Protein AF-A0A1Y2BQR0-F1 (afdb_monomer_lite)

Radius of gyration: 29.94 Å; chains: 1; bounding box: 54×57×120 Å

Secondary structure (DSSP, 8-state):
----------SSSSSS--------B-SS-EEPPTTPPEEEEEEEEEEEEES----TTEEEEEEEEEE-SS-EEEEEEEEE---TT-SS--S-SEEEEEEEEEE-TT-EEEEEEEEEETT-TT--EEBPPEEEE-EEE-TTSEEEE--EEE--EEEBTTT--EEEEEEEEEE-TTS-------GGGTTSPPPTTT-------TTS---BSSSTT---EEEEEEEEEES--TTEEEEEEEEEEE-TTS-BSSTTPPPEEE---TTSBTTS-B---EEEEEPPSSGGGS-TT-EEEEEEEEEETTT--EEEEEEEEEESEEE-GGG-TTS-----SSTT-SSEEE--EEEEEEEE---TT---SSSHHHHHHHTS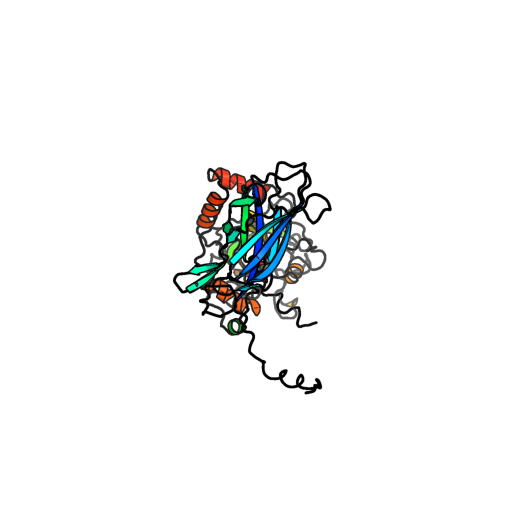PEEEEEEEEEEEESSSPPPP--GGG--SB-GGGPPPHHHHHHHHIIIIIS----BHHHHHHHHHHHHT-SSHHHHHHHHHHHHHT-SSPPPBP-THHHHTTSTTTTTS--

Foldseek 3Di:
DDDDDDDDDPDPDPPDPPDDPPADAPDPFDQDDAPDKHWFKKKKFWQDKPQDDDDPQKWKKKKKFKDAPPDGDDIDIWTFDDDPPDPDDDRTRTMDIDGRDIDGPRMWMWIWIFIDHPPDNPPTQTWDTDIDDQWDQDPVNTIDGPFDKDWDWIARPVPRGIMTIIMGMDGPPVDRPLPPLPVVLLVDFFPVLLDDAFAPDPPPDFDFQPPDQGFFKKKKDFFKKAQQDPQFQFKKKWKFKAAQQRDGLDPPDDIDIWGFDLQAFRRITGTDDMDMGGDDPDPQSQFQRIKIKIWMWGQGNPVRAIATQFIWMGRQKWAALVVDPVSDTHRDPGRRGDRITGPFFKAKTFGFFDDPPPPSHPDGPVVSRVVGHTLQSITIIMGMGGPDDDDRDDSSVSGHNCPNVPHDSSSSSVSCCSVPVVPDGGRSNVSLVVSCVVVVQPDVVSSVVVVCCNVVVPPDDGHHDDCSSPPSNPPVPPVPPD

pLDDT: mean 72.48, std 19.61, range [26.09, 97.62]

Structure (mmCIF, N/CA/C/O backbone):
data_AF-A0A1Y2BQR0-F1
#
_entry.id   AF-A0A1Y2BQR0-F1
#
loop_
_atom_site.group_PDB
_atom_site.id
_atom_site.type_symbol
_atom_site.label_atom_id
_atom_site.label_alt_id
_atom_site.label_comp_id
_atom_site.label_asym_id
_atom_site.label_entity_id
_atom_site.label_seq_id
_atom_site.pdbx_PDB_ins_code
_atom_site.Cartn_x
_atom_site.Cartn_y
_atom_site.Cartn_z
_atom_site.occupancy
_atom_site.B_iso_or_equiv
_atom_site.auth_seq_id
_atom_site.auth_comp_id
_atom_site.auth_asym_id
_atom_site.auth_atom_id
_atom_site.pdbx_PDB_model_num
ATOM 1 N N . MET A 1 1 ? 5.125 -12.643 83.916 1.00 31.97 1 MET A N 1
ATOM 2 C CA . MET A 1 1 ? 6.246 -11.717 84.171 1.00 31.97 1 MET A CA 1
ATOM 3 C C . MET A 1 1 ? 7.276 -11.921 83.069 1.00 31.97 1 MET A C 1
ATOM 5 O O . MET A 1 1 ? 7.642 -13.055 82.819 1.00 31.97 1 MET A O 1
ATOM 9 N N . GLU A 1 2 ? 7.625 -10.815 82.408 1.00 29.28 2 GLU A N 1
ATOM 10 C CA . GLU A 1 2 ? 8.858 -10.532 81.643 1.00 29.28 2 GLU A CA 1
ATOM 11 C C . GLU A 1 2 ? 9.200 -11.237 80.309 1.00 29.28 2 GLU A C 1
ATOM 13 O O . GLU A 1 2 ? 9.813 -12.293 80.238 1.00 29.28 2 GLU A O 1
ATOM 18 N N . LYS A 1 3 ? 8.844 -10.518 79.229 1.00 33.72 3 LYS A N 1
ATOM 19 C CA . LYS A 1 3 ? 9.683 -9.963 78.135 1.00 33.72 3 LYS A CA 1
ATOM 20 C C . LYS A 1 3 ? 11.114 -10.502 77.896 1.00 33.72 3 LYS A C 1
ATOM 22 O O . LYS A 1 3 ? 11.995 -10.278 78.717 1.00 33.72 3 LYS A O 1
ATOM 27 N N . ARG A 1 4 ? 11.378 -10.887 76.633 1.00 26.45 4 ARG A N 1
ATOM 28 C CA . ARG A 1 4 ? 12.369 -10.331 75.653 1.00 26.45 4 ARG A CA 1
ATOM 29 C C . ARG A 1 4 ? 12.289 -11.198 74.375 1.00 26.45 4 ARG A C 1
ATOM 31 O O . ARG A 1 4 ? 12.313 -12.410 74.491 1.00 26.45 4 ARG A O 1
ATOM 38 N N . SER A 1 5 ? 11.937 -10.700 73.187 1.00 30.33 5 SER A N 1
ATOM 39 C CA . SER A 1 5 ? 12.605 -9.765 72.252 1.00 30.33 5 SER A CA 1
ATOM 40 C C . SER A 1 5 ? 13.227 -10.500 71.050 1.00 30.33 5 SER A C 1
ATOM 42 O O . SER A 1 5 ? 14.099 -11.342 71.214 1.00 30.33 5 SER A O 1
ATOM 44 N N . MET A 1 6 ? 12.754 -10.092 69.867 1.00 34.72 6 MET A N 1
ATOM 45 C CA . MET A 1 6 ? 13.188 -10.324 68.481 1.00 34.72 6 MET A CA 1
ATOM 46 C C . MET A 1 6 ? 14.636 -10.783 68.230 1.00 34.72 6 MET A C 1
ATOM 48 O O . MET A 1 6 ? 15.581 -10.125 68.657 1.00 34.72 6 MET A O 1
ATOM 52 N N . SER A 1 7 ? 14.805 -11.784 67.358 1.00 29.89 7 SER A N 1
ATOM 53 C CA . SER A 1 7 ? 15.510 -11.658 66.061 1.00 29.89 7 SER A CA 1
ATOM 54 C C . SER A 1 7 ? 15.603 -13.021 65.349 1.00 29.89 7 SER A C 1
ATOM 56 O O . SER A 1 7 ? 15.794 -14.045 65.992 1.00 29.89 7 SER A O 1
ATOM 58 N N . SER A 1 8 ? 15.497 -13.014 64.013 1.00 31.09 8 SER A N 1
ATOM 59 C CA . SER A 1 8 ? 15.753 -14.126 63.066 1.00 31.09 8 SER A CA 1
ATOM 60 C C . SER A 1 8 ? 14.632 -15.143 62.753 1.00 31.09 8 SER A C 1
ATOM 62 O O . SER A 1 8 ? 14.766 -16.328 63.005 1.00 31.09 8 SER A O 1
ATOM 64 N N . VAL A 1 9 ? 13.565 -14.711 62.064 1.00 31.33 9 VAL A N 1
ATOM 65 C CA . VAL A 1 9 ? 12.789 -15.603 61.160 1.00 31.33 9 VAL A CA 1
ATOM 66 C C . VAL A 1 9 ? 12.338 -14.819 59.913 1.00 31.33 9 VAL A C 1
ATOM 68 O O . VAL A 1 9 ? 11.154 -14.663 59.640 1.00 31.33 9 VAL A O 1
ATOM 71 N N . LEU A 1 10 ? 13.292 -14.236 59.177 1.00 30.42 10 LEU A N 1
ATOM 72 C CA . LEU A 1 10 ? 13.037 -13.492 57.927 1.00 30.42 10 LEU A CA 1
ATOM 73 C C . LEU A 1 10 ? 14.018 -13.867 56.797 1.00 30.42 10 LEU A C 1
ATOM 75 O O . LEU A 1 10 ? 14.385 -13.019 55.988 1.00 30.42 10 LEU A O 1
ATOM 79 N N . ALA A 1 11 ? 14.445 -15.133 56.724 1.00 30.94 11 ALA A N 1
ATOM 80 C CA . ALA A 1 11 ? 15.384 -15.580 55.686 1.00 30.94 11 ALA A CA 1
ATOM 81 C C . ALA A 1 11 ? 14.858 -16.656 54.711 1.00 30.94 11 ALA A C 1
ATOM 83 O O . ALA A 1 11 ? 15.369 -16.712 53.599 1.00 30.94 11 ALA A O 1
ATOM 84 N N . ASP A 1 12 ? 13.802 -17.420 55.021 1.00 28.94 12 ASP A N 1
ATOM 85 C CA . ASP A 1 12 ? 13.546 -18.680 54.285 1.00 28.94 12 ASP A CA 1
ATOM 86 C C . ASP A 1 12 ? 12.239 -18.780 53.475 1.00 28.94 12 ASP A C 1
ATOM 88 O O . ASP A 1 12 ? 11.764 -19.876 53.197 1.00 28.94 12 ASP A O 1
ATOM 92 N N . SER A 1 13 ? 11.661 -17.671 52.995 1.00 30.58 13 SER A N 1
ATOM 93 C CA . SER A 1 13 ? 10.497 -17.732 52.077 1.00 30.58 13 SER A CA 1
ATOM 94 C C . SER A 1 13 ? 10.717 -17.135 50.682 1.00 30.58 13 SER A C 1
ATOM 96 O O . SER A 1 13 ? 9.768 -16.998 49.911 1.00 30.58 13 SER A O 1
ATOM 98 N N . ARG A 1 14 ? 11.961 -16.821 50.290 1.00 28.64 14 ARG A N 1
ATOM 99 C CA . ARG A 1 14 ? 12.254 -16.230 48.965 1.00 28.64 14 ARG A CA 1
ATOM 100 C C . ARG A 1 14 ? 12.421 -17.217 47.805 1.00 28.64 14 ARG A C 1
ATOM 102 O O . ARG A 1 14 ? 12.549 -16.762 46.675 1.00 28.64 14 ARG A O 1
ATOM 109 N N . ASN A 1 15 ? 12.333 -18.527 48.030 1.00 30.42 15 ASN A N 1
ATOM 110 C CA . ASN A 1 15 ? 12.582 -19.529 46.987 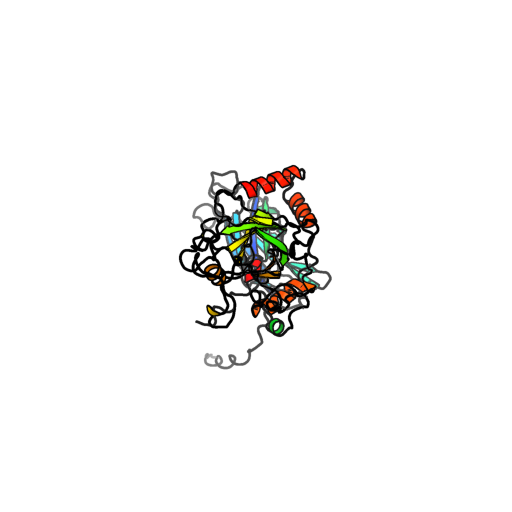1.00 30.42 15 ASN A CA 1
ATOM 111 C C . ASN A 1 15 ? 11.435 -20.546 46.824 1.00 30.42 15 ASN A C 1
ATOM 113 O O . ASN A 1 15 ? 11.675 -21.736 46.967 1.00 30.42 15 ASN A O 1
ATOM 117 N N . SER A 1 16 ? 10.201 -20.126 46.499 1.00 29.72 16 SER A N 1
ATOM 118 C CA . SER A 1 16 ? 9.241 -21.033 45.815 1.00 29.72 16 SER A CA 1
ATOM 119 C C . SER A 1 16 ? 8.024 -20.348 45.154 1.00 29.72 16 SER A C 1
ATOM 121 O O . SER A 1 16 ? 6.914 -20.874 45.191 1.00 29.72 16 SER A O 1
ATOM 123 N N . LEU A 1 17 ? 8.190 -19.190 44.512 1.00 29.98 17 LEU A N 1
ATOM 124 C CA . LEU A 1 17 ? 7.129 -18.587 43.683 1.00 29.98 17 LEU A CA 1
ATOM 125 C C . LEU A 1 17 ? 7.672 -18.193 42.304 1.00 29.98 17 LEU A C 1
ATOM 127 O O . LEU A 1 17 ? 7.555 -17.059 41.856 1.00 29.98 17 LEU A O 1
ATOM 131 N N . ALA A 1 18 ? 8.239 -19.170 41.596 1.00 26.70 18 ALA A N 1
ATOM 132 C CA . ALA A 1 18 ? 8.341 -19.131 40.138 1.00 26.70 18 ALA A CA 1
ATOM 133 C C . ALA A 1 18 ? 7.004 -19.609 39.533 1.00 26.70 18 ALA A C 1
ATOM 135 O O . ALA A 1 18 ? 6.932 -20.614 38.832 1.00 26.70 18 ALA A O 1
ATOM 136 N N . GLY A 1 19 ? 5.915 -18.920 39.886 1.00 26.09 19 GLY A N 1
ATOM 137 C CA . GLY A 1 19 ? 4.611 -19.090 39.256 1.00 26.09 19 GLY A CA 1
ATOM 138 C C . GLY A 1 19 ? 4.584 -18.281 37.967 1.00 26.09 19 GLY A C 1
ATOM 139 O O . GLY A 1 19 ? 4.834 -17.077 37.983 1.00 26.09 19 GLY A O 1
ATOM 140 N N . ALA A 1 20 ? 4.326 -18.951 36.847 1.00 26.70 20 ALA A N 1
ATOM 141 C CA . ALA A 1 20 ? 4.205 -18.345 35.532 1.00 26.70 20 ALA A CA 1
ATOM 142 C C . ALA A 1 20 ? 3.269 -17.121 35.570 1.00 26.70 20 ALA A C 1
ATOM 144 O O . ALA A 1 20 ? 2.069 -17.250 35.810 1.00 26.70 20 ALA A O 1
ATOM 145 N N . ARG A 1 21 ? 3.816 -15.927 35.312 1.00 28.20 21 ARG A N 1
ATOM 146 C CA . ARG A 1 21 ? 3.033 -14.719 35.024 1.00 28.20 21 ARG A CA 1
ATOM 147 C C . ARG A 1 21 ? 2.357 -14.898 33.664 1.00 28.20 21 ARG A C 1
ATOM 149 O O . ARG A 1 21 ? 2.906 -14.522 32.631 1.00 28.20 21 ARG A O 1
ATOM 156 N N . ALA A 1 22 ? 1.182 -15.516 33.659 1.00 27.52 22 ALA A N 1
ATOM 157 C CA . ALA A 1 22 ? 0.297 -15.535 32.505 1.00 27.52 22 ALA A CA 1
ATOM 158 C C . ALA A 1 22 ? -0.368 -14.155 32.387 1.00 27.52 22 ALA A C 1
ATOM 160 O O . ALA A 1 22 ? -1.389 -13.891 33.013 1.00 27.52 22 ALA A O 1
ATOM 161 N N . GLY A 1 23 ? 0.248 -13.250 31.622 1.00 29.80 23 GLY A N 1
ATOM 162 C CA . GLY A 1 23 ? -0.368 -11.978 31.249 1.00 29.80 23 GLY A CA 1
ATOM 163 C C . GLY A 1 23 ? -1.553 -12.239 30.322 1.00 29.80 23 GLY A C 1
ATOM 164 O O . GLY A 1 23 ? -1.368 -12.509 29.135 1.00 29.80 23 GLY A O 1
ATOM 165 N N . ALA A 1 24 ? -2.761 -12.212 30.873 1.00 31.12 24 ALA A N 1
ATOM 166 C CA . ALA A 1 24 ? -3.996 -12.336 30.117 1.00 31.12 24 ALA A CA 1
ATOM 167 C C . ALA A 1 24 ? -4.304 -11.005 29.403 1.00 31.12 24 ALA A C 1
ATOM 169 O O . ALA A 1 24 ? -4.174 -9.927 29.980 1.00 31.12 24 ALA A O 1
ATOM 170 N N . ARG A 1 25 ? -4.631 -11.092 28.110 1.00 34.66 25 ARG A N 1
ATOM 171 C CA . ARG A 1 25 ? -4.587 -9.984 27.143 1.00 34.66 25 ARG A CA 1
ATOM 172 C C . ARG A 1 25 ? -5.968 -9.629 26.635 1.00 34.66 25 ARG A C 1
ATOM 174 O O . ARG A 1 25 ? -6.586 -10.459 25.983 1.00 34.66 25 ARG A O 1
ATOM 181 N N . LEU A 1 26 ? -6.401 -8.394 26.865 1.00 32.75 26 LEU A N 1
ATOM 182 C CA . LEU A 1 26 ? -7.585 -7.817 26.230 1.00 32.75 26 LEU A CA 1
ATOM 183 C C . LEU A 1 26 ? -7.353 -7.666 24.722 1.00 32.75 26 LEU A C 1
ATOM 185 O O . LEU A 1 26 ? -6.651 -6.774 24.256 1.00 32.75 26 LEU A O 1
ATOM 189 N N . GLY A 1 27 ? -7.913 -8.608 23.978 1.00 33.97 27 GLY A N 1
ATOM 190 C CA . GLY A 1 27 ? -7.908 -8.681 22.529 1.00 33.97 27 GLY A CA 1
ATOM 191 C C . GLY A 1 27 ? -8.635 -9.965 22.163 1.00 33.97 27 GLY A C 1
ATOM 192 O O . GLY A 1 27 ? -8.077 -11.044 22.330 1.00 33.97 27 GLY A O 1
ATOM 193 N N . SER A 1 28 ? -9.885 -9.829 21.719 1.00 35.19 28 SER A N 1
ATOM 194 C CA . SER A 1 28 ? -10.932 -10.863 21.664 1.00 35.19 28 SER A CA 1
ATOM 195 C C . SER A 1 28 ? -11.492 -11.266 23.038 1.00 35.19 28 SER A C 1
ATOM 197 O O . SER A 1 28 ? -10.776 -11.328 24.032 1.00 35.19 28 SER A O 1
ATOM 199 N N . THR A 1 29 ? -12.812 -11.438 23.079 1.00 38.28 29 THR A N 1
ATOM 200 C CA . THR A 1 29 ? -13.661 -11.881 24.195 1.00 38.28 29 THR A CA 1
ATOM 201 C C . THR A 1 29 ? -12.969 -12.887 25.121 1.00 38.28 29 THR A C 1
ATOM 203 O O . THR A 1 29 ? -12.958 -14.089 24.857 1.00 38.28 29 THR A O 1
ATOM 206 N N . ASN A 1 30 ? -12.404 -12.409 26.233 1.00 41.59 30 ASN A N 1
ATOM 207 C CA . ASN A 1 30 ? -11.896 -13.286 27.283 1.00 41.59 30 ASN A CA 1
ATOM 208 C C . ASN A 1 30 ? -12.989 -13.491 28.322 1.00 41.59 30 ASN A C 1
ATOM 210 O O . ASN A 1 30 ? -13.378 -12.547 29.010 1.00 41.59 30 ASN A O 1
ATOM 214 N N . THR A 1 31 ? -13.447 -14.731 28.467 1.00 45.59 31 THR A N 1
ATOM 215 C CA . THR A 1 31 ? -14.211 -15.170 29.635 1.00 45.59 31 THR A CA 1
ATOM 216 C C . THR A 1 31 ? -13.316 -15.119 30.863 1.00 45.59 31 THR A C 1
ATOM 218 O O . THR A 1 31 ? -12.379 -15.913 30.974 1.00 45.59 31 THR A O 1
ATOM 221 N N . LEU A 1 32 ? -13.585 -14.184 31.774 1.00 50.69 32 LEU A N 1
ATOM 222 C CA . LEU A 1 32 ? -12.903 -14.138 33.061 1.00 50.69 32 LEU A CA 1
ATOM 223 C C . LEU A 1 32 ? -13.587 -15.088 34.041 1.00 50.69 32 LEU A C 1
ATOM 225 O O . LEU A 1 32 ? -14.770 -14.945 34.345 1.00 50.69 32 LEU A O 1
ATOM 229 N N . ASN A 1 33 ? -12.829 -16.039 34.579 1.00 56.75 33 ASN A N 1
ATOM 230 C CA . ASN A 1 33 ? -13.262 -16.785 35.756 1.00 56.75 33 ASN A CA 1
ATOM 231 C C . ASN A 1 33 ? -13.233 -15.864 36.987 1.00 56.75 33 ASN A C 1
ATOM 233 O O . ASN A 1 33 ? -12.388 -14.969 37.078 1.00 56.75 33 ASN A O 1
ATOM 237 N N . MET A 1 34 ? -14.121 -16.097 37.963 1.00 53.94 34 MET A N 1
ATOM 238 C CA . MET A 1 34 ? -14.081 -15.371 39.240 1.00 53.94 34 MET A CA 1
ATOM 239 C C . MET A 1 34 ? -12.674 -15.452 39.854 1.00 53.94 34 MET A C 1
ATOM 241 O O . MET A 1 34 ? -12.131 -16.542 40.023 1.00 53.94 34 MET A O 1
ATOM 245 N N . GLY A 1 35 ? -12.092 -14.295 40.178 1.00 58.03 35 GLY A N 1
ATOM 246 C CA . GLY A 1 35 ? -10.760 -14.182 40.783 1.00 58.03 35 GLY A CA 1
ATOM 247 C C . GLY A 1 35 ? -9.586 -14.067 39.802 1.00 58.03 35 GLY A C 1
ATOM 248 O O . GLY A 1 35 ? -8.455 -13.896 40.250 1.00 58.03 35 GLY A O 1
ATOM 249 N N . GLN A 1 36 ? -9.811 -14.129 38.485 1.00 66.31 36 GLN A N 1
ATOM 250 C CA . GLN A 1 36 ? -8.762 -13.815 37.509 1.00 66.31 36 GLN A CA 1
ATOM 251 C C . GLN A 1 36 ? -8.534 -12.301 37.406 1.00 66.31 36 GLN A C 1
ATOM 253 O O . GLN A 1 36 ? -9.488 -11.532 37.301 1.00 66.31 36 GLN A O 1
ATOM 258 N N . VAL A 1 37 ? -7.258 -11.900 37.399 1.00 66.75 37 VAL A N 1
ATOM 259 C CA . VAL A 1 37 ? -6.814 -10.514 37.204 1.00 66.75 37 VAL A CA 1
ATOM 260 C C . VAL A 1 37 ? -6.351 -10.342 35.755 1.00 66.75 37 VAL A C 1
ATOM 262 O O . VAL A 1 37 ? -5.431 -11.034 35.316 1.00 66.75 37 VAL A O 1
ATOM 265 N N . LEU A 1 38 ? -6.981 -9.436 35.005 1.00 68.75 38 LEU A N 1
ATOM 266 C CA . LEU A 1 38 ? -6.476 -8.955 33.712 1.00 68.75 38 LEU A CA 1
ATOM 267 C C . LEU A 1 38 ? -5.656 -7.697 33.918 1.00 68.75 38 LEU A C 1
ATOM 269 O O . LEU A 1 38 ? -5.934 -6.937 34.830 1.00 68.75 38 LEU A O 1
ATOM 273 N N . HIS A 1 39 ? -4.708 -7.432 33.029 1.00 72.19 39 HIS A N 1
ATOM 274 C CA . HIS A 1 39 ? -4.037 -6.140 32.986 1.00 72.19 39 HIS A CA 1
ATOM 275 C C . HIS A 1 39 ? -4.381 -5.422 31.681 1.00 72.19 39 HIS A C 1
ATOM 277 O O . HIS A 1 39 ? -4.357 -6.039 30.611 1.00 72.19 39 HIS A O 1
ATOM 283 N N . CYS A 1 40 ? -4.720 -4.133 31.750 1.00 70.44 40 CYS A N 1
ATOM 284 C CA . CYS A 1 40 ? -5.012 -3.330 30.562 1.00 70.44 40 CYS A CA 1
ATOM 285 C C . CYS A 1 40 ? -4.470 -1.905 30.652 1.00 70.44 40 CYS A C 1
ATOM 287 O O . CYS A 1 40 ? -4.196 -1.397 31.738 1.00 70.44 40 CYS A O 1
ATOM 289 N N . ASN A 1 41 ? -4.379 -1.252 29.494 1.00 78.62 41 ASN A N 1
ATOM 290 C CA . ASN A 1 41 ? -4.183 0.188 29.430 1.00 78.62 41 ASN A CA 1
ATOM 291 C C . ASN A 1 41 ? -5.541 0.863 29.247 1.00 78.62 41 ASN A C 1
ATOM 293 O O . ASN A 1 41 ? -6.262 0.552 28.295 1.00 78.62 41 ASN A O 1
ATOM 297 N N . LEU A 1 42 ? -5.875 1.781 30.148 1.00 80.31 42 LEU A N 1
ATOM 298 C CA . LEU A 1 42 ? -7.156 2.474 30.152 1.00 80.31 42 LEU A CA 1
ATOM 299 C C . LEU A 1 42 ? -6.931 3.980 30.110 1.00 80.31 42 LEU A C 1
ATOM 301 O O . LEU A 1 42 ? -6.250 4.544 30.968 1.00 80.31 42 LEU A O 1
ATOM 305 N N . GLY A 1 43 ? -7.509 4.617 29.103 1.00 82.56 43 GLY A N 1
ATOM 306 C CA . GLY A 1 43 ? -7.511 6.052 28.923 1.00 82.56 43 GLY A CA 1
ATOM 307 C C . GLY A 1 43 ? -8.858 6.660 29.299 1.00 82.56 43 GLY A C 1
ATOM 308 O O . GLY A 1 43 ? -9.923 6.125 28.985 1.00 82.56 43 GLY A O 1
ATOM 309 N N . PHE A 1 44 ? -8.801 7.814 29.950 1.00 83.12 44 PHE A N 1
ATOM 310 C CA . PHE A 1 44 ? -9.954 8.651 30.242 1.00 83.12 44 PHE A CA 1
ATOM 311 C C . PHE A 1 44 ? -9.698 10.034 29.677 1.00 83.12 44 PHE A C 1
ATOM 313 O O . PHE A 1 44 ? -8.703 10.674 30.017 1.00 83.12 44 PHE A O 1
ATOM 320 N N . ARG A 1 45 ? -10.604 10.504 28.827 1.00 82.56 45 ARG A N 1
ATOM 321 C CA . ARG A 1 45 ? -10.546 11.839 28.237 1.00 82.56 45 ARG A CA 1
ATOM 322 C C . ARG A 1 45 ? -11.774 12.622 28.622 1.00 82.56 45 ARG A C 1
ATOM 324 O O . ARG A 1 45 ? -12.888 12.136 28.479 1.00 82.56 45 ARG A O 1
ATOM 331 N N . ILE A 1 46 ? -11.569 13.847 29.065 1.00 82.56 46 ILE A N 1
ATOM 332 C CA . ILE A 1 46 ? -12.652 14.745 29.439 1.00 82.56 46 ILE A CA 1
ATOM 333 C C . ILE A 1 46 ? -12.933 15.631 28.237 1.00 82.56 46 ILE A C 1
ATOM 335 O O . ILE A 1 46 ? -12.067 16.390 27.809 1.00 82.56 46 ILE A O 1
A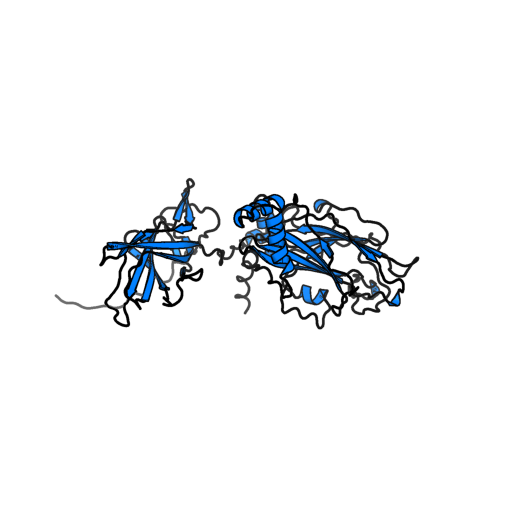TOM 339 N N . GLU A 1 47 ? -14.127 15.486 27.673 1.00 78.44 47 GLU A N 1
ATOM 340 C CA . GLU A 1 47 ? -14.526 16.186 26.447 1.00 78.44 47 GLU A CA 1
ATOM 341 C C . GLU A 1 47 ? -15.350 17.434 26.754 1.00 78.44 47 GLU A C 1
ATOM 343 O O . GLU A 1 47 ? -15.292 18.416 26.021 1.00 78.44 47 GLU A O 1
ATOM 348 N N . GLN A 1 48 ? -16.134 17.416 27.837 1.00 79.56 48 GLN A N 1
ATOM 349 C CA . GLN A 1 48 ? -17.027 18.526 28.150 1.00 79.56 48 GLN A CA 1
ATOM 350 C C . GLN A 1 48 ? -17.289 18.667 29.647 1.00 79.56 48 GLN A C 1
ATOM 352 O O . GLN A 1 48 ? -17.373 17.678 30.369 1.00 79.56 48 GLN A O 1
ATOM 357 N N . LEU A 1 49 ? -17.484 19.907 30.093 1.00 77.31 49 LEU A N 1
ATOM 358 C CA . LEU A 1 49 ? -17.923 20.268 31.437 1.00 77.31 49 LEU A CA 1
ATOM 359 C C . LEU A 1 49 ? -18.941 21.413 31.315 1.00 77.31 49 LEU A C 1
ATOM 361 O O . LEU A 1 49 ? -18.650 22.434 30.693 1.00 77.31 49 LEU A O 1
ATOM 365 N N . LYS A 1 50 ? -20.153 21.233 31.842 1.00 82.19 50 LYS A N 1
ATOM 366 C CA . LYS A 1 50 ? -21.260 22.200 31.789 1.00 82.19 50 LYS A CA 1
ATOM 367 C C . LYS A 1 50 ? -21.825 22.457 33.180 1.00 82.19 50 LYS A C 1
ATOM 369 O O . LYS A 1 50 ? -21.737 21.611 34.070 1.00 82.19 50 LYS A O 1
ATOM 374 N N . ASN A 1 51 ? -22.473 23.614 33.321 1.00 81.38 51 ASN A N 1
ATOM 375 C CA . ASN A 1 51 ? -23.197 24.028 34.530 1.00 81.38 51 ASN A CA 1
ATOM 376 C C . ASN A 1 51 ? -22.322 24.026 35.792 1.00 81.38 51 ASN A C 1
ATOM 378 O O . ASN A 1 51 ? -22.799 23.850 36.907 1.00 81.38 51 ASN A O 1
ATOM 382 N N . LEU A 1 52 ? -21.019 24.210 35.602 1.00 79.38 52 LEU A N 1
ATOM 383 C CA . LEU A 1 52 ? -20.073 24.311 36.687 1.00 79.38 52 LEU A CA 1
ATOM 384 C C . LEU A 1 52 ? -20.009 25.771 37.142 1.00 79.38 52 LEU A C 1
ATOM 386 O O . LEU A 1 52 ? -19.302 26.583 36.546 1.00 79.38 52 LEU A O 1
ATOM 390 N N . ASP A 1 53 ? -20.780 26.091 38.174 1.00 75.19 53 ASP A N 1
ATOM 391 C CA . ASP A 1 53 ? -20.775 27.411 38.799 1.00 75.19 53 ASP A CA 1
ATOM 392 C C . ASP A 1 53 ? -19.673 27.464 39.865 1.00 75.19 53 ASP A C 1
ATOM 394 O O . ASP A 1 53 ? -19.842 26.993 40.992 1.00 75.19 53 ASP A O 1
ATOM 398 N N . VAL A 1 54 ? -18.491 27.937 39.465 1.00 74.19 54 VAL A N 1
ATOM 399 C CA . VAL A 1 54 ? -17.302 28.032 40.324 1.00 74.19 54 VAL A CA 1
ATOM 400 C C . VAL A 1 54 ? -16.772 29.456 40.360 1.00 74.19 54 VAL A C 1
ATOM 402 O O . VAL A 1 54 ? -16.867 30.203 39.384 1.00 74.19 54 VAL A O 1
ATOM 405 N N . GLU A 1 55 ? -16.170 29.825 41.491 1.00 72.62 55 GLU A N 1
ATOM 406 C CA . GLU A 1 55 ? -15.544 31.134 41.649 1.00 72.62 55 GLU A CA 1
ATOM 407 C C . GLU A 1 55 ? -14.472 31.357 40.561 1.00 72.62 55 GLU A C 1
ATOM 409 O O . GLU A 1 55 ? -13.761 30.421 40.162 1.00 72.62 55 GLU A O 1
ATOM 414 N N . PRO A 1 56 ? -14.307 32.595 40.064 1.00 69.69 56 PRO A N 1
ATOM 415 C CA . PRO A 1 56 ? -13.253 32.903 39.111 1.00 69.69 56 PRO A CA 1
ATOM 416 C C . PRO A 1 56 ? -11.872 32.506 39.656 1.00 69.69 56 PRO A C 1
ATOM 418 O O . PRO A 1 56 ? -11.543 32.832 40.790 1.00 69.69 56 PRO A O 1
ATOM 421 N N . ASN A 1 57 ? -11.038 31.887 38.812 1.00 69.31 57 ASN A N 1
ATOM 422 C CA . ASN A 1 57 ? -9.694 31.382 39.149 1.00 69.31 57 ASN A CA 1
ATOM 423 C C . ASN A 1 57 ? -9.670 30.093 39.997 1.00 69.31 57 ASN A C 1
ATOM 425 O O . ASN A 1 57 ? -8.616 29.732 40.521 1.00 69.31 57 ASN A O 1
ATOM 429 N N . THR A 1 58 ? -10.791 29.376 40.101 1.00 71.06 58 THR A N 1
ATOM 430 C CA . THR A 1 58 ? -10.789 28.006 40.630 1.00 71.06 58 THR A CA 1
ATOM 431 C C . THR A 1 58 ? -10.007 27.090 39.682 1.00 71.06 58 THR A C 1
ATOM 433 O O . THR A 1 58 ? -10.361 26.965 38.509 1.00 71.06 58 THR A O 1
ATOM 436 N N . GLN A 1 59 ? -8.954 26.437 40.173 1.00 71.50 59 GLN A N 1
ATOM 437 C CA . GLN A 1 59 ? -8.313 25.328 39.467 1.00 71.50 59 GLN A CA 1
ATOM 438 C C . GLN A 1 59 ? -9.115 24.062 39.722 1.00 71.50 59 GLN A C 1
ATOM 440 O O . GLN A 1 59 ? -9.462 23.790 40.867 1.00 71.50 59 GLN A O 1
ATOM 445 N N . ILE A 1 60 ? -9.399 23.271 38.691 1.00 73.69 60 ILE A N 1
ATOM 446 C CA . ILE A 1 60 ? -10.137 22.018 38.868 1.00 73.69 60 ILE A CA 1
ATOM 447 C C . ILE A 1 60 ? -9.263 20.869 38.427 1.00 73.69 60 ILE A C 1
ATOM 449 O O . ILE A 1 60 ? -8.705 20.859 37.334 1.00 73.69 60 ILE A O 1
ATOM 453 N N . LYS A 1 61 ? -9.157 19.880 39.299 1.00 78.25 61 LYS A N 1
ATOM 454 C CA . LYS A 1 61 ? -8.476 18.624 39.040 1.00 78.25 61 LYS A CA 1
ATOM 455 C C . LYS A 1 61 ? -9.518 17.530 38.965 1.00 78.25 61 LYS A C 1
ATOM 457 O O . LYS A 1 61 ? -10.456 17.495 39.759 1.00 78.25 61 LYS A O 1
ATOM 462 N N . VAL A 1 62 ? -9.346 16.624 38.021 1.00 78.12 62 VAL A N 1
ATOM 463 C CA . VAL A 1 62 ? -10.188 15.441 37.900 1.00 78.12 62 VAL A CA 1
ATOM 464 C C . VAL A 1 62 ? -9.376 14.276 38.385 1.00 78.12 62 VAL A C 1
ATOM 466 O O . VAL A 1 62 ? -8.327 13.949 37.832 1.00 78.12 62 VAL A O 1
ATOM 469 N N . ARG A 1 63 ? -9.853 13.662 39.453 1.00 82.62 63 ARG A N 1
ATOM 470 C CA . ARG A 1 63 ? -9.277 12.461 40.015 1.00 82.62 63 ARG A CA 1
ATOM 471 C C . ARG A 1 63 ? -10.148 11.287 39.616 1.00 82.62 63 ARG A C 1
ATOM 473 O O . ARG A 1 63 ? -11.341 11.263 39.897 1.00 82.62 63 ARG A O 1
ATOM 480 N N . ILE A 1 64 ? -9.531 10.301 38.988 1.00 83.69 64 ILE A N 1
ATOM 481 C CA . ILE A 1 64 ? -10.172 9.030 38.669 1.00 83.69 64 ILE A CA 1
ATOM 482 C C . ILE A 1 64 ? -9.582 7.990 39.604 1.00 83.69 64 ILE A C 1
ATOM 484 O O . ILE A 1 64 ? -8.361 7.823 39.659 1.00 83.69 64 ILE A O 1
ATOM 488 N N . LYS A 1 65 ? -10.445 7.320 40.363 1.00 84.81 65 LYS A N 1
ATOM 489 C CA . LYS A 1 65 ? -10.074 6.191 41.215 1.00 84.81 65 LYS A CA 1
ATOM 490 C C . LYS A 1 65 ? -10.655 4.925 40.611 1.00 84.81 65 LYS A C 1
ATOM 492 O O . LYS A 1 65 ? -11.808 4.925 40.197 1.00 84.81 65 LYS A O 1
ATOM 497 N N . ILE A 1 66 ? -9.870 3.859 40.572 1.00 83.62 66 ILE A N 1
ATOM 498 C CA . ILE A 1 66 ? -10.277 2.563 40.036 1.00 83.62 66 ILE A CA 1
ATOM 499 C C . ILE A 1 66 ? -10.050 1.498 41.107 1.00 83.62 66 ILE A C 1
ATOM 501 O O . ILE A 1 66 ? -8.984 1.448 41.729 1.00 83.62 66 ILE A O 1
ATOM 505 N N . GLY A 1 67 ? -11.055 0.657 41.336 1.00 81.75 67 GLY A N 1
ATOM 506 C CA . GLY A 1 67 ? -10.975 -0.455 42.282 1.00 81.75 67 GLY A CA 1
ATOM 507 C C . GLY A 1 67 ? -12.291 -1.209 42.416 1.00 81.75 67 GLY A C 1
ATOM 508 O O . GLY A 1 67 ? -13.108 -1.203 41.494 1.00 81.75 67 GLY A O 1
ATOM 509 N N . ASP A 1 68 ? -12.467 -1.882 43.552 1.00 75.06 68 ASP A N 1
ATOM 510 C CA . ASP A 1 68 ? -13.703 -2.590 43.902 1.00 75.06 68 ASP A CA 1
ATOM 511 C C . ASP A 1 68 ? -14.624 -1.741 44.799 1.00 75.06 68 ASP A C 1
ATOM 513 O O . ASP A 1 68 ? -14.321 -0.591 45.125 1.00 75.06 68 ASP A O 1
ATOM 517 N N . GLN A 1 69 ? -15.770 -2.311 45.204 1.00 60.41 69 GLN A N 1
ATOM 518 C CA . GLN A 1 69 ? -16.819 -1.591 45.953 1.00 60.41 69 GLN A CA 1
ATOM 519 C C . GLN A 1 69 ? -16.376 -1.139 47.341 1.00 60.41 69 GLN A C 1
ATOM 521 O O . GLN A 1 69 ? -17.030 -0.293 47.946 1.00 60.41 69 GLN A O 1
ATOM 526 N N . VAL A 1 70 ? -15.277 -1.693 47.842 1.00 62.72 70 VAL A N 1
ATOM 527 C CA . VAL A 1 70 ? -14.826 -1.528 49.217 1.00 62.72 70 VAL A CA 1
ATOM 528 C C . VAL A 1 70 ? -13.523 -0.728 49.270 1.00 62.72 70 VAL A C 1
ATOM 530 O O . VAL A 1 70 ? -13.339 0.059 50.194 1.00 62.72 70 VAL A O 1
ATOM 533 N N . ASN A 1 71 ? -12.633 -0.877 48.285 1.00 64.81 71 ASN A N 1
ATOM 534 C CA . ASN A 1 71 ? -11.297 -0.296 48.267 1.00 64.81 71 ASN A CA 1
ATOM 535 C C . ASN A 1 71 ? -10.885 0.145 46.844 1.00 64.81 71 ASN A C 1
ATOM 537 O O . ASN A 1 71 ? -10.721 -0.699 45.959 1.00 64.81 71 ASN A O 1
ATOM 541 N N . PRO A 1 72 ? -10.615 1.442 46.609 1.00 66.44 72 PRO A N 1
ATOM 542 C CA . PRO A 1 72 ? -9.921 1.882 45.403 1.00 66.44 72 PRO A CA 1
ATOM 543 C C . PRO A 1 72 ? -8.444 1.467 45.472 1.00 66.44 72 PRO A C 1
ATOM 545 O O . PRO A 1 72 ? -7.789 1.681 46.492 1.00 66.44 72 PRO A O 1
ATOM 548 N N . TRP A 1 73 ? -7.896 0.898 44.397 1.00 69.94 73 TRP A N 1
ATOM 549 C CA . TRP A 1 73 ? -6.501 0.425 44.377 1.00 69.94 73 TRP A CA 1
ATOM 550 C C . TRP A 1 73 ? -5.573 1.351 43.594 1.00 69.94 73 TRP A C 1
ATOM 552 O O . TRP A 1 73 ? -4.381 1.413 43.887 1.00 69.94 73 TRP A O 1
ATOM 562 N N . VAL A 1 74 ? -6.102 2.074 42.601 1.00 64.81 74 VAL A N 1
ATOM 563 C CA . VAL A 1 74 ? -5.313 2.941 41.716 1.00 64.81 74 VAL A CA 1
ATOM 564 C C . VAL A 1 74 ? -6.003 4.293 41.567 1.00 64.81 74 VAL A C 1
ATOM 566 O O . VAL A 1 74 ? -7.217 4.361 41.392 1.00 64.81 74 VAL A O 1
ATOM 569 N N . SER A 1 75 ? -5.235 5.383 41.633 1.00 68.31 75 SER A N 1
ATOM 570 C CA . SER A 1 75 ? -5.742 6.741 41.409 1.00 68.31 75 SER A CA 1
ATOM 571 C C . SER A 1 75 ? -4.848 7.503 40.440 1.00 68.31 75 SER A C 1
ATOM 573 O O . SER A 1 75 ? -3.626 7.392 40.508 1.00 68.31 75 SER A O 1
ATOM 575 N N . GLY A 1 76 ? -5.464 8.261 39.540 1.00 71.06 76 GLY A N 1
ATOM 576 C CA . GLY A 1 76 ? -4.795 9.172 38.616 1.00 71.06 76 GLY A CA 1
ATOM 577 C C . GLY A 1 76 ? -5.463 10.536 38.686 1.00 71.06 76 GLY A C 1
ATOM 578 O O . GLY A 1 76 ? -6.655 10.633 38.985 1.00 71.06 76 GLY A O 1
ATOM 579 N N . VAL A 1 77 ? -4.689 11.592 38.458 1.00 71.75 77 VAL A N 1
ATOM 580 C CA . VAL A 1 77 ? -5.169 12.974 38.520 1.00 71.75 77 VAL A CA 1
ATOM 581 C C . VAL A 1 77 ? -4.791 13.671 37.224 1.00 71.75 77 VAL A C 1
ATOM 583 O O . VAL A 1 77 ? -3.621 13.676 36.854 1.00 71.75 77 VAL A O 1
ATOM 586 N N . ALA A 1 78 ? -5.775 14.266 36.560 1.00 67.62 78 ALA A N 1
ATOM 587 C CA . ALA A 1 78 ? -5.558 15.240 35.504 1.00 67.62 78 ALA A CA 1
ATOM 588 C C . ALA A 1 78 ? -5.894 16.634 36.020 1.00 67.62 78 ALA A C 1
ATOM 590 O O . ALA A 1 78 ? -6.902 16.832 36.699 1.00 67.62 78 ALA A O 1
ATOM 591 N N . GLU A 1 79 ? -5.069 17.609 35.668 1.00 64.06 79 GLU A N 1
ATOM 592 C CA . GLU A 1 79 ? -5.355 19.015 35.927 1.00 64.06 79 GLU A CA 1
ATOM 593 C C . GLU A 1 79 ? -6.083 19.603 34.719 1.00 64.06 79 GLU A C 1
ATOM 595 O O . GLU A 1 79 ? -5.617 19.474 33.588 1.00 64.06 79 GLU A O 1
ATOM 600 N N . ILE A 1 80 ? -7.235 20.232 34.957 1.00 65.19 80 ILE A N 1
ATOM 601 C CA . ILE A 1 80 ? -7.949 21.001 33.942 1.00 65.19 80 ILE A CA 1
ATOM 602 C C . ILE A 1 80 ? -7.555 22.466 34.117 1.00 65.19 80 ILE A C 1
ATOM 604 O O . ILE A 1 80 ? -7.917 23.115 35.102 1.00 65.19 80 ILE A O 1
ATOM 608 N N . GLY A 1 81 ? -6.813 22.997 33.147 1.00 54.56 81 GLY A N 1
ATOM 609 C CA . GLY A 1 81 ? -6.521 24.425 33.075 1.00 54.56 81 GLY A CA 1
ATOM 610 C C . GLY A 1 81 ? -7.734 25.212 32.572 1.00 54.56 81 GLY A C 1
ATOM 611 O O . GLY A 1 81 ? -8.294 24.885 31.529 1.00 54.56 81 GLY A O 1
ATOM 612 N N . PHE A 1 82 ? -8.120 26.275 33.284 1.00 54.88 82 PHE A N 1
ATOM 613 C CA . PHE A 1 82 ? -9.119 27.240 32.811 1.00 54.88 82 PHE A CA 1
ATOM 614 C C . PHE A 1 82 ? -8.427 28.500 32.288 1.00 54.88 82 PHE A C 1
ATOM 616 O O . PHE A 1 82 ? -7.931 29.310 33.072 1.00 54.88 82 PHE A O 1
ATOM 623 N N . GLU A 1 83 ? -8.450 28.724 30.973 1.00 49.84 83 GLU A N 1
ATOM 624 C CA . GLU A 1 83 ? -8.120 30.037 30.412 1.00 49.84 83 GLU A CA 1
ATOM 625 C C . GLU A 1 83 ? -9.387 30.884 30.243 1.00 49.84 83 GLU A C 1
ATOM 627 O O . GLU A 1 83 ? -10.240 30.640 29.393 1.00 49.84 83 GLU A O 1
ATOM 632 N N . LYS A 1 84 ? -9.484 31.940 31.055 1.00 40.72 84 LYS A N 1
ATOM 633 C CA . LYS A 1 84 ? -10.649 32.830 31.234 1.00 40.72 84 LYS A CA 1
ATOM 634 C C . LYS A 1 84 ? -11.109 33.599 29.976 1.00 40.72 84 LYS A C 1
ATOM 636 O O . LYS A 1 84 ? -12.008 34.428 30.085 1.00 40.72 84 LYS A O 1
ATOM 641 N N . ARG A 1 85 ? -10.480 33.417 28.807 1.00 36.62 85 ARG A N 1
ATOM 642 C CA . ARG A 1 85 ? -10.694 34.271 27.618 1.00 36.62 85 ARG A CA 1
ATOM 643 C C . ARG A 1 85 ? -11.306 33.588 26.400 1.00 36.62 85 ARG A C 1
ATOM 645 O O . ARG A 1 85 ? -11.724 34.309 25.501 1.00 36.62 85 ARG A O 1
ATOM 652 N N . ASN A 1 86 ? -11.453 32.265 26.388 1.00 36.78 86 ASN A N 1
ATOM 653 C CA . ASN A 1 86 ? -12.085 31.565 25.272 1.00 36.78 86 ASN A CA 1
ATOM 654 C C . ASN A 1 86 ? -13.364 30.865 25.739 1.00 36.78 86 ASN A C 1
ATOM 656 O O . ASN A 1 86 ? -13.341 29.733 26.211 1.00 36.78 86 ASN A O 1
ATOM 660 N N . TYR A 1 87 ? -14.508 31.532 25.567 1.00 36.94 87 TYR A N 1
ATOM 661 C CA . TYR A 1 87 ? -15.785 30.828 25.431 1.00 36.94 87 TYR A CA 1
ATOM 662 C C . TYR A 1 87 ? -15.756 30.079 24.090 1.00 36.94 87 TYR A C 1
ATOM 664 O O . TYR A 1 87 ? -16.166 30.595 23.055 1.00 36.94 87 TYR A O 1
ATOM 672 N N . GLY A 1 88 ? -15.162 28.890 24.122 1.00 37.81 88 GLY A N 1
ATOM 673 C CA . GLY A 1 88 ? -14.862 28.047 22.972 1.00 37.81 88 GLY A CA 1
ATOM 674 C C . GLY A 1 88 ? -13.773 27.064 23.378 1.00 37.81 88 GLY A C 1
ATOM 675 O O . GLY A 1 88 ? -12.592 27.390 23.321 1.00 37.81 88 GLY A O 1
ATOM 676 N N . TRP A 1 89 ? -14.187 25.904 23.883 1.00 41.69 89 TRP A N 1
ATOM 677 C CA . TRP A 1 89 ? -13.287 24.872 24.391 1.00 41.69 89 TRP A CA 1
ATOM 678 C C . TRP A 1 89 ? -12.464 24.273 23.235 1.00 41.69 89 TRP A C 1
ATOM 680 O O . TRP A 1 89 ? -13.052 23.980 22.193 1.00 41.69 89 TRP A O 1
ATOM 690 N N . PRO A 1 90 ? -11.139 24.082 23.374 1.00 41.62 90 PRO A N 1
ATOM 691 C CA . PRO A 1 90 ? -10.408 23.174 22.495 1.00 41.62 90 PRO A CA 1
ATOM 692 C C . PRO A 1 90 ? -10.925 21.739 22.700 1.00 41.62 90 PRO A C 1
ATOM 694 O O . PRO A 1 90 ? -11.351 21.391 23.798 1.00 41.62 90 PRO A O 1
ATOM 697 N N . ASP A 1 91 ? -10.891 20.919 21.646 1.00 46.94 91 ASP A N 1
ATOM 698 C CA . ASP A 1 91 ? -11.507 19.579 21.575 1.00 46.94 91 ASP A CA 1
ATOM 699 C C . ASP A 1 91 ? -10.989 18.546 22.614 1.00 46.94 91 ASP A C 1
ATOM 701 O O . ASP A 1 91 ? -11.532 17.447 22.690 1.00 46.94 91 ASP A O 1
ATOM 705 N N . ASP A 1 92 ? -9.992 18.886 23.443 1.00 51.22 92 ASP A N 1
ATOM 706 C CA . ASP A 1 92 ? -9.450 18.047 24.520 1.00 51.22 92 ASP A CA 1
ATOM 707 C C . ASP A 1 92 ? -9.220 18.884 25.801 1.00 51.22 92 ASP A C 1
ATOM 709 O O . ASP A 1 92 ? -8.365 19.773 25.821 1.00 51.22 92 ASP A O 1
ATOM 713 N N . ILE A 1 93 ? -9.965 18.602 26.883 1.00 61.34 93 ILE A N 1
ATOM 714 C CA . ILE A 1 93 ? -9.866 19.348 28.156 1.00 61.34 93 ILE A CA 1
ATOM 715 C C . ILE A 1 93 ? -8.772 18.759 29.059 1.00 61.34 93 ILE A C 1
ATOM 717 O O . ILE A 1 93 ? -7.979 19.504 29.633 1.00 61.34 93 ILE A O 1
ATOM 721 N N . ALA A 1 94 ? -8.723 17.427 29.188 1.00 70.50 94 ALA A N 1
ATOM 722 C CA . ALA A 1 94 ? -7.643 16.696 29.855 1.00 70.50 94 ALA A CA 1
ATOM 723 C C . ALA A 1 94 ? -7.686 15.184 29.547 1.00 70.50 94 ALA A C 1
ATOM 725 O O . ALA A 1 94 ? -8.752 14.637 29.250 1.00 70.50 94 ALA A O 1
ATOM 726 N N . GLU A 1 95 ? -6.542 14.498 29.665 1.00 79.38 95 GLU A N 1
ATOM 727 C CA . GLU A 1 95 ? -6.399 13.052 29.428 1.00 79.38 95 GLU A CA 1
ATOM 728 C C . GLU A 1 95 ? -5.604 12.380 30.566 1.00 79.38 95 GLU A C 1
ATOM 730 O O . GLU A 1 95 ? -4.571 12.892 30.997 1.00 79.38 95 GLU A O 1
ATOM 735 N N . ILE A 1 96 ? -6.083 11.229 31.052 1.00 81.31 96 ILE A N 1
ATOM 736 C CA . ILE A 1 96 ? -5.399 10.364 32.028 1.00 81.31 96 ILE A CA 1
ATOM 737 C C . ILE A 1 96 ? -5.226 8.986 31.399 1.00 81.31 96 ILE A C 1
ATOM 739 O O . ILE A 1 96 ? -6.201 8.406 30.925 1.00 81.31 96 ILE A O 1
ATOM 743 N N . ILE A 1 97 ? -4.011 8.439 31.448 1.00 80.31 97 ILE A N 1
ATOM 744 C CA . ILE A 1 97 ? -3.712 7.087 30.967 1.00 80.31 97 ILE A CA 1
ATOM 745 C C . ILE A 1 97 ? -3.196 6.246 32.132 1.00 80.31 97 ILE A C 1
ATOM 747 O O . ILE A 1 97 ? -2.173 6.563 32.741 1.00 80.31 97 ILE A O 1
ATOM 751 N N . PHE A 1 98 ? -3.895 5.153 32.419 1.00 78.75 98 PHE A N 1
ATOM 752 C CA . PHE A 1 98 ? -3.454 4.115 33.339 1.00 78.75 98 PHE A CA 1
ATOM 753 C C . PHE A 1 98 ? -2.819 2.987 32.540 1.00 78.75 98 PHE A C 1
ATOM 755 O O . PHE A 1 98 ? -3.469 2.402 31.678 1.00 78.75 98 PHE A O 1
ATOM 762 N N . ASN A 1 99 ? -1.561 2.676 32.840 1.00 75.44 99 ASN A N 1
ATOM 763 C CA . ASN A 1 99 ? -0.848 1.563 32.222 1.00 75.44 99 ASN A CA 1
ATOM 764 C C . ASN A 1 99 ? -0.867 0.345 33.145 1.00 75.44 99 ASN A C 1
ATOM 766 O O . ASN A 1 99 ? -0.696 0.497 34.354 1.00 75.44 99 ASN A O 1
ATOM 770 N N . ASP A 1 100 ? -1.012 -0.846 32.561 1.00 73.38 100 ASP A N 1
ATOM 771 C CA . ASP A 1 100 ? -0.930 -2.133 33.272 1.00 73.38 100 ASP A CA 1
ATOM 772 C C . ASP A 1 100 ? -1.919 -2.266 34.452 1.00 73.38 100 ASP A C 1
ATOM 774 O O . ASP A 1 100 ? -1.635 -2.888 35.478 1.00 73.38 100 ASP A O 1
ATOM 778 N N . LEU A 1 101 ? -3.101 -1.662 34.307 1.00 75.44 101 LEU A N 1
ATOM 779 C CA . LEU A 1 101 ? -4.131 -1.594 35.334 1.00 75.44 101 LEU A CA 1
ATOM 780 C C . LEU A 1 101 ? -4.717 -2.991 35.606 1.00 75.44 101 LEU A C 1
ATOM 782 O O . LEU A 1 101 ? -5.274 -3.579 34.673 1.00 75.44 101 LEU A O 1
ATOM 786 N N . PRO A 1 102 ? -4.655 -3.505 36.850 1.00 74.94 102 PRO A N 1
ATOM 787 C CA . PRO A 1 102 ? -5.272 -4.774 37.205 1.00 74.94 102 PRO A CA 1
ATOM 788 C C . PRO A 1 102 ? -6.801 -4.638 37.237 1.00 74.94 102 PRO A C 1
ATOM 790 O O . PRO A 1 102 ? -7.350 -3.764 37.906 1.00 74.94 102 PRO A O 1
ATOM 793 N N . ILE A 1 103 ? -7.489 -5.531 36.537 1.00 73.19 103 ILE A N 1
ATOM 794 C CA . ILE A 1 103 ? -8.941 -5.604 36.418 1.00 73.19 103 ILE A CA 1
ATOM 795 C C . ILE A 1 103 ? -9.399 -6.949 36.947 1.00 73.19 103 ILE A C 1
ATOM 797 O O . ILE A 1 103 ? -8.890 -7.992 36.533 1.00 73.19 103 ILE A O 1
ATOM 801 N N . ILE A 1 104 ? -10.427 -6.925 37.782 1.00 73.50 104 ILE A N 1
ATOM 802 C CA . ILE A 1 104 ? -11.197 -8.110 38.144 1.00 73.50 104 ILE A CA 1
ATOM 803 C C . ILE A 1 104 ? -12.675 -7.862 37.837 1.00 73.50 104 ILE A C 1
ATOM 805 O O . ILE A 1 104 ? -13.111 -6.731 37.622 1.00 73.50 104 ILE A O 1
ATOM 809 N N . SER A 1 105 ? -13.474 -8.927 37.802 1.00 67.94 105 SER A N 1
ATOM 810 C CA . SER A 1 105 ? -14.926 -8.779 37.678 1.00 67.94 105 SER A CA 1
ATOM 811 C C . SER A 1 105 ? -15.466 -7.905 38.821 1.00 67.94 105 SER A C 1
ATOM 813 O O . SER A 1 105 ? -15.152 -8.153 39.985 1.00 67.94 105 SER A O 1
ATOM 815 N N . GLY A 1 106 ? -16.247 -6.874 38.484 1.00 71.25 106 GLY A N 1
ATOM 816 C CA . GLY A 1 106 ? -16.783 -5.904 39.447 1.00 71.25 106 GLY A CA 1
ATOM 817 C C . GLY A 1 106 ? -15.923 -4.654 39.677 1.00 71.25 106 GLY A C 1
ATOM 818 O O . GLY A 1 106 ? -16.280 -3.838 40.524 1.00 71.25 106 GLY A O 1
ATOM 819 N N . THR A 1 107 ? -14.819 -4.472 38.942 1.00 78.12 107 THR A N 1
ATOM 820 C CA . THR A 1 107 ? -14.060 -3.212 38.956 1.00 78.12 107 THR A CA 1
ATOM 821 C C . THR A 1 107 ? -14.879 -2.063 38.353 1.00 78.12 107 THR A C 1
ATOM 823 O O . THR A 1 107 ? -15.411 -2.188 37.250 1.00 78.12 107 THR A O 1
ATOM 826 N N . PHE A 1 108 ? -14.917 -0.917 39.033 1.00 81.75 108 PHE A N 1
ATOM 827 C CA . PHE A 1 108 ? -15.507 0.331 38.530 1.00 81.75 108 PHE A CA 1
ATOM 828 C C . PHE A 1 108 ? -14.539 1.500 38.704 1.00 81.75 108 PHE A C 1
ATOM 830 O O . PHE A 1 108 ? -13.544 1.412 39.431 1.00 81.75 108 PHE A O 1
ATOM 837 N N . ALA A 1 109 ? -14.847 2.609 38.035 1.00 82.81 109 ALA A N 1
ATOM 838 C CA . ALA A 1 109 ? -14.201 3.886 38.291 1.00 82.81 109 ALA A CA 1
ATOM 839 C C . ALA A 1 109 ? -15.127 4.797 39.084 1.00 82.81 109 ALA A C 1
ATOM 841 O O . ALA A 1 109 ? -16.328 4.858 38.818 1.00 82.81 109 ALA A O 1
ATOM 842 N N . THR A 1 110 ? -14.547 5.561 40.003 1.00 83.50 110 THR A N 1
ATOM 843 C CA . THR A 1 110 ? -15.171 6.771 40.525 1.00 83.50 110 THR A CA 1
ATOM 844 C C . THR A 1 110 ? -14.451 7.990 39.994 1.00 83.50 110 THR A C 1
ATOM 846 O O . THR A 1 110 ? -13.219 8.052 39.949 1.00 83.50 110 THR A O 1
ATOM 849 N N . VAL A 1 111 ? -15.245 8.966 39.576 1.00 80.38 111 VAL A N 1
ATOM 850 C CA . VAL A 1 111 ? -14.747 10.267 39.146 1.00 80.38 111 VAL A CA 1
ATOM 851 C C . VAL A 1 111 ? -15.012 11.271 40.254 1.00 80.38 111 VAL A C 1
ATOM 853 O O . VAL A 1 111 ? -16.149 11.436 40.696 1.00 80.38 111 VAL A O 1
ATOM 856 N N . GLU A 1 112 ? -13.954 11.945 40.682 1.00 81.12 112 GLU A N 1
ATOM 857 C CA . GLU A 1 112 ? -13.982 13.045 41.634 1.00 81.12 112 GLU A CA 1
ATOM 858 C C . GLU A 1 112 ? -13.473 14.304 40.936 1.00 81.12 112 GLU A C 1
ATOM 860 O O . GLU A 1 112 ? -12.351 14.344 40.433 1.00 81.12 112 GLU A O 1
ATOM 865 N N . LEU A 1 113 ? -14.286 15.354 40.925 1.00 74.00 113 LEU A N 1
ATOM 866 C CA . LEU A 1 113 ? -13.832 16.693 40.567 1.00 74.00 113 LEU A CA 1
ATOM 867 C C . LEU A 1 113 ? -13.449 17.414 41.860 1.00 74.00 113 LEU A C 1
ATOM 869 O O . LEU A 1 113 ? -14.219 17.416 42.820 1.00 74.00 113 LEU A O 1
ATOM 873 N N . VAL A 1 114 ? -12.231 17.950 41.875 1.00 76.38 114 VAL A N 1
ATOM 874 C CA . VAL A 1 114 ? -11.555 18.564 43.019 1.00 76.38 114 VAL A CA 1
ATOM 875 C C . VAL A 1 114 ? -11.185 19.985 42.604 1.00 76.38 114 VAL A C 1
ATOM 877 O O . VAL A 1 114 ? -10.231 20.179 41.854 1.00 76.38 114 VAL A O 1
ATOM 880 N N . GLY A 1 115 ? -11.958 20.977 43.037 1.00 72.19 115 GLY A N 1
ATOM 881 C CA . GLY A 1 115 ? -11.640 22.392 42.814 1.00 72.19 115 GLY A CA 1
ATOM 882 C C . GLY A 1 115 ? -10.775 22.967 43.935 1.00 72.19 115 GLY A C 1
ATOM 883 O O . GLY A 1 115 ? -10.998 22.598 45.078 1.00 72.19 115 GLY A O 1
ATOM 884 N N . SER A 1 116 ? -9.843 23.874 43.641 1.00 72.50 116 SER A N 1
ATOM 885 C CA . SER A 1 116 ? -9.137 24.709 44.625 1.00 72.50 116 SER A CA 1
ATOM 886 C C . SER A 1 116 ? -9.173 26.178 44.199 1.00 72.50 116 SER A C 1
ATOM 888 O O . SER A 1 116 ? -8.974 26.493 43.024 1.00 72.50 116 SER A O 1
ATOM 890 N N . VAL A 1 117 ? -9.438 27.085 45.140 1.00 72.38 117 VAL A N 1
ATOM 891 C CA . VAL A 1 117 ? -9.504 28.532 44.879 1.00 72.38 117 VAL A CA 1
ATOM 892 C C . VAL A 1 117 ? -8.195 29.182 45.328 1.00 72.38 117 VAL A C 1
ATOM 894 O O . VAL A 1 117 ? -7.919 29.266 46.521 1.00 72.38 117 VAL A O 1
ATOM 897 N N . GLY A 1 118 ? -7.386 29.651 44.372 1.00 70.75 118 GLY A N 1
ATOM 898 C CA . GLY A 1 118 ? -6.062 30.216 44.661 1.00 70.75 118 GLY A CA 1
ATOM 899 C C . GLY A 1 118 ? -5.057 29.171 45.166 1.00 70.75 118 GLY A C 1
ATOM 900 O O . GLY A 1 118 ? -5.140 28.002 44.792 1.00 70.75 118 GLY A O 1
ATOM 901 N N . ASP A 1 119 ? -4.118 29.602 46.012 1.00 66.06 119 ASP A N 1
ATOM 902 C CA . ASP A 1 119 ? -3.105 28.737 46.640 1.00 66.06 119 ASP A CA 1
ATOM 903 C C . ASP A 1 119 ? -3.592 28.094 47.954 1.00 66.06 119 ASP A C 1
ATOM 905 O O . ASP A 1 119 ? -2.822 27.410 48.627 1.00 66.06 119 ASP A O 1
ATOM 909 N N . GLU A 1 120 ? -4.855 28.305 48.348 1.00 60.47 120 GLU A N 1
ATOM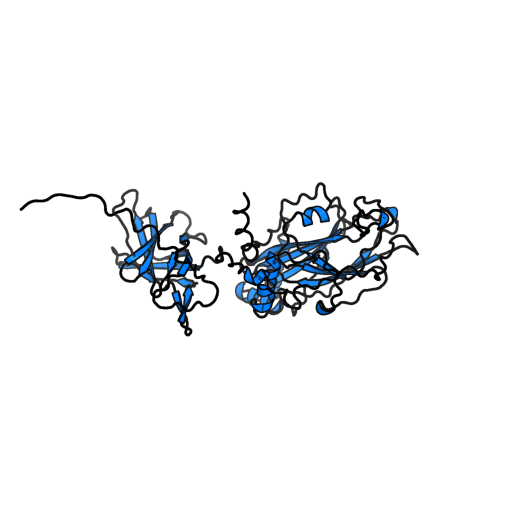 910 C CA . GLU A 1 120 ? -5.414 27.710 49.563 1.00 60.47 120 GLU A CA 1
ATOM 911 C C . GLU A 1 120 ? -5.880 26.264 49.295 1.00 60.47 120 GLU A C 1
ATOM 913 O O . GLU A 1 120 ? -6.870 26.050 48.586 1.00 60.47 120 GLU A O 1
ATOM 918 N N . PRO A 1 121 ? -5.211 25.243 49.869 1.00 56.47 121 PRO A N 1
ATOM 919 C CA . PRO A 1 121 ? -5.519 23.835 49.608 1.00 56.47 121 PRO A CA 1
ATOM 920 C C . PRO A 1 121 ? -6.847 23.366 50.228 1.00 56.47 121 PRO A C 1
ATOM 922 O O . PRO A 1 121 ? -7.338 22.297 49.869 1.00 56.47 121 PRO A O 1
ATOM 925 N N . ASP A 1 122 ? -7.438 24.151 51.135 1.00 48.03 122 ASP A N 1
ATOM 926 C CA . ASP A 1 122 ? -8.533 23.702 52.004 1.00 48.03 122 ASP A CA 1
ATOM 927 C C . ASP A 1 122 ? -9.940 23.963 51.441 1.00 48.03 122 ASP A C 1
ATOM 929 O O . ASP A 1 122 ? -10.918 23.380 51.915 1.00 48.03 122 ASP A O 1
ATOM 933 N N . ARG A 1 123 ? -10.084 24.780 50.388 1.00 59.72 123 ARG A N 1
ATOM 934 C CA . ARG A 1 123 ? -11.372 24.975 49.697 1.00 59.72 123 ARG A CA 1
ATOM 935 C C . ARG A 1 123 ? -11.550 23.961 48.577 1.00 59.72 123 ARG A C 1
ATOM 937 O O . ARG A 1 123 ? -11.584 24.313 47.401 1.00 59.72 123 ARG A O 1
ATOM 944 N N . VAL A 1 124 ? -11.674 22.692 48.965 1.00 58.31 124 VAL A N 1
ATOM 945 C CA . VAL A 1 124 ? -11.901 21.600 48.020 1.00 58.31 124 VAL A CA 1
ATOM 946 C C . VAL A 1 124 ? -13.366 21.563 47.588 1.00 58.31 124 VAL A C 1
ATOM 948 O O . VAL A 1 124 ? -14.228 21.081 48.324 1.00 58.31 124 VAL A O 1
ATOM 951 N N . ILE A 1 125 ? -13.664 22.017 46.368 1.00 64.75 125 ILE A N 1
ATOM 952 C CA . ILE A 1 125 ? -14.961 21.718 45.748 1.00 64.75 125 ILE A CA 1
ATOM 953 C C . ILE A 1 125 ? -14.932 20.240 45.387 1.00 64.75 125 ILE A C 1
ATOM 955 O O . ILE A 1 125 ? -14.297 19.860 44.409 1.00 64.75 125 ILE A O 1
ATOM 959 N N . THR A 1 126 ? -15.577 19.414 46.205 1.00 64.94 126 THR A N 1
ATOM 960 C CA . THR A 1 126 ? -15.728 17.985 45.936 1.00 64.94 126 THR A CA 1
ATOM 961 C C . THR A 1 126 ? -17.096 17.773 45.307 1.00 64.94 126 THR A C 1
ATOM 963 O O . THR A 1 126 ? -18.110 18.212 45.853 1.00 64.94 126 THR A O 1
ATOM 966 N N . LEU A 1 127 ? -17.147 17.128 44.147 1.00 67.94 127 LEU A N 1
ATOM 967 C CA . LEU A 1 127 ? -18.412 16.612 43.629 1.00 67.94 127 LEU A CA 1
ATOM 968 C C . LEU A 1 127 ? -18.719 15.248 44.246 1.00 67.94 127 LEU A C 1
ATOM 970 O O . LEU A 1 127 ? -17.797 14.490 44.557 1.00 67.94 127 LEU A O 1
ATOM 974 N N . LYS A 1 128 ? -20.007 14.907 44.383 1.00 73.44 128 LYS A N 1
ATOM 975 C CA . LYS A 1 128 ? -20.397 13.534 44.740 1.00 73.44 128 LYS A CA 1
ATOM 976 C C . LYS A 1 128 ? -19.756 12.559 43.737 1.00 73.44 128 LYS A C 1
ATOM 978 O O . LYS A 1 128 ? -19.945 12.765 42.535 1.00 73.44 128 LYS A O 1
ATOM 983 N N . PRO A 1 129 ? -19.014 11.533 44.201 1.00 75.06 129 PRO A N 1
ATOM 984 C CA . PRO A 1 129 ? -18.389 10.567 43.310 1.00 75.06 129 PRO A CA 1
ATOM 985 C C . PRO A 1 129 ? -19.430 9.932 42.393 1.00 75.06 129 PRO A C 1
ATOM 987 O O . PRO A 1 129 ? -20.468 9.461 42.860 1.00 75.06 129 PRO A O 1
ATOM 990 N N . VAL A 1 130 ? -19.144 9.916 41.095 1.00 80.50 130 VAL A N 1
ATOM 991 C CA . VAL A 1 130 ? -19.976 9.212 40.116 1.00 80.50 130 VAL A CA 1
ATOM 992 C C . VAL A 1 130 ? -19.309 7.887 39.801 1.00 80.50 130 VAL A C 1
ATOM 994 O O . VAL A 1 130 ? -18.162 7.861 39.352 1.00 80.50 130 VAL A O 1
ATOM 997 N N . THR A 1 131 ? -20.035 6.799 40.042 1.00 81.81 131 THR A N 1
ATOM 998 C CA . THR A 1 131 ? -19.616 5.449 39.670 1.00 81.81 131 THR A CA 1
ATOM 999 C C . THR A 1 131 ? -19.877 5.211 38.190 1.00 81.81 131 THR A C 1
ATOM 1001 O O . THR A 1 131 ? -20.971 5.483 37.696 1.00 81.81 131 THR A O 1
ATOM 1004 N N . MET A 1 132 ? -18.876 4.689 37.490 1.00 82.00 132 MET A N 1
ATOM 1005 C CA . MET A 1 132 ? -18.976 4.292 36.090 1.00 82.00 132 MET A CA 1
ATOM 1006 C C . MET A 1 132 ? -18.559 2.834 35.942 1.00 82.00 132 MET A C 1
ATOM 1008 O O . MET A 1 132 ? -17.473 2.442 36.388 1.00 82.00 132 MET A O 1
ATOM 1012 N N . ASP A 1 133 ? -19.396 2.056 35.261 1.00 80.00 133 ASP A N 1
ATOM 1013 C CA . ASP A 1 133 ? -19.062 0.690 34.877 1.00 80.00 133 ASP A CA 1
ATOM 1014 C C . ASP A 1 133 ? -18.032 0.727 33.748 1.00 80.00 133 ASP A C 1
ATOM 1016 O O . ASP A 1 133 ? -18.341 1.034 32.595 1.00 80.00 133 ASP A O 1
ATOM 1020 N N . LEU A 1 134 ? -16.785 0.414 34.099 1.00 76.75 134 LEU A N 1
ATOM 1021 C CA . LEU A 1 134 ? -15.665 0.369 33.155 1.00 76.75 134 LEU A CA 1
ATOM 1022 C C . LEU A 1 134 ? -15.753 -0.810 32.192 1.00 76.75 134 LEU A C 1
ATOM 1024 O O . LEU A 1 134 ? -15.089 -0.812 31.156 1.00 76.75 134 LEU A O 1
ATOM 1028 N N . PHE A 1 135 ? -16.538 -1.821 32.551 1.00 75.19 135 PHE A N 1
ATOM 1029 C CA . PHE A 1 135 ? -16.580 -3.091 31.860 1.00 75.19 135 PHE A CA 1
ATOM 1030 C C . PHE A 1 135 ? -18.011 -3.576 31.685 1.00 75.19 135 PHE A C 1
ATOM 1032 O O . PHE A 1 135 ? -18.830 -3.475 32.596 1.00 75.19 135 PHE A O 1
ATOM 1039 N N . GLN A 1 136 ? -18.286 -4.157 30.524 1.00 72.62 136 GLN A N 1
ATOM 1040 C CA . GLN A 1 136 ? -19.537 -4.837 30.231 1.00 72.62 136 GLN A CA 1
ATOM 1041 C C . GLN A 1 136 ? -19.294 -6.349 30.210 1.00 72.62 136 GLN A C 1
ATOM 1043 O O . GLN A 1 136 ? -18.380 -6.829 29.537 1.00 72.62 136 GLN A O 1
ATOM 1048 N N . ASN A 1 137 ? -20.126 -7.098 30.938 1.00 68.69 137 ASN A N 1
ATOM 1049 C CA . ASN A 1 137 ? -20.190 -8.552 30.809 1.00 68.69 137 ASN A CA 1
ATOM 1050 C C . ASN A 1 137 ? -21.063 -8.905 29.599 1.00 68.69 137 ASN A C 1
ATOM 1052 O O . ASN A 1 137 ? -22.204 -8.449 29.507 1.00 68.69 137 ASN A O 1
ATOM 1056 N N . LEU A 1 138 ? -20.539 -9.719 28.689 1.00 64.56 138 LEU A N 1
ATOM 1057 C CA . LEU A 1 138 ? -21.279 -10.269 27.557 1.00 64.56 138 LEU A CA 1
ATOM 1058 C C . LEU A 1 138 ? -21.975 -11.585 27.943 1.00 64.56 138 LEU A C 1
ATOM 1060 O O . LEU A 1 138 ? -21.675 -12.189 28.977 1.00 64.56 138 LEU A O 1
ATOM 1064 N N . GLU A 1 139 ? -22.918 -12.039 27.112 1.00 67.69 139 GLU A N 1
ATOM 1065 C CA . GLU A 1 139 ? -23.713 -13.258 27.357 1.00 67.69 139 GLU A CA 1
ATOM 1066 C C . GLU A 1 139 ? -22.848 -14.519 27.507 1.00 67.69 139 GLU A C 1
ATOM 1068 O O . GLU A 1 139 ? -23.184 -15.433 28.260 1.00 67.69 139 GLU A O 1
ATOM 1073 N N . ASP A 1 140 ? -21.694 -14.547 26.841 1.00 61.16 140 ASP A N 1
ATOM 1074 C CA . ASP A 1 140 ? -20.716 -15.630 26.916 1.00 61.16 140 ASP A CA 1
ATOM 1075 C C . ASP A 1 140 ? -19.824 -15.569 28.171 1.00 61.16 140 ASP A C 1
ATOM 1077 O O . ASP A 1 140 ? -18.950 -16.418 28.331 1.00 61.16 140 ASP A O 1
ATOM 1081 N N . LYS A 1 141 ? -20.072 -14.619 29.090 1.00 60.06 141 LYS A N 1
ATOM 1082 C CA . LYS A 1 141 ? -19.263 -14.283 30.281 1.00 60.06 141 LYS A CA 1
ATOM 1083 C C . LYS A 1 141 ? -17.918 -13.633 29.971 1.00 60.06 141 LYS A C 1
ATOM 1085 O O . LYS A 1 141 ? -17.056 -13.560 30.852 1.00 60.06 141 LYS A O 1
ATOM 1090 N N . SER A 1 142 ? -17.703 -13.179 28.740 1.00 59.06 142 SER A N 1
ATOM 1091 C CA . SER A 1 142 ? -16.540 -12.360 28.435 1.00 59.06 142 SER A CA 1
ATOM 1092 C C . SER A 1 142 ? -16.711 -10.935 28.946 1.00 59.06 142 SER A C 1
ATOM 1094 O O . SER A 1 142 ? -17.827 -10.432 29.081 1.00 59.06 142 SER A O 1
ATOM 1096 N N . ILE A 1 143 ? -15.589 -10.304 29.289 1.00 61.25 143 ILE A N 1
ATOM 1097 C CA . ILE A 1 143 ? -15.563 -8.928 29.783 1.00 61.25 143 ILE A CA 1
ATOM 1098 C C . ILE A 1 143 ? -14.921 -8.046 28.718 1.00 61.25 143 ILE A C 1
ATOM 1100 O O . ILE A 1 143 ? -13.798 -8.310 28.281 1.00 61.25 143 ILE A O 1
ATOM 1104 N N . VAL A 1 144 ? -15.622 -6.989 28.317 1.00 65.44 144 VAL A N 1
ATOM 1105 C CA . VAL A 1 144 ? -15.108 -5.961 27.403 1.00 65.44 144 VAL A CA 1
ATOM 1106 C C . VAL A 1 144 ? -15.048 -4.617 28.112 1.00 65.44 144 VAL A C 1
ATOM 1108 O O . VAL A 1 144 ? -15.878 -4.333 28.974 1.00 65.44 144 VAL A O 1
ATOM 1111 N N . VAL A 1 145 ? -14.057 -3.791 27.768 1.00 73.44 145 VAL A N 1
ATOM 1112 C CA . VAL A 1 145 ? -14.028 -2.391 28.213 1.00 73.44 145 VAL A CA 1
ATOM 1113 C C . VAL A 1 145 ? -15.260 -1.705 27.634 1.00 73.44 145 VAL A C 1
ATOM 1115 O O . VAL A 1 145 ? -15.533 -1.823 26.440 1.00 73.44 145 VAL A O 1
ATOM 1118 N N . ASN A 1 146 ? -16.001 -1.003 28.481 1.00 76.19 146 ASN A N 1
ATOM 1119 C CA . ASN A 1 146 ? -17.145 -0.204 28.078 1.00 76.19 146 ASN A CA 1
ATOM 1120 C C . ASN A 1 146 ? -16.637 1.100 27.444 1.00 76.19 146 ASN A C 1
ATOM 1122 O O . ASN A 1 146 ? -16.629 2.162 28.064 1.00 76.19 146 ASN A O 1
ATOM 1126 N N . GLU A 1 147 ? -16.091 0.986 26.233 1.00 76.25 147 GLU A N 1
ATOM 1127 C CA . GLU A 1 147 ? -15.603 2.130 25.473 1.00 76.25 147 GLU A CA 1
ATOM 1128 C C . GLU A 1 147 ? -16.771 2.992 25.010 1.00 76.25 147 GLU A C 1
ATOM 1130 O O . GLU A 1 147 ? -17.753 2.504 24.451 1.00 76.25 147 GLU A O 1
ATOM 1135 N N . GLY A 1 148 ? -16.657 4.300 25.202 1.00 73.94 148 GLY A N 1
ATOM 1136 C CA . GLY A 1 148 ? -17.753 5.191 24.869 1.00 73.94 148 GLY A CA 1
ATOM 1137 C C . GLY A 1 148 ? -17.661 6.536 25.554 1.00 73.94 148 GLY A C 1
ATOM 1138 O O . GLY A 1 148 ? -16.755 6.802 26.343 1.00 73.94 148 GLY A O 1
ATOM 1139 N N . LEU A 1 149 ? -18.611 7.398 25.206 1.00 77.25 149 LEU A N 1
ATOM 1140 C CA . LEU A 1 149 ? -18.812 8.681 25.857 1.00 77.25 149 LEU A CA 1
ATOM 1141 C C . LEU A 1 149 ? -19.814 8.506 26.999 1.00 77.25 149 LEU A C 1
ATOM 1143 O O . LEU A 1 149 ? -20.957 8.122 26.767 1.00 77.25 149 LEU A O 1
ATOM 1147 N N . PHE A 1 150 ? -19.386 8.833 28.210 1.00 80.56 150 PHE A N 1
ATOM 1148 C CA . PHE A 1 150 ? -20.206 8.852 29.410 1.00 80.56 150 PHE A CA 1
ATOM 1149 C C . PHE A 1 150 ? -20.503 10.296 29.763 1.00 80.56 150 PHE A C 1
ATOM 1151 O O . PHE A 1 150 ? -19.588 11.107 29.862 1.00 80.56 150 PHE A O 1
ATOM 1158 N N . THR A 1 151 ? -21.773 10.615 29.975 1.00 85.81 151 THR A N 1
ATOM 1159 C CA . THR A 1 151 ? -22.234 11.961 30.339 1.00 85.81 151 THR A CA 1
ATOM 1160 C C . THR A 1 151 ? -22.891 11.956 31.717 1.00 85.81 151 THR A C 1
ATOM 1162 O O . THR A 1 151 ? -24.109 12.129 31.809 1.00 85.81 151 THR A O 1
ATOM 1165 N N . PRO A 1 152 ? -22.146 11.675 32.799 1.00 80.81 152 PRO A N 1
ATOM 1166 C CA . PRO A 1 152 ? -22.709 11.717 34.137 1.00 80.81 152 PRO A CA 1
ATOM 1167 C C . PRO A 1 152 ? -23.070 13.140 34.578 1.00 80.81 152 PRO A C 1
ATOM 1169 O O . PRO A 1 152 ? -22.427 14.132 34.221 1.00 80.81 152 PRO A O 1
ATOM 1172 N N . THR A 1 153 ? -24.082 13.213 35.438 1.00 80.25 153 THR A N 1
ATOM 1173 C CA . THR A 1 153 ? -24.413 14.410 36.209 1.00 80.25 153 THR A CA 1
ATOM 1174 C C . THR A 1 153 ? -23.937 14.200 37.639 1.00 80.25 153 THR A C 1
ATOM 1176 O O . THR A 1 153 ? -24.341 13.242 38.297 1.00 80.25 153 THR A O 1
ATOM 1179 N N . ALA A 1 154 ? -23.088 15.092 38.133 1.00 80.50 154 ALA A N 1
ATOM 1180 C CA . ALA A 1 154 ? -22.665 15.119 39.525 1.00 80.50 154 ALA A CA 1
ATOM 1181 C C . ALA A 1 154 ? -23.244 16.336 40.246 1.00 80.50 154 ALA A C 1
ATOM 1183 O O . ALA A 1 154 ? -23.575 17.342 39.629 1.00 80.50 154 ALA A O 1
ATOM 1184 N N . GLN A 1 155 ? -23.356 16.250 41.569 1.00 80.69 155 GLN A N 1
ATOM 1185 C CA . GLN A 1 155 ? -23.748 17.382 42.407 1.00 80.69 155 GLN A CA 1
ATOM 1186 C C . GLN A 1 155 ? -22.521 17.970 43.089 1.00 80.69 155 GLN A C 1
ATOM 1188 O O . GLN A 1 155 ? -21.697 17.228 43.633 1.00 80.69 155 GLN A O 1
ATOM 1193 N N . ILE A 1 156 ? -22.433 19.297 43.101 1.00 77.88 156 ILE A N 1
ATOM 1194 C CA . ILE A 1 156 ? -21.461 20.025 43.917 1.00 77.88 156 ILE A CA 1
ATOM 1195 C C . ILE A 1 156 ? -21.851 19.854 45.384 1.00 77.88 156 ILE A C 1
ATOM 1197 O O . ILE A 1 156 ? -22.946 20.248 45.765 1.00 77.88 156 ILE A O 1
ATOM 1201 N N . ILE A 1 157 ? -20.982 19.269 46.220 1.00 76.81 157 ILE A N 1
ATOM 1202 C CA . ILE A 1 157 ? -21.343 18.932 47.613 1.00 76.81 157 ILE A CA 1
ATOM 1203 C C . ILE A 1 157 ? -21.799 20.164 48.406 1.00 76.81 157 ILE A C 1
ATOM 1205 O O . ILE A 1 157 ? -22.730 20.063 49.196 1.00 76.81 157 ILE A O 1
ATOM 1209 N N . ASN A 1 158 ? -21.190 21.327 48.165 1.00 74.19 158 ASN A N 1
ATOM 1210 C CA . ASN A 1 158 ? -21.483 22.538 48.936 1.00 74.19 158 ASN A CA 1
ATOM 1211 C C . ASN A 1 158 ? -22.738 23.291 48.468 1.00 74.19 158 ASN A C 1
ATOM 1213 O O . ASN A 1 158 ? -23.349 23.987 49.272 1.00 74.19 158 ASN A O 1
ATOM 1217 N N . THR A 1 159 ? -23.105 23.200 47.186 1.00 76.75 159 THR A N 1
ATOM 1218 C CA . THR A 1 159 ? -24.210 23.989 46.603 1.00 76.75 159 THR A CA 1
ATOM 1219 C C . THR A 1 159 ? -25.386 23.135 46.143 1.00 76.75 159 THR A C 1
ATOM 1221 O O . THR A 1 159 ? -26.420 23.677 45.771 1.00 76.75 159 THR A O 1
ATOM 1224 N N . GLU A 1 160 ? -25.214 21.812 46.106 1.00 77.88 160 GLU A N 1
ATOM 1225 C CA . GLU A 1 160 ? -26.101 20.829 45.471 1.00 77.88 160 GLU A CA 1
ATOM 1226 C C . GLU A 1 160 ? -26.414 21.103 43.990 1.00 77.88 160 GLU A C 1
ATOM 1228 O O . GLU A 1 160 ? -27.205 20.383 43.376 1.00 77.88 160 GLU A O 1
ATOM 1233 N N . ALA A 1 161 ? -25.760 22.096 43.380 1.00 80.06 161 ALA A N 1
ATOM 1234 C CA . ALA A 1 161 ? -25.981 22.442 41.990 1.00 80.06 161 ALA A CA 1
ATOM 1235 C C . ALA A 1 161 ? -25.489 21.304 41.074 1.00 80.06 161 ALA A C 1
ATOM 1237 O O . ALA A 1 161 ? -24.421 20.721 41.322 1.00 80.06 161 ALA A O 1
ATOM 1238 N N . PRO A 1 162 ? -26.260 20.960 40.026 1.00 81.69 162 PRO A N 1
ATOM 1239 C CA . PRO A 1 162 ? -25.889 19.912 39.093 1.00 81.69 162 PRO A CA 1
ATOM 1240 C C . PRO A 1 162 ? -24.781 20.398 38.156 1.00 81.69 162 PRO A C 1
ATOM 1242 O O . PRO A 1 162 ? -24.889 21.448 37.530 1.00 81.69 162 PRO A O 1
ATOM 1245 N N . CYS A 1 163 ? -23.749 19.582 38.007 1.00 81.56 163 CYS A N 1
ATOM 1246 C CA . CYS A 1 163 ? -22.687 19.740 37.033 1.00 81.56 163 CYS A CA 1
ATOM 1247 C C . CYS A 1 163 ? -22.713 18.537 36.089 1.00 81.56 163 CYS A C 1
ATOM 1249 O O . CYS A 1 163 ? -22.672 17.386 36.526 1.00 81.56 163 CYS A O 1
ATOM 1251 N N . GLU A 1 164 ? -22.797 18.799 34.790 1.00 82.88 164 GLU A N 1
ATOM 1252 C CA . GLU A 1 164 ? -22.710 17.755 33.772 1.00 82.88 164 GLU A CA 1
ATOM 1253 C C . GLU A 1 164 ? -21.290 17.712 33.235 1.00 82.88 164 GLU A C 1
ATOM 1255 O O . GLU A 1 164 ? -20.721 18.745 32.881 1.00 82.88 164 GLU A O 1
ATOM 1260 N N . PHE A 1 165 ? -20.725 16.521 33.113 1.00 82.44 165 PHE A N 1
ATOM 1261 C CA . PHE A 1 165 ? -19.435 16.356 32.464 1.00 82.44 165 PHE A CA 1
ATOM 1262 C C . PHE A 1 165 ? -19.463 15.158 31.532 1.00 82.44 165 PHE A C 1
ATOM 1264 O O . PHE A 1 165 ? -20.238 14.228 31.719 1.00 82.44 165 PHE A O 1
ATOM 1271 N N . SER A 1 166 ? -18.662 15.219 30.474 1.00 81.44 166 SER A N 1
ATOM 1272 C CA . SER A 1 166 ? -18.546 14.169 29.469 1.00 81.44 166 SER A CA 1
ATOM 1273 C C . SER A 1 166 ? -17.148 13.575 29.531 1.00 81.44 166 SER A C 1
ATOM 1275 O O . SER A 1 166 ? -16.168 14.290 29.318 1.00 81.44 166 SER A O 1
ATOM 1277 N N . ILE A 1 167 ? -17.058 12.280 29.822 1.00 83.31 167 ILE A N 1
ATOM 1278 C CA . ILE A 1 167 ? -15.809 11.519 29.837 1.00 83.31 167 ILE A CA 1
ATOM 1279 C C . ILE A 1 167 ? -15.891 10.423 28.795 1.00 83.31 167 ILE A C 1
ATOM 1281 O O . ILE A 1 167 ? -16.778 9.576 28.837 1.00 83.31 167 ILE A O 1
ATOM 1285 N N . ARG A 1 168 ? -14.933 10.409 27.878 1.00 82.44 168 ARG A N 1
ATOM 1286 C CA . ARG A 1 168 ? -14.698 9.274 27.005 1.00 82.44 168 ARG A CA 1
ATOM 1287 C C . ARG A 1 168 ? -13.779 8.282 27.698 1.00 82.44 168 ARG A C 1
ATOM 1289 O O . ARG A 1 168 ? -12.653 8.625 28.060 1.00 82.44 168 ARG A O 1
ATOM 1296 N N . ILE A 1 169 ? -14.255 7.052 27.828 1.00 80.50 169 ILE A N 1
ATOM 1297 C CA . ILE A 1 169 ? -13.425 5.906 28.182 1.00 80.50 169 ILE A CA 1
ATOM 1298 C C . ILE A 1 169 ? -12.969 5.275 26.880 1.00 80.50 169 ILE A C 1
ATOM 1300 O O . ILE A 1 169 ? -13.771 5.019 25.978 1.00 80.50 169 ILE A O 1
ATOM 1304 N N . PHE A 1 170 ? -11.676 5.035 26.784 1.00 73.38 170 PHE A N 1
ATOM 1305 C CA . PHE A 1 170 ? -11.093 4.278 25.697 1.00 73.38 170 PHE A CA 1
ATOM 1306 C C . PHE A 1 170 ? -10.092 3.317 26.316 1.00 73.38 170 PHE A C 1
ATOM 1308 O O . PHE A 1 170 ? -9.281 3.710 27.154 1.00 73.38 170 PHE A O 1
ATOM 1315 N N . SER A 1 171 ? -10.124 2.047 25.922 1.00 71.00 171 SER A N 1
ATOM 1316 C CA . SER A 1 171 ? -8.887 1.287 26.026 1.00 71.00 171 SER A CA 1
ATOM 1317 C C . SER A 1 171 ? -7.898 1.990 25.107 1.00 71.00 171 SER A C 1
ATOM 1319 O O . SER A 1 171 ? -8.299 2.581 24.099 1.00 71.00 171 SER A O 1
ATOM 1321 N N . ASP A 1 172 ? -6.628 2.056 25.483 1.00 52.97 172 ASP A N 1
ATOM 1322 C CA . ASP A 1 172 ? -5.656 2.720 24.629 1.00 52.97 172 ASP A CA 1
ATOM 1323 C C . ASP A 1 172 ? -5.502 1.935 23.312 1.00 52.97 172 ASP A C 1
ATOM 1325 O O . ASP A 1 172 ? -4.596 1.137 23.145 1.00 52.97 172 ASP A O 1
ATOM 1329 N N . ALA A 1 173 ? -6.382 2.159 22.338 1.00 42.12 173 ALA A N 1
ATOM 1330 C CA . ALA A 1 173 ? -6.239 1.673 20.976 1.00 42.12 173 ALA A CA 1
ATOM 1331 C C . ALA A 1 173 ? -5.107 2.420 20.243 1.00 42.12 173 ALA A C 1
ATOM 1333 O O . ALA A 1 173 ? -4.686 1.991 19.170 1.00 42.12 173 ALA A O 1
ATOM 1334 N N . ARG A 1 174 ? -4.560 3.503 20.833 1.00 39.28 174 ARG A N 1
ATOM 1335 C CA . ARG A 1 174 ? -3.284 4.114 20.431 1.00 39.28 174 ARG A CA 1
ATOM 1336 C C . ARG A 1 174 ? -2.086 3.383 21.034 1.00 39.28 174 ARG A C 1
ATOM 1338 O O . ARG A 1 174 ? -0.974 3.692 20.621 1.00 39.28 174 ARG A O 1
ATOM 1345 N N . VAL A 1 175 ? -2.284 2.344 21.853 1.00 36.91 175 VAL A N 1
ATOM 1346 C CA . VAL A 1 175 ? -1.363 1.250 22.208 1.00 36.91 175 VAL A CA 1
ATOM 1347 C C . VAL A 1 175 ? -2.148 -0.060 22.253 1.00 36.91 175 VAL A C 1
ATOM 1349 O O . VAL A 1 175 ? -2.421 -0.557 23.345 1.00 36.91 175 VAL A O 1
ATOM 1352 N N . PRO A 1 176 ? -2.461 -0.682 21.086 1.00 34.44 176 PRO A N 1
ATOM 1353 C CA . PRO A 1 176 ? -2.802 -2.092 21.084 1.00 34.44 176 PRO A CA 1
ATOM 1354 C C . PRO A 1 176 ? -1.756 -2.773 21.949 1.00 34.44 176 PRO A C 1
ATOM 1356 O O . PRO A 1 176 ? -0.556 -2.601 21.688 1.00 34.44 176 PRO A O 1
ATOM 1359 N N . ALA A 1 177 ? -2.202 -3.468 23.003 1.00 33.94 177 ALA A N 1
ATOM 1360 C CA . ALA A 1 177 ? -1.337 -4.344 23.776 1.00 33.94 177 ALA A CA 1
ATOM 1361 C C . ALA A 1 177 ? -0.488 -5.075 22.738 1.00 33.94 177 ALA A C 1
ATOM 1363 O O . ALA A 1 177 ? -1.103 -5.655 21.836 1.00 33.94 177 ALA A O 1
ATOM 1364 N N . PRO A 1 178 ? 0.859 -4.955 22.764 1.00 34.88 178 PRO A N 1
ATOM 1365 C CA . PRO A 1 178 ? 1.707 -5.356 21.647 1.00 34.88 178 PRO A CA 1
ATOM 1366 C C . PRO A 1 178 ? 1.223 -6.723 21.240 1.00 34.88 178 PRO A C 1
ATOM 1368 O O . PRO A 1 178 ? 1.241 -7.601 22.109 1.00 34.88 178 PRO A O 1
ATOM 1371 N N . PHE A 1 179 ? 0.638 -6.855 20.039 1.00 39.91 179 PHE A N 1
ATOM 1372 C CA . PHE A 1 179 ? 0.053 -8.106 19.560 1.00 39.91 179 PHE A CA 1
ATOM 1373 C C . PHE A 1 179 ? 1.034 -9.180 20.010 1.00 39.91 179 PHE A C 1
ATOM 1375 O O . PHE A 1 179 ? 2.215 -9.064 19.669 1.00 39.91 179 PHE A O 1
ATOM 1382 N N . LEU A 1 180 ? 0.640 -10.103 20.908 1.00 39.12 180 LEU A N 1
ATOM 1383 C CA . LEU A 1 180 ? 1.584 -11.130 21.352 1.00 39.12 180 LEU A CA 1
ATOM 1384 C C . LEU A 1 180 ? 1.709 -11.883 20.066 1.00 39.12 180 LEU A C 1
ATOM 1386 O O . LEU A 1 180 ? 0.775 -12.555 19.622 1.00 39.12 180 LEU A O 1
ATOM 1390 N N . PHE A 1 181 ? 2.823 -11.637 19.412 1.00 45.34 181 PHE A N 1
ATOM 1391 C CA . PHE A 1 181 ? 3.277 -12.456 18.353 1.00 45.34 181 PHE A CA 1
ATOM 1392 C C . PHE A 1 181 ? 3.483 -13.794 19.023 1.00 45.34 181 PHE A C 1
ATOM 1394 O O . PHE A 1 181 ? 4.501 -14.041 19.665 1.00 45.34 181 PHE A O 1
ATOM 1401 N N . ASP A 1 182 ? 2.422 -14.590 19.006 1.00 53.06 182 ASP A N 1
ATOM 1402 C CA . ASP A 1 182 ? 2.487 -15.969 19.392 1.00 53.06 182 ASP A CA 1
ATOM 1403 C C . ASP A 1 182 ? 3.527 -16.540 18.447 1.00 53.06 182 ASP A C 1
ATOM 1405 O O . ASP A 1 182 ? 3.295 -16.625 17.242 1.00 53.06 182 ASP A O 1
ATOM 1409 N N . SER A 1 183 ? 4.718 -16.815 18.971 1.00 54.47 183 SER A N 1
ATOM 1410 C CA . SER A 1 183 ? 5.822 -17.341 18.180 1.00 54.47 183 SER A CA 1
ATOM 1411 C C . SER A 1 183 ? 5.401 -18.629 17.480 1.00 54.47 183 SER A C 1
ATOM 1413 O O . SER A 1 183 ? 5.883 -18.897 16.390 1.00 54.47 183 SER A O 1
ATOM 1415 N N . LYS A 1 184 ? 4.390 -19.343 17.994 1.00 57.47 184 LYS A N 1
ATOM 1416 C CA . LYS A 1 184 ? 3.773 -20.494 17.322 1.00 57.47 184 LYS A CA 1
ATOM 1417 C C . LYS A 1 184 ? 3.074 -20.138 16.003 1.00 57.47 184 LYS A C 1
ATOM 1419 O O . LYS A 1 184 ? 2.729 -21.033 15.239 1.00 57.47 184 LYS A O 1
ATOM 1424 N N . ARG A 1 185 ? 2.813 -18.855 15.717 1.00 58.44 185 ARG A N 1
ATOM 1425 C CA . ARG A 1 185 ? 2.322 -18.363 14.416 1.00 58.44 185 ARG A CA 1
ATOM 1426 C C . ARG A 1 185 ? 3.445 -18.231 13.384 1.00 58.44 185 ARG A C 1
ATOM 1428 O O . ARG A 1 185 ? 3.127 -18.312 12.204 1.00 58.44 185 ARG A O 1
ATOM 1435 N N . LEU A 1 186 ? 4.712 -18.068 13.793 1.00 58.84 186 LEU A N 1
ATOM 1436 C CA . LEU A 1 186 ? 5.859 -18.138 12.869 1.00 58.84 186 LEU A CA 1
ATOM 1437 C C . LEU A 1 186 ? 5.991 -19.514 12.234 1.00 58.84 186 LEU A C 1
ATOM 1439 O O . LEU A 1 186 ? 6.359 -19.621 11.071 1.00 58.84 186 LEU A O 1
ATOM 1443 N N . ASP A 1 187 ? 5.672 -20.546 13.011 1.00 65.31 187 ASP A N 1
ATOM 1444 C CA . ASP A 1 187 ? 5.817 -21.938 12.595 1.00 65.31 187 ASP A CA 1
ATOM 1445 C C . ASP A 1 187 ? 4.647 -22.407 11.714 1.00 65.31 187 ASP A C 1
ATOM 1447 O O . ASP A 1 187 ? 4.653 -23.527 11.201 1.00 65.31 187 ASP A O 1
ATOM 1451 N N . LYS A 1 188 ? 3.616 -21.567 11.524 1.00 70.62 188 LYS A N 1
ATOM 1452 C CA . LYS A 1 188 ? 2.490 -21.894 10.647 1.00 70.62 188 LYS A CA 1
ATOM 1453 C C . LYS A 1 188 ? 2.881 -21.671 9.185 1.00 70.62 188 LYS A C 1
ATOM 1455 O O . LYS A 1 188 ? 3.499 -20.656 8.862 1.00 70.62 188 LYS A O 1
ATOM 1460 N N . PRO A 1 189 ? 2.468 -22.567 8.271 1.00 82.56 189 PRO A N 1
ATOM 1461 C CA . PRO A 1 189 ? 2.652 -22.327 6.849 1.00 82.56 189 PRO A CA 1
ATOM 1462 C C . PRO A 1 189 ? 1.900 -21.058 6.429 1.00 82.56 189 PRO A C 1
ATOM 1464 O O . PRO A 1 189 ? 0.831 -20.748 6.968 1.00 82.56 189 PRO A O 1
ATOM 1467 N N . LEU A 1 190 ? 2.449 -20.343 5.443 1.00 86.12 190 LEU A N 1
ATOM 1468 C CA . LEU A 1 190 ? 1.788 -19.184 4.844 1.00 86.12 190 LEU A CA 1
ATOM 1469 C C . LEU A 1 190 ? 0.372 -19.573 4.384 1.00 86.12 190 LEU A C 1
ATOM 1471 O O . LEU A 1 190 ? 0.217 -20.596 3.708 1.00 86.12 190 LEU A O 1
ATOM 1475 N N . PRO A 1 191 ? -0.663 -18.782 4.722 1.00 88.44 191 PRO A N 1
ATOM 1476 C CA . PRO A 1 191 ? -2.012 -19.041 4.241 1.00 88.44 191 PRO A CA 1
ATOM 1477 C C . PRO A 1 191 ? -2.055 -19.103 2.712 1.00 88.44 191 PRO A C 1
ATOM 1479 O O . PRO A 1 191 ? -1.361 -18.352 2.021 1.00 88.44 191 PRO A O 1
ATOM 1482 N N . ALA A 1 192 ? -2.899 -19.981 2.170 1.00 89.38 192 ALA A N 1
ATOM 1483 C CA . ALA A 1 192 ? -3.097 -20.063 0.730 1.00 89.38 192 ALA A CA 1
ATOM 1484 C C . ALA A 1 192 ? -3.563 -18.706 0.181 1.00 89.38 192 ALA A C 1
ATOM 1486 O O . ALA A 1 192 ? -4.468 -18.078 0.727 1.00 89.38 192 ALA A O 1
ATOM 1487 N N . GLY A 1 193 ? -2.922 -18.252 -0.895 1.00 90.19 193 GLY A N 1
ATOM 1488 C CA . GLY A 1 193 ? -3.206 -16.947 -1.478 1.00 90.19 193 GLY A CA 1
ATOM 1489 C C . GLY A 1 193 ? -2.548 -15.778 -0.753 1.00 90.19 193 GLY A C 1
ATOM 1490 O O . GLY A 1 193 ? -2.647 -14.674 -1.266 1.00 90.19 193 GLY A O 1
ATOM 1491 N N . ALA A 1 194 ? -1.835 -15.966 0.363 1.00 92.00 194 ALA A N 1
ATOM 1492 C CA . ALA A 1 194 ? -1.107 -14.874 1.013 1.00 92.00 194 ALA A CA 1
ATOM 1493 C C . ALA A 1 194 ? 0.041 -14.374 0.131 1.00 92.00 194 ALA A C 1
ATOM 1495 O O . ALA A 1 194 ? 0.084 -13.209 -0.265 1.00 92.00 194 ALA A O 1
ATOM 1496 N N . TRP A 1 195 ? 0.920 -15.292 -0.254 1.00 95.44 195 TRP A N 1
ATOM 1497 C CA . TRP A 1 195 ? 2.031 -15.037 -1.154 1.00 95.44 195 TRP A CA 1
ATOM 1498 C C . TRP A 1 195 ? 2.379 -16.319 -1.907 1.00 95.44 195 TRP A C 1
ATOM 1500 O O . TRP A 1 195 ? 2.361 -17.406 -1.328 1.00 95.44 195 TRP A O 1
ATOM 1510 N N . TYR A 1 196 ? 2.697 -16.195 -3.192 1.00 95.12 196 TYR A N 1
ATOM 1511 C CA . TYR A 1 196 ? 3.224 -17.290 -4.000 1.00 95.12 196 TYR A CA 1
ATOM 1512 C C . TYR A 1 196 ? 4.662 -16.977 -4.371 1.00 95.12 196 TYR A C 1
ATOM 1514 O O . TYR A 1 196 ? 4.915 -15.883 -4.864 1.00 95.12 196 TYR A O 1
ATOM 1522 N N . LYS A 1 197 ? 5.585 -17.925 -4.182 1.00 95.00 197 LYS A N 1
ATOM 1523 C CA . LYS A 1 197 ? 6.946 -17.802 -4.712 1.00 95.00 197 LYS A CA 1
ATOM 1524 C C . LYS A 1 197 ? 6.892 -17.973 -6.226 1.00 95.00 197 LYS A C 1
ATOM 1526 O O . LYS A 1 197 ? 6.634 -19.077 -6.701 1.00 95.00 197 LYS A O 1
ATOM 1531 N N . VAL A 1 198 ? 7.123 -16.889 -6.952 1.00 93.69 198 VAL A N 1
ATOM 1532 C CA . VAL A 1 198 ? 7.139 -16.860 -8.413 1.00 93.69 198 VAL A CA 1
ATOM 1533 C C . VAL A 1 198 ? 8.395 -16.108 -8.804 1.00 93.69 198 VAL A C 1
ATOM 1535 O O . VAL A 1 198 ? 8.540 -14.933 -8.465 1.00 93.69 198 VAL A O 1
ATOM 1538 N N . ASP A 1 199 ? 9.316 -16.815 -9.446 1.00 90.06 199 ASP A N 1
ATOM 1539 C CA . ASP A 1 199 ? 10.501 -16.197 -10.025 1.00 90.06 199 ASP A CA 1
ATOM 1540 C C . ASP A 1 199 ? 10.154 -15.581 -11.381 1.00 90.06 199 ASP A C 1
ATOM 1542 O O . ASP A 1 199 ? 9.090 -15.848 -11.949 1.00 90.06 199 ASP A O 1
ATOM 1546 N N . ARG A 1 200 ? 11.054 -14.759 -11.912 1.00 81.62 200 ARG A N 1
ATOM 1547 C CA . ARG A 1 200 ? 10.933 -14.283 -13.282 1.00 81.62 200 ARG A CA 1
ATOM 1548 C C . ARG A 1 200 ? 10.876 -15.483 -14.220 1.00 81.62 200 ARG A C 1
ATOM 1550 O O . ARG A 1 200 ? 11.737 -16.356 -14.163 1.00 81.62 200 ARG A O 1
ATOM 1557 N N . ASP A 1 201 ? 9.891 -15.486 -15.110 1.00 76.06 201 ASP A N 1
ATOM 1558 C CA . ASP A 1 201 ? 9.819 -16.474 -16.175 1.00 76.06 201 ASP A CA 1
ATOM 1559 C C . ASP A 1 201 ? 11.006 -16.269 -17.138 1.00 76.06 201 ASP A C 1
ATOM 1561 O O . ASP A 1 201 ? 11.067 -15.232 -17.806 1.00 76.06 201 ASP A O 1
ATOM 1565 N N . PRO A 1 202 ? 11.961 -17.213 -17.230 1.00 68.62 202 PRO A N 1
ATOM 1566 C CA . PRO A 1 202 ? 13.087 -17.088 -18.149 1.00 68.62 202 PRO A CA 1
ATOM 1567 C C . PRO A 1 202 ? 12.651 -17.184 -19.618 1.00 68.62 202 PRO A C 1
ATOM 1569 O O . PRO A 1 202 ? 13.410 -16.794 -20.501 1.00 68.62 202 PRO A O 1
ATOM 1572 N N . SER A 1 203 ? 11.441 -17.690 -19.892 1.00 62.81 203 SER A N 1
ATOM 1573 C CA . SER A 1 203 ? 10.864 -17.743 -21.237 1.00 62.81 203 SER A CA 1
ATOM 1574 C C . SER A 1 203 ? 10.228 -16.421 -21.679 1.00 62.81 203 SER A C 1
ATOM 1576 O O . SER A 1 203 ? 10.010 -16.230 -22.878 1.00 62.81 203 SER A O 1
ATOM 1578 N N . MET A 1 204 ? 9.986 -15.477 -20.755 1.00 67.50 204 MET A N 1
ATOM 1579 C CA . MET A 1 204 ? 9.592 -14.118 -21.123 1.00 67.50 204 MET A CA 1
ATOM 1580 C C . MET A 1 204 ? 10.765 -13.421 -21.809 1.00 67.50 204 MET A C 1
ATOM 1582 O O . MET A 1 204 ? 11.727 -12.980 -21.173 1.00 67.50 204 MET A O 1
ATOM 1586 N N . GLN A 1 205 ? 10.664 -13.317 -23.134 1.00 63.47 205 GLN A N 1
ATOM 1587 C CA . GLN A 1 205 ? 11.585 -12.531 -23.938 1.00 63.47 205 GLN A CA 1
ATOM 1588 C C . GLN A 1 205 ? 11.576 -11.098 -23.415 1.00 63.47 205 GLN A C 1
ATOM 1590 O O . GLN A 1 205 ? 10.533 -10.462 -23.335 1.00 63.47 205 GLN A O 1
ATOM 1595 N N . CYS A 1 206 ? 12.743 -10.603 -23.026 1.00 73.56 206 CYS A N 1
ATOM 1596 C CA . CYS A 1 206 ? 12.896 -9.196 -22.713 1.00 73.56 206 CYS A CA 1
ATOM 1597 C C . CYS A 1 206 ? 13.218 -8.474 -24.019 1.00 73.56 206 CYS A C 1
ATOM 1599 O O . CYS A 1 206 ? 14.269 -8.721 -24.616 1.00 73.56 206 CYS A O 1
ATOM 1601 N N . THR A 1 207 ? 12.334 -7.587 -24.460 1.00 82.75 207 THR A N 1
ATOM 1602 C CA . THR A 1 207 ? 12.539 -6.820 -25.689 1.00 82.75 207 THR A CA 1
ATOM 1603 C C . THR A 1 207 ? 13.760 -5.909 -25.551 1.00 82.75 207 THR A C 1
ATOM 1605 O O . THR A 1 207 ? 13.790 -5.026 -24.687 1.00 82.75 207 THR A O 1
ATOM 1608 N N . ASN A 1 208 ? 14.768 -6.098 -26.409 1.00 86.12 208 ASN A N 1
ATOM 1609 C CA . ASN A 1 208 ? 15.855 -5.132 -26.556 1.00 86.12 208 ASN A CA 1
ATOM 1610 C C . ASN A 1 208 ? 15.275 -3.841 -27.142 1.00 86.12 208 ASN A C 1
ATOM 1612 O O . ASN A 1 208 ? 14.667 -3.845 -28.213 1.00 86.12 208 ASN A O 1
ATOM 1616 N N . VAL A 1 209 ? 15.446 -2.732 -26.426 1.00 85.25 209 VAL A N 1
ATOM 1617 C CA . VAL A 1 209 ? 14.810 -1.450 -26.759 1.00 85.25 209 VAL A CA 1
ATOM 1618 C C . VAL A 1 209 ? 15.329 -0.889 -28.087 1.00 85.25 209 VAL A C 1
ATOM 1620 O O . VAL A 1 209 ? 14.622 -0.118 -28.733 1.00 85.25 209 VAL A O 1
ATOM 1623 N N . LEU A 1 210 ? 16.543 -1.264 -28.507 1.00 81.38 210 LEU A N 1
ATOM 1624 C CA . LEU A 1 210 ? 17.228 -0.676 -29.663 1.00 81.38 210 LEU A CA 1
ATOM 1625 C C . LEU A 1 210 ? 17.277 -1.573 -30.907 1.00 81.38 210 LEU A C 1
ATOM 1627 O O . LEU A 1 210 ? 17.572 -1.080 -31.995 1.00 81.38 210 LEU A O 1
ATOM 1631 N N . GLU A 1 211 ? 16.990 -2.867 -30.782 1.00 78.06 211 GLU A N 1
ATOM 1632 C CA . GLU A 1 211 ? 17.069 -3.812 -31.901 1.00 78.06 211 GLU A CA 1
ATOM 1633 C C . GLU A 1 211 ? 15.742 -3.935 -32.670 1.00 78.06 211 GLU A C 1
ATOM 1635 O O . GLU A 1 211 ? 14.658 -3.631 -32.167 1.00 78.06 211 GLU A O 1
ATOM 1640 N N . GLY A 1 212 ? 15.817 -4.376 -33.933 1.00 61.78 212 GLY A N 1
ATOM 1641 C CA . GLY A 1 212 ? 14.643 -4.763 -34.726 1.00 61.78 212 GLY A CA 1
ATOM 1642 C C . GLY A 1 212 ? 13.601 -3.655 -34.935 1.00 61.78 212 GLY A C 1
ATOM 1643 O O . GLY A 1 212 ? 12.407 -3.922 -34.799 1.00 61.78 212 GLY A O 1
ATOM 1644 N N . GLY A 1 213 ? 14.041 -2.424 -35.221 1.00 68.81 213 GLY A N 1
ATOM 1645 C CA . GLY A 1 213 ? 13.175 -1.252 -35.434 1.00 68.81 213 GLY A CA 1
ATOM 1646 C C . GLY A 1 213 ? 12.938 -0.387 -34.191 1.00 68.81 213 GLY A C 1
ATOM 1647 O O . GLY A 1 213 ? 12.314 0.665 -34.306 1.00 68.81 213 GLY A O 1
ATOM 1648 N N . GLY A 1 214 ? 13.473 -0.794 -33.035 1.00 74.00 214 GLY A N 1
ATOM 1649 C CA . GLY A 1 214 ? 13.369 -0.064 -31.776 1.00 74.00 214 GLY A CA 1
ATOM 1650 C C . GLY A 1 214 ? 11.985 -0.157 -31.126 1.00 74.00 214 GLY A C 1
ATOM 1651 O O . GLY A 1 214 ? 10.964 -0.379 -31.779 1.00 74.00 214 GLY A O 1
ATOM 1652 N N . LEU A 1 215 ? 11.940 -0.013 -29.804 1.00 87.00 215 LEU A N 1
ATOM 1653 C CA . LEU A 1 215 ? 10.694 0.112 -29.057 1.00 87.00 215 LEU A CA 1
ATOM 1654 C C . LEU A 1 215 ? 10.259 1.587 -29.053 1.00 87.00 215 LEU A C 1
ATOM 1656 O O . LEU A 1 215 ? 10.916 2.428 -28.448 1.00 87.00 215 LEU A O 1
ATOM 1660 N N . SER A 1 216 ? 9.148 1.910 -29.716 1.00 89.81 216 SER A N 1
ATOM 1661 C CA . SER A 1 216 ? 8.629 3.288 -29.797 1.00 89.81 216 SER A CA 1
ATOM 1662 C C . SER A 1 216 ? 7.746 3.685 -28.611 1.00 89.81 216 SER A C 1
ATOM 1664 O O . SER A 1 216 ? 7.551 4.868 -28.332 1.00 89.81 216 SER A O 1
ATOM 1666 N N . SER A 1 217 ? 7.183 2.705 -27.909 1.00 93.25 217 SER A N 1
ATOM 1667 C CA . SER A 1 217 ? 6.351 2.909 -26.726 1.00 93.25 217 SER A CA 1
ATOM 1668 C C . SER A 1 217 ? 6.286 1.636 -25.896 1.00 93.25 217 SER A C 1
ATOM 1670 O O . SER A 1 217 ? 6.520 0.548 -26.416 1.00 93.25 217 SER A O 1
ATOM 1672 N N . PHE A 1 218 ? 5.938 1.770 -24.624 1.00 94.50 218 PHE A N 1
ATOM 1673 C CA . PHE A 1 218 ? 5.574 0.648 -23.767 1.00 94.50 218 PHE A CA 1
ATOM 1674 C C . PHE A 1 218 ? 4.248 0.941 -23.075 1.00 94.50 218 PHE A C 1
ATOM 1676 O O . PHE A 1 218 ? 3.825 2.091 -22.953 1.00 94.50 218 PHE A O 1
ATOM 1683 N N . LYS A 1 219 ? 3.588 -0.106 -22.601 1.00 95.44 219 LYS A N 1
ATOM 1684 C CA . LYS A 1 219 ? 2.345 -0.028 -21.847 1.00 95.44 219 LYS A CA 1
ATOM 1685 C C . LYS A 1 219 ? 2.566 -0.614 -20.464 1.00 95.44 219 LYS A C 1
ATOM 1687 O O . LYS A 1 219 ? 3.190 -1.662 -20.321 1.00 95.44 219 LYS A O 1
ATOM 1692 N N . PHE A 1 220 ? 2.039 0.051 -19.445 1.00 96.06 220 PHE A N 1
ATOM 1693 C CA . PHE A 1 220 ? 1.939 -0.535 -18.118 1.00 96.06 220 PHE A CA 1
ATOM 1694 C C . PHE A 1 220 ? 0.514 -0.461 -17.591 1.00 96.06 220 PHE A C 1
ATOM 1696 O O . PHE A 1 220 ? -0.303 0.353 -18.027 1.00 96.06 220 PHE A O 1
ATOM 1703 N N . SER A 1 221 ? 0.175 -1.362 -16.681 1.00 96.12 221 SER A N 1
ATOM 1704 C CA . SER A 1 221 ? -1.113 -1.370 -15.988 1.00 96.12 221 SER A CA 1
ATOM 1705 C C . SER A 1 221 ? -0.903 -1.831 -14.560 1.00 96.12 221 SER A C 1
ATOM 1707 O O . SER A 1 221 ? -0.007 -2.632 -14.286 1.00 96.12 221 SER A O 1
ATOM 1709 N N . ILE A 1 222 ? -1.722 -1.307 -13.660 1.00 96.62 222 ILE A N 1
ATOM 1710 C CA . ILE A 1 222 ? -1.833 -1.823 -12.303 1.00 96.62 222 ILE A CA 1
ATOM 1711 C C . ILE A 1 222 ? -3.054 -2.728 -12.306 1.00 96.62 222 ILE A C 1
ATOM 1713 O O . ILE A 1 222 ? -4.114 -2.297 -12.739 1.00 96.62 222 ILE A O 1
ATOM 1717 N N . ASP A 1 223 ? -2.893 -3.970 -11.868 1.00 96.81 223 ASP A N 1
ATOM 1718 C CA . ASP A 1 223 ? -3.995 -4.934 -11.790 1.00 96.81 223 ASP A CA 1
ATOM 1719 C C . ASP A 1 223 ? -4.653 -4.889 -10.402 1.00 96.81 223 ASP A C 1
ATOM 1721 O O . ASP A 1 223 ? -5.860 -5.087 -10.252 1.00 96.81 223 ASP A O 1
ATOM 1725 N N . GLY A 1 224 ? -3.873 -4.577 -9.363 1.00 96.62 224 GLY A N 1
ATOM 1726 C CA . GLY A 1 224 ? -4.373 -4.509 -7.995 1.00 96.62 224 GLY A CA 1
ATOM 1727 C C . GLY A 1 224 ? -3.346 -4.035 -6.975 1.00 96.62 224 GLY A C 1
ATOM 1728 O O . GLY A 1 224 ? -2.148 -4.002 -7.245 1.00 96.62 224 GLY A O 1
ATOM 1729 N N . ALA A 1 225 ? -3.806 -3.723 -5.769 1.00 96.50 225 ALA A N 1
ATOM 1730 C CA . ALA A 1 225 ? -2.963 -3.693 -4.577 1.00 96.50 225 ALA A CA 1
ATOM 1731 C C . ALA A 1 225 ? -3.374 -4.829 -3.638 1.00 96.50 225 ALA A C 1
ATOM 1733 O O . ALA A 1 225 ? -4.472 -5.372 -3.739 1.00 96.50 225 ALA A O 1
ATOM 1734 N N . ARG A 1 226 ? -2.484 -5.231 -2.735 1.00 95.38 226 ARG A N 1
ATOM 1735 C CA . ARG A 1 226 ? -2.723 -6.345 -1.814 1.00 95.38 226 ARG A CA 1
ATOM 1736 C C . ARG A 1 226 ? -2.337 -5.958 -0.407 1.00 95.38 226 ARG A C 1
ATOM 1738 O O . ARG A 1 226 ? -1.312 -5.308 -0.220 1.00 95.38 226 ARG A O 1
ATOM 1745 N N . PHE A 1 227 ? -3.127 -6.434 0.554 1.00 93.81 227 PHE A N 1
ATOM 1746 C CA . PHE A 1 227 ? -2.897 -6.238 1.984 1.00 93.81 227 PHE A CA 1
ATOM 1747 C C . PHE A 1 227 ? -2.689 -4.770 2.359 1.00 93.81 227 PHE A C 1
ATOM 1749 O O . PHE A 1 227 ? -1.816 -4.448 3.166 1.00 93.81 227 PHE A O 1
ATOM 1756 N N . LEU A 1 228 ? -3.511 -3.874 1.800 1.00 92.62 228 LEU A N 1
ATOM 1757 C CA . LEU A 1 228 ? -3.494 -2.490 2.253 1.00 92.62 228 LEU A CA 1
ATOM 1758 C C . LEU A 1 228 ? -3.840 -2.420 3.754 1.00 92.62 228 LEU A C 1
ATOM 1760 O O . LEU A 1 228 ? -4.590 -3.268 4.261 1.00 92.62 228 LEU A O 1
ATOM 1764 N N . PRO A 1 229 ? -3.317 -1.424 4.477 1.00 89.56 229 PRO A N 1
ATOM 1765 C CA . PRO A 1 229 ? -3.587 -1.221 5.903 1.00 89.56 229 PRO A CA 1
ATOM 1766 C C . PRO A 1 229 ? -5.069 -1.091 6.290 1.00 89.56 229 PRO A C 1
ATOM 1768 O O . PRO A 1 229 ? -5.913 -0.768 5.460 1.00 89.56 229 PRO A O 1
ATOM 1771 N N . GLU A 1 230 ? -5.406 -1.370 7.554 1.00 83.88 230 GLU A N 1
ATOM 1772 C CA . GLU A 1 230 ? -6.802 -1.446 8.046 1.00 83.88 230 GLU A CA 1
ATOM 1773 C C . GLU A 1 230 ? -7.563 -0.133 8.003 1.00 83.88 230 GLU A C 1
ATOM 1775 O O . GLU A 1 230 ? -8.758 -0.093 7.708 1.00 83.88 230 GLU A O 1
ATOM 1780 N N . ASN A 1 231 ? -6.834 0.940 8.220 1.00 81.12 231 ASN A N 1
ATOM 1781 C CA . ASN A 1 231 ? -7.326 2.294 8.158 1.00 81.12 231 ASN A CA 1
ATOM 1782 C C . ASN A 1 231 ? -7.491 2.820 6.721 1.00 81.12 231 ASN A C 1
ATOM 1784 O O . ASN A 1 231 ? -8.007 3.923 6.551 1.00 81.12 231 ASN A O 1
ATOM 1788 N N . CYS A 1 232 ? -7.114 2.056 5.687 1.00 86.94 232 CYS A N 1
ATOM 1789 C CA . CYS A 1 232 ? -7.415 2.429 4.305 1.00 86.94 232 CYS A CA 1
ATOM 1790 C C . CYS A 1 232 ? -8.922 2.344 4.028 1.00 86.94 232 CYS A C 1
ATOM 1792 O O . CYS A 1 232 ? -9.582 1.408 4.474 1.00 86.94 232 CYS A O 1
ATOM 1794 N N . THR A 1 233 ? -9.459 3.298 3.262 1.00 85.38 233 THR A N 1
ATOM 1795 C CA . THR A 1 233 ? -10.875 3.302 2.837 1.00 85.38 233 THR A CA 1
ATOM 1796 C C . THR A 1 233 ? -11.014 3.359 1.320 1.00 85.38 233 THR A C 1
ATOM 1798 O O . THR A 1 233 ? -11.632 2.494 0.713 1.00 85.38 233 THR A O 1
ATOM 1801 N N . ILE A 1 234 ? -10.402 4.356 0.686 1.00 84.44 234 ILE A N 1
ATOM 1802 C CA . ILE A 1 234 ? -10.358 4.515 -0.769 1.00 84.44 234 ILE A CA 1
ATOM 1803 C C . ILE A 1 234 ? -8.903 4.682 -1.137 1.00 84.44 234 ILE A C 1
ATOM 1805 O O . ILE A 1 234 ? -8.269 5.604 -0.634 1.00 84.44 234 ILE A O 1
ATOM 1809 N N . CYS A 1 235 ? -8.390 3.825 -2.013 1.00 89.12 235 CYS A N 1
ATOM 1810 C CA . CYS A 1 235 ? -6.982 3.819 -2.377 1.00 89.12 235 CYS A CA 1
ATOM 1811 C C . CYS A 1 235 ? -6.767 4.309 -3.811 1.00 89.12 235 CYS A C 1
ATOM 1813 O O . CYS A 1 235 ? -7.103 3.610 -4.762 1.00 89.12 235 CYS A O 1
ATOM 1815 N N . ARG A 1 236 ? -6.150 5.476 -3.978 1.00 91.19 236 ARG A N 1
ATOM 1816 C CA . ARG A 1 236 ? -5.717 6.018 -5.275 1.00 91.19 236 ARG A CA 1
ATOM 1817 C C . ARG A 1 236 ? -4.230 5.751 -5.458 1.00 91.19 236 ARG A C 1
ATOM 1819 O O . ARG A 1 236 ? -3.455 5.965 -4.529 1.00 91.19 236 ARG A O 1
ATOM 1826 N N . ILE A 1 237 ? -3.823 5.363 -6.663 1.00 93.50 237 ILE A N 1
ATOM 1827 C CA . ILE A 1 237 ? -2.404 5.242 -7.010 1.00 93.50 237 ILE A CA 1
ATOM 1828 C C . ILE A 1 237 ? -2.066 6.338 -8.008 1.00 93.50 237 ILE A C 1
ATOM 1830 O O . ILE A 1 237 ? -2.716 6.461 -9.037 1.00 93.50 237 ILE A O 1
ATOM 1834 N N . GLN A 1 238 ? -1.051 7.134 -7.700 1.00 92.19 238 GLN A N 1
ATOM 1835 C CA . GLN A 1 238 ? -0.504 8.122 -8.618 1.00 92.19 238 GLN A CA 1
ATOM 1836 C C . GLN A 1 238 ? 0.849 7.643 -9.127 1.00 92.19 238 GLN A C 1
ATOM 1838 O O . GLN A 1 238 ? 1.744 7.352 -8.332 1.00 92.19 238 GLN A O 1
ATOM 1843 N N . CYS A 1 239 ? 1.012 7.592 -10.443 1.00 93.06 239 CYS A N 1
ATOM 1844 C CA . CYS A 1 239 ? 2.245 7.187 -11.096 1.00 93.06 239 CYS A CA 1
ATOM 1845 C C . CYS A 1 239 ? 2.972 8.396 -11.693 1.00 93.06 239 CYS A C 1
ATOM 1847 O O . CYS A 1 239 ? 2.369 9.242 -12.353 1.00 93.06 239 CYS A O 1
ATOM 1849 N N . GLN A 1 240 ? 4.285 8.448 -11.496 1.00 91.50 240 GLN A N 1
ATOM 1850 C CA . GLN A 1 240 ? 5.185 9.403 -12.137 1.00 91.50 240 GLN A CA 1
ATOM 1851 C C . GLN A 1 240 ? 6.386 8.659 -12.711 1.00 91.50 240 GLN A C 1
ATOM 1853 O O . GLN A 1 240 ? 6.900 7.731 -12.088 1.00 91.50 240 GLN A O 1
ATOM 1858 N N . LEU A 1 241 ? 6.831 9.064 -13.896 1.00 92.50 241 LEU A N 1
ATOM 1859 C CA . LEU A 1 241 ? 8.026 8.521 -14.524 1.00 92.50 241 LEU A CA 1
ATOM 1860 C C . LEU A 1 241 ? 9.203 9.437 -14.212 1.00 92.50 241 LEU A C 1
ATOM 1862 O O . LEU A 1 241 ? 9.153 10.635 -14.491 1.00 92.50 241 LEU A O 1
ATOM 1866 N N . MET A 1 242 ? 10.242 8.871 -13.607 1.00 89.88 242 MET A N 1
ATOM 1867 C CA . MET A 1 242 ? 11.389 9.622 -13.109 1.00 89.88 242 MET A CA 1
ATOM 1868 C C . MET A 1 242 ? 12.695 8.954 -13.521 1.00 89.88 242 MET A C 1
ATOM 1870 O O . MET A 1 242 ? 12.802 7.726 -13.566 1.00 89.88 242 MET A O 1
ATOM 1874 N N . HIS A 1 243 ? 13.699 9.775 -13.780 1.00 88.19 243 HIS A N 1
ATOM 1875 C CA . HIS A 1 243 ? 15.080 9.346 -13.943 1.00 88.19 243 HIS A CA 1
ATOM 1876 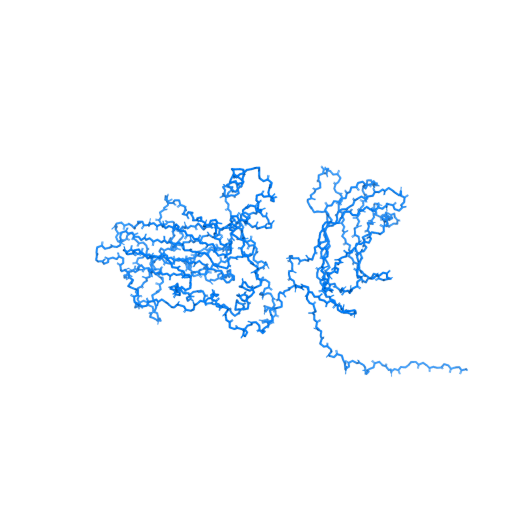C C . HIS A 1 243 ? 15.749 9.135 -12.581 1.00 88.19 243 HIS A C 1
ATOM 1878 O O . HIS A 1 243 ? 15.212 9.504 -11.529 1.00 88.19 243 HIS A O 1
ATOM 1884 N N . ARG A 1 244 ? 16.948 8.538 -12.576 1.00 82.94 244 ARG A N 1
ATOM 1885 C CA . ARG A 1 244 ? 17.716 8.301 -11.341 1.00 82.94 244 ARG A CA 1
ATOM 1886 C C . ARG A 1 244 ? 17.957 9.579 -10.534 1.00 82.94 244 ARG A C 1
ATOM 1888 O O . ARG A 1 244 ? 17.959 9.524 -9.305 1.00 82.94 244 ARG A O 1
ATOM 1895 N N . ASP A 1 245 ? 18.170 10.697 -11.221 1.00 80.19 245 ASP A N 1
ATOM 1896 C CA . ASP A 1 245 ? 18.419 12.021 -10.642 1.00 80.19 245 ASP A CA 1
ATOM 1897 C C . ASP A 1 245 ? 17.145 12.727 -10.137 1.00 80.19 245 ASP A C 1
ATOM 1899 O O . ASP A 1 245 ? 17.221 13.849 -9.644 1.00 80.19 245 ASP A O 1
ATOM 1903 N N . GLN A 1 246 ? 15.995 12.044 -10.201 1.00 77.50 246 GLN A N 1
ATOM 1904 C CA . GLN A 1 246 ? 14.662 12.528 -9.839 1.00 77.50 246 GLN A CA 1
ATOM 1905 C C . GLN A 1 246 ? 14.059 13.550 -10.809 1.00 77.50 246 GLN A C 1
ATOM 1907 O O . GLN A 1 246 ? 12.983 14.086 -10.526 1.00 77.50 246 GLN A O 1
ATOM 1912 N N . SER A 1 247 ? 14.699 13.822 -11.945 1.00 85.38 247 SER A N 1
ATOM 1913 C CA . SER A 1 247 ? 14.050 14.590 -13.001 1.00 85.38 247 SER A CA 1
ATOM 1914 C C . SER A 1 247 ? 12.889 13.785 -13.595 1.00 85.38 247 SER A C 1
ATOM 1916 O O . SER A 1 247 ? 12.908 12.550 -13.640 1.00 85.38 247 SER A O 1
ATOM 1918 N N . LEU A 1 248 ? 11.824 14.488 -13.981 1.00 87.31 248 LEU A N 1
ATOM 1919 C CA . LEU A 1 248 ? 10.677 13.871 -14.640 1.00 87.31 248 LEU A CA 1
ATOM 1920 C C . LEU A 1 248 ? 11.073 13.460 -16.058 1.00 87.31 248 LEU A C 1
ATOM 1922 O O . LEU A 1 248 ? 11.739 14.227 -16.750 1.00 87.31 248 LEU A O 1
ATOM 1926 N N . PHE A 1 249 ? 10.612 12.285 -16.488 1.00 87.38 249 PHE A N 1
ATOM 1927 C CA . PHE A 1 249 ? 10.818 11.790 -17.853 1.00 87.38 249 PHE A CA 1
ATOM 1928 C C . PHE A 1 249 ? 10.292 12.757 -18.917 1.00 87.38 249 PHE A C 1
ATOM 1930 O O . PHE A 1 249 ? 10.942 13.009 -19.927 1.00 87.38 249 PHE A O 1
ATOM 1937 N N . ASP A 1 250 ? 9.122 13.329 -18.653 1.00 84.94 250 ASP A N 1
ATOM 1938 C CA . ASP A 1 250 ? 8.553 14.423 -19.419 1.00 84.94 250 ASP A CA 1
ATOM 1939 C C . ASP A 1 250 ? 8.051 15.469 -18.421 1.00 84.94 250 ASP A C 1
ATOM 1941 O O . ASP A 1 250 ? 7.115 15.228 -17.658 1.00 84.94 250 ASP A O 1
ATOM 1945 N N . ALA A 1 251 ? 8.702 16.634 -18.401 1.00 74.81 251 ALA A N 1
ATOM 1946 C CA . ALA A 1 251 ? 8.365 17.724 -17.486 1.00 74.81 251 ALA A CA 1
ATOM 1947 C C . ALA A 1 251 ? 6.954 18.294 -17.718 1.00 74.81 251 ALA A C 1
ATOM 1949 O O . ALA A 1 251 ? 6.425 18.979 -16.843 1.00 74.81 251 ALA A O 1
ATOM 1950 N N . THR A 1 252 ? 6.356 18.031 -18.883 1.00 67.56 252 THR A N 1
ATOM 1951 C CA . THR A 1 252 ? 4.989 18.447 -19.220 1.00 67.56 252 THR A CA 1
ATOM 1952 C C . THR A 1 252 ? 3.943 17.394 -18.869 1.00 67.56 252 THR A C 1
ATOM 1954 O O . THR A 1 252 ? 2.751 17.698 -18.859 1.00 67.56 252 THR A O 1
ATOM 1957 N N . GLN A 1 253 ? 4.369 16.168 -18.556 1.00 77.88 253 GLN A N 1
ATOM 1958 C CA . GLN A 1 253 ? 3.461 15.081 -18.242 1.00 77.88 253 GLN A CA 1
ATOM 1959 C C . GLN A 1 253 ? 2.890 15.251 -16.833 1.00 77.88 253 GLN A C 1
ATOM 1961 O O . GLN A 1 253 ? 3.603 15.202 -15.827 1.00 77.88 253 GLN A O 1
ATOM 1966 N N . GLU A 1 254 ? 1.571 15.410 -16.760 1.00 83.00 254 GLU A N 1
ATOM 1967 C CA . GLU A 1 254 ? 0.857 15.358 -15.490 1.00 83.00 254 GLU A CA 1
ATOM 1968 C C . GLU A 1 254 ? 0.977 13.963 -14.851 1.00 83.00 254 GLU A C 1
ATOM 1970 O O . GLU A 1 254 ? 1.082 12.953 -15.558 1.00 83.00 254 GLU A O 1
ATOM 1975 N N . PRO A 1 255 ? 0.956 13.872 -13.509 1.00 85.50 255 PRO A N 1
ATOM 1976 C CA . PRO A 1 255 ? 0.946 12.587 -12.830 1.00 85.50 255 PRO A CA 1
ATOM 1977 C C . PRO A 1 255 ? -0.236 11.735 -13.295 1.00 85.50 255 PRO A C 1
ATOM 1979 O O . PRO A 1 255 ? -1.359 12.219 -13.423 1.00 85.50 255 PRO A O 1
ATOM 1982 N N . ILE A 1 256 ? 0.007 10.447 -13.508 1.00 90.69 256 ILE A N 1
ATOM 1983 C CA . ILE A 1 256 ? -1.029 9.532 -13.970 1.00 90.69 256 ILE A CA 1
ATOM 1984 C C . ILE A 1 256 ? -1.795 9.018 -12.757 1.00 90.69 256 ILE A C 1
ATOM 1986 O O . ILE A 1 256 ? -1.241 8.291 -11.933 1.00 90.69 256 ILE A O 1
ATOM 1990 N N . ASP A 1 257 ? -3.069 9.373 -12.658 1.00 89.44 257 ASP A N 1
ATOM 1991 C CA . ASP A 1 257 ? -3.927 8.944 -11.561 1.00 89.44 257 ASP A CA 1
ATOM 1992 C C . ASP A 1 257 ? -4.716 7.681 -11.930 1.00 89.44 257 ASP A C 1
ATOM 1994 O O . ASP A 1 257 ? -5.426 7.628 -12.934 1.00 89.44 257 ASP A O 1
ATOM 1998 N N . LEU A 1 258 ? -4.602 6.660 -11.084 1.00 90.00 258 LEU A N 1
ATOM 1999 C CA . LEU A 1 258 ? -5.280 5.377 -11.208 1.00 90.00 258 LEU A CA 1
ATOM 2000 C C . LEU A 1 258 ? -6.288 5.232 -10.067 1.00 90.00 258 LEU A C 1
ATOM 2002 O O . LEU A 1 258 ? -5.950 5.353 -8.881 1.00 90.00 258 LEU A O 1
ATOM 2006 N N . ILE A 1 259 ? -7.539 4.975 -10.443 1.00 89.38 259 ILE A N 1
ATOM 2007 C CA . ILE A 1 259 ? -8.683 4.893 -9.535 1.00 89.38 259 ILE A CA 1
ATOM 2008 C C . ILE A 1 259 ? -9.111 3.424 -9.446 1.00 89.38 259 ILE A C 1
ATOM 2010 O O . ILE A 1 259 ? -9.194 2.762 -10.481 1.00 89.38 259 ILE A O 1
ATOM 2014 N N . PRO A 1 260 ? -9.345 2.889 -8.237 1.00 92.00 260 PRO A N 1
ATOM 2015 C CA . PRO A 1 260 ? -9.712 1.493 -8.071 1.00 92.00 260 PRO A CA 1
ATOM 2016 C C . PRO A 1 260 ? -11.159 1.263 -8.506 1.00 92.00 260 PRO A C 1
ATOM 2018 O O . PRO A 1 260 ? -11.992 2.171 -8.455 1.00 92.00 260 PRO A O 1
ATOM 2021 N N . ASP A 1 261 ? -11.474 0.021 -8.858 1.00 90.19 261 ASP A N 1
ATOM 2022 C CA . ASP A 1 261 ? -12.854 -0.421 -9.007 1.00 90.19 261 ASP A CA 1
ATOM 2023 C C . ASP A 1 261 ? -13.580 -0.287 -7.659 1.00 90.19 261 ASP A C 1
ATOM 2025 O O . ASP A 1 261 ? -13.135 -0.815 -6.638 1.00 90.19 261 ASP A O 1
ATOM 2029 N N . LEU A 1 262 ? -14.704 0.428 -7.641 1.00 87.69 262 LEU A N 1
ATOM 2030 C CA . LEU A 1 262 ? -15.467 0.686 -6.421 1.00 87.69 262 LEU A CA 1
ATOM 2031 C C . LEU A 1 262 ? -16.082 -0.584 -5.830 1.00 87.69 262 LEU A C 1
ATOM 2033 O O . LEU A 1 262 ? -16.340 -0.631 -4.626 1.00 87.69 262 LEU A O 1
ATOM 2037 N N . ASP A 1 263 ? -16.308 -1.604 -6.652 1.00 90.44 263 ASP A N 1
ATOM 2038 C CA . ASP A 1 263 ? -16.856 -2.881 -6.203 1.00 90.44 263 ASP A CA 1
ATOM 2039 C C . ASP A 1 263 ? -15.756 -3.848 -5.734 1.00 90.44 263 ASP A C 1
ATOM 2041 O O . ASP A 1 263 ? -16.045 -4.908 -5.175 1.00 90.44 263 ASP A O 1
ATOM 2045 N N . SER A 1 264 ? -14.485 -3.451 -5.871 1.00 92.00 264 SER A N 1
ATOM 2046 C CA . SER A 1 264 ? -13.356 -4.210 -5.344 1.00 92.00 264 SER A CA 1
ATOM 2047 C C . SER A 1 264 ? -13.191 -4.049 -3.824 1.00 92.00 264 SER A C 1
ATOM 2049 O O . SER A 1 264 ? -13.631 -3.049 -3.239 1.00 92.00 264 SER A O 1
ATOM 2051 N N . PRO A 1 265 ? -12.562 -5.025 -3.144 1.00 91.81 265 PRO A N 1
ATOM 2052 C CA . PRO A 1 265 ? -12.340 -4.957 -1.705 1.00 91.81 265 PRO A CA 1
ATOM 2053 C C . PRO A 1 265 ? -11.394 -3.820 -1.311 1.00 91.81 265 PRO A C 1
ATOM 2055 O O . PRO A 1 265 ? -10.317 -3.668 -1.883 1.00 91.81 265 PRO A O 1
ATOM 2058 N N . THR A 1 266 ? -11.727 -3.091 -0.244 1.00 89.44 266 THR A N 1
ATOM 2059 C CA . THR A 1 266 ? -10.931 -1.950 0.256 1.00 89.44 266 THR A CA 1
ATOM 2060 C C . THR A 1 266 ? -9.447 -2.268 0.489 1.00 89.44 266 THR A C 1
ATOM 2062 O O . THR A 1 266 ? -8.581 -1.412 0.308 1.00 89.44 266 THR A O 1
ATOM 2065 N N . TYR A 1 267 ? -9.126 -3.501 0.888 1.00 91.31 267 TYR A N 1
ATOM 2066 C CA . TYR A 1 267 ? -7.758 -3.896 1.236 1.00 91.31 267 TYR A CA 1
ATOM 2067 C C . TYR A 1 267 ? -7.015 -4.623 0.114 1.00 91.31 267 TYR A C 1
ATOM 2069 O O . TYR A 1 267 ? -5.807 -4.856 0.220 1.00 91.31 267 TYR A O 1
ATOM 2077 N N . PHE A 1 268 ? -7.744 -4.987 -0.940 1.00 93.69 268 PHE A N 1
ATOM 2078 C CA . PHE A 1 268 ? -7.242 -5.649 -2.138 1.00 93.69 268 PHE A CA 1
ATOM 2079 C C . PHE A 1 268 ? -7.873 -4.993 -3.372 1.00 93.69 268 PHE A C 1
ATOM 2081 O O . PHE A 1 268 ? -8.561 -5.675 -4.136 1.00 93.69 268 PHE A O 1
ATOM 2088 N N . PRO A 1 269 ? -7.717 -3.665 -3.535 1.00 94.75 269 PRO A N 1
ATOM 2089 C CA . PRO A 1 269 ? -8.364 -2.956 -4.623 1.00 94.75 269 PRO A CA 1
ATOM 2090 C C . PRO A 1 269 ? -7.860 -3.485 -5.960 1.00 94.75 269 PRO A C 1
ATOM 2092 O O . PRO A 1 269 ? -6.665 -3.752 -6.107 1.00 94.75 269 PRO A O 1
ATOM 2095 N N . THR A 1 270 ? -8.755 -3.590 -6.934 1.00 95.50 270 THR A N 1
ATOM 2096 C CA . THR A 1 270 ? -8.411 -3.929 -8.319 1.00 95.50 270 THR A CA 1
ATOM 2097 C C . THR A 1 270 ? -8.484 -2.691 -9.196 1.00 95.50 270 THR A C 1
ATOM 2099 O O . THR A 1 270 ? -9.283 -1.789 -8.946 1.00 95.50 270 THR A O 1
ATOM 2102 N N . TYR A 1 271 ? -7.656 -2.646 -10.235 1.00 94.69 271 TYR A N 1
ATOM 2103 C CA . TYR A 1 271 ? -7.589 -1.531 -11.177 1.00 94.69 271 TYR A CA 1
ATOM 2104 C C . TYR A 1 271 ? -7.702 -2.075 -12.604 1.00 94.69 271 TYR A C 1
ATOM 2106 O O . TYR A 1 271 ? -7.270 -3.187 -12.895 1.00 94.69 271 TYR A O 1
ATOM 2114 N N . THR A 1 272 ? -8.316 -1.300 -13.496 1.00 89.88 272 THR A N 1
ATOM 2115 C CA . THR A 1 272 ? -8.522 -1.684 -14.907 1.00 89.88 272 THR A CA 1
ATOM 2116 C C . THR A 1 272 ? -7.818 -0.743 -15.882 1.00 89.88 272 THR A C 1
ATOM 2118 O O . THR A 1 272 ? -7.793 -0.989 -17.088 1.00 89.88 272 THR A O 1
ATOM 2121 N N . ASN A 1 273 ? -7.231 0.344 -15.376 1.00 85.62 273 ASN A N 1
ATOM 2122 C CA . ASN A 1 273 ? -6.582 1.360 -16.187 1.00 85.62 273 ASN A CA 1
ATOM 2123 C C . ASN A 1 273 ? -5.218 0.884 -16.704 1.00 85.62 273 ASN A C 1
ATOM 2125 O O . ASN A 1 273 ? -4.398 0.329 -15.972 1.00 85.62 273 ASN A O 1
ATOM 2129 N N . SER A 1 274 ? -4.952 1.202 -17.968 1.00 90.44 274 SER A N 1
ATOM 2130 C CA . SER A 1 274 ? -3.668 0.970 -18.617 1.00 90.44 274 SER A CA 1
ATOM 2131 C C . SER A 1 274 ? -3.146 2.247 -19.249 1.00 90.44 274 SER A C 1
ATOM 2133 O O . SER A 1 274 ? -3.930 3.007 -19.818 1.00 90.44 274 SER A O 1
ATOM 2135 N N . VAL A 1 275 ? -1.834 2.449 -19.210 1.00 93.25 275 VAL A N 1
ATOM 2136 C CA . VAL A 1 275 ? -1.190 3.661 -19.711 1.00 93.25 275 VAL A CA 1
ATOM 2137 C C . VAL A 1 275 ? -0.128 3.291 -20.728 1.00 93.25 275 VAL A C 1
ATOM 2139 O O . VAL A 1 275 ? 0.730 2.454 -20.452 1.00 93.25 275 VAL A O 1
ATOM 2142 N N . THR A 1 276 ? -0.168 3.940 -21.888 1.00 94.50 276 THR A N 1
ATOM 2143 C CA . THR A 1 276 ? 0.864 3.824 -22.920 1.00 94.50 276 THR A CA 1
ATOM 2144 C C . THR A 1 276 ? 1.793 5.027 -22.852 1.00 94.50 276 THR A C 1
ATOM 2146 O O . THR A 1 276 ? 1.353 6.169 -22.960 1.00 94.50 276 THR A O 1
ATOM 2149 N N . ILE A 1 277 ? 3.085 4.759 -22.705 1.00 94.44 277 ILE A N 1
ATOM 2150 C CA . ILE A 1 277 ? 4.154 5.748 -22.640 1.00 94.44 277 ILE A CA 1
ATOM 2151 C C . ILE A 1 277 ? 4.933 5.697 -23.944 1.00 94.44 277 ILE A C 1
ATOM 2153 O O . ILE A 1 277 ? 5.462 4.652 -24.324 1.00 94.44 277 ILE A O 1
ATOM 2157 N N . LYS A 1 278 ? 5.008 6.835 -24.633 1.00 93.00 278 LYS A N 1
ATOM 2158 C CA . LYS A 1 278 ? 5.824 6.984 -25.840 1.00 93.00 278 LYS A CA 1
ATOM 2159 C C . LYS A 1 278 ? 7.268 7.259 -25.444 1.00 93.00 278 LYS A C 1
ATOM 2161 O O . LYS A 1 278 ? 7.525 8.098 -24.586 1.00 93.00 278 LYS A O 1
ATOM 2166 N N . LEU A 1 279 ? 8.195 6.554 -26.078 1.00 91.75 279 LEU A N 1
ATOM 2167 C CA . LEU A 1 279 ? 9.623 6.775 -25.903 1.00 91.75 279 LEU A CA 1
ATOM 2168 C C . LEU A 1 279 ? 10.129 7.815 -26.917 1.00 91.75 279 LEU A C 1
ATOM 2170 O O . LEU A 1 279 ? 9.538 7.960 -27.993 1.00 91.75 279 LEU A O 1
ATOM 2174 N N . PRO A 1 280 ? 11.222 8.536 -26.605 1.00 89.69 280 PRO A N 1
ATOM 2175 C CA . PRO A 1 280 ? 11.913 9.370 -27.577 1.00 89.69 280 PRO A CA 1
ATOM 2176 C C . PRO A 1 280 ? 12.264 8.579 -28.840 1.00 89.69 280 PRO A C 1
ATOM 2178 O O . PRO A 1 280 ? 12.737 7.447 -28.763 1.00 89.69 280 PRO A O 1
ATOM 2181 N N . SER A 1 281 ? 12.081 9.194 -30.010 1.00 85.38 281 SER A N 1
ATOM 2182 C CA . SER A 1 281 ? 12.418 8.573 -31.299 1.00 85.38 281 SER A CA 1
ATOM 2183 C C . SER A 1 281 ? 13.919 8.331 -31.468 1.00 85.38 281 SER A C 1
ATOM 2185 O O . SER A 1 281 ? 14.324 7.420 -32.188 1.00 85.38 281 SER A O 1
ATOM 2187 N N . LEU A 1 282 ? 14.751 9.140 -30.807 1.00 84.50 282 LEU A N 1
ATOM 2188 C CA . LEU A 1 282 ? 16.198 8.993 -30.825 1.00 84.50 282 LEU A CA 1
ATOM 2189 C C . LEU A 1 282 ? 16.658 8.075 -29.685 1.00 84.50 282 LEU A C 1
ATOM 2191 O O . LEU A 1 282 ? 16.555 8.424 -28.512 1.00 84.50 282 LEU A O 1
ATOM 2195 N N . ALA A 1 283 ? 17.255 6.936 -30.037 1.00 81.12 283 ALA A N 1
ATOM 2196 C CA . ALA A 1 283 ? 17.771 5.929 -29.104 1.00 81.12 283 ALA A CA 1
ATOM 2197 C C . ALA A 1 283 ? 18.720 6.477 -28.017 1.00 81.12 283 ALA A C 1
ATOM 2199 O O . ALA A 1 283 ? 18.737 5.983 -26.886 1.00 81.12 283 ALA A O 1
ATOM 2200 N N . SER A 1 284 ? 19.523 7.493 -28.347 1.00 82.88 284 SER A N 1
ATOM 2201 C CA . SER A 1 284 ? 20.456 8.127 -27.407 1.00 82.88 284 SER A CA 1
ATOM 2202 C C . SER A 1 284 ? 19.769 9.037 -26.386 1.00 82.88 284 SER A C 1
ATOM 2204 O O . SER A 1 284 ? 20.384 9.367 -25.381 1.00 82.88 284 SER A O 1
ATOM 2206 N N . ALA A 1 285 ? 18.516 9.435 -26.628 1.00 87.31 285 ALA A N 1
ATOM 2207 C CA . ALA A 1 285 ? 17.722 10.249 -25.709 1.00 87.31 285 ALA A CA 1
ATOM 2208 C C . ALA A 1 285 ? 16.936 9.408 -24.686 1.00 87.31 285 ALA A C 1
ATOM 2210 O O . ALA A 1 285 ? 16.349 9.960 -23.761 1.00 87.31 285 ALA A O 1
ATOM 2211 N N . ILE A 1 286 ? 16.907 8.079 -24.837 1.00 90.56 286 ILE A N 1
ATOM 2212 C CA . ILE A 1 286 ? 16.272 7.180 -23.867 1.00 90.56 286 ILE A CA 1
ATOM 2213 C C . ILE A 1 286 ? 17.198 7.030 -22.658 1.00 90.56 286 ILE A C 1
ATOM 2215 O O . ILE A 1 286 ? 18.304 6.509 -22.776 1.00 90.56 286 ILE A O 1
ATOM 2219 N N . ASP A 1 287 ? 16.753 7.439 -21.479 1.00 91.75 287 ASP A N 1
ATOM 2220 C CA . ASP A 1 287 ? 17.507 7.209 -20.248 1.00 91.75 287 ASP A CA 1
ATOM 2221 C C . ASP A 1 287 ? 17.280 5.776 -19.735 1.00 91.75 287 ASP A C 1
ATOM 2223 O O . ASP A 1 287 ? 16.152 5.368 -19.442 1.00 91.75 287 ASP A O 1
ATOM 2227 N N . ALA A 1 288 ? 18.366 5.014 -19.600 1.00 91.56 288 ALA A N 1
ATOM 2228 C CA . ALA A 1 288 ? 18.355 3.630 -19.128 1.00 91.56 288 ALA A CA 1
ATOM 2229 C C . ALA A 1 288 ? 17.894 3.465 -17.666 1.00 91.56 288 ALA A C 1
ATOM 2231 O O . ALA A 1 288 ? 17.538 2.367 -17.248 1.00 91.56 288 ALA A O 1
ATOM 2232 N N . THR A 1 289 ? 17.900 4.537 -16.876 1.00 90.94 289 THR A N 1
ATOM 2233 C CA . THR A 1 289 ? 17.569 4.524 -15.444 1.00 90.94 289 THR A CA 1
ATOM 2234 C C . THR A 1 289 ? 16.094 4.801 -15.144 1.00 90.94 289 THR A C 1
ATOM 2236 O O . THR A 1 289 ? 15.706 4.887 -13.974 1.00 90.94 289 THR A O 1
ATOM 2239 N N . LEU A 1 290 ? 15.261 4.928 -16.182 1.00 92.69 290 LEU A N 1
ATOM 2240 C CA . LEU A 1 290 ? 13.841 5.247 -16.068 1.00 92.69 290 LEU A CA 1
ATOM 2241 C C . LEU A 1 290 ? 13.114 4.336 -15.063 1.00 92.69 290 LEU A C 1
ATOM 2243 O O . LEU A 1 290 ? 13.135 3.105 -15.158 1.00 92.69 290 LEU A O 1
ATOM 2247 N N . THR A 1 291 ? 12.449 4.968 -14.100 1.00 91.94 291 THR A N 1
ATOM 2248 C CA . THR A 1 291 ? 11.741 4.324 -12.993 1.00 91.94 291 THR A CA 1
ATOM 2249 C C . THR A 1 291 ? 10.309 4.850 -12.921 1.00 91.94 291 THR A C 1
ATOM 2251 O O . THR A 1 291 ? 10.074 6.056 -12.990 1.00 91.94 291 THR A O 1
ATOM 2254 N N . ILE A 1 292 ? 9.339 3.955 -12.746 1.00 94.06 292 ILE A N 1
ATOM 2255 C CA . ILE A 1 292 ? 7.958 4.308 -12.415 1.00 94.06 292 ILE A CA 1
ATOM 2256 C C . ILE A 1 292 ? 7.849 4.394 -10.892 1.00 94.06 292 ILE A C 1
ATOM 2258 O O . ILE A 1 292 ? 8.086 3.419 -10.176 1.00 94.06 292 ILE A O 1
ATOM 2262 N N . VAL A 1 293 ? 7.485 5.573 -10.400 1.00 91.81 293 VAL A N 1
ATOM 2263 C CA . VAL A 1 293 ? 7.218 5.852 -8.989 1.00 91.81 293 VAL A CA 1
ATOM 2264 C C . VAL A 1 293 ? 5.715 5.840 -8.774 1.00 91.81 293 VAL A C 1
ATOM 2266 O O . VAL A 1 293 ? 4.998 6.652 -9.351 1.00 91.81 293 VAL A O 1
ATOM 2269 N N . MET A 1 294 ? 5.237 4.932 -7.932 1.00 93.88 294 MET A N 1
ATOM 2270 C CA . MET A 1 294 ? 3.822 4.771 -7.607 1.00 93.88 294 MET A CA 1
ATOM 2271 C C . MET A 1 294 ? 3.588 5.214 -6.169 1.00 93.88 294 MET A C 1
ATOM 2273 O O . MET A 1 294 ? 4.016 4.543 -5.231 1.00 93.88 294 MET A O 1
ATOM 2277 N N . LYS A 1 295 ? 2.912 6.345 -5.980 1.00 92.00 295 LYS A N 1
ATOM 2278 C CA . LYS A 1 295 ? 2.489 6.826 -4.662 1.00 92.00 295 LYS A CA 1
ATOM 2279 C C . LYS A 1 295 ? 1.078 6.347 -4.380 1.00 92.00 295 LYS A C 1
ATOM 2281 O O . LYS A 1 295 ? 0.182 6.538 -5.198 1.00 92.00 295 LYS A O 1
ATOM 2286 N N . ILE A 1 296 ? 0.894 5.730 -3.222 1.00 93.50 296 ILE A N 1
ATOM 2287 C CA . ILE A 1 296 ? -0.382 5.160 -2.809 1.00 93.50 296 ILE A CA 1
ATOM 2288 C C . ILE A 1 296 ? -1.004 6.091 -1.781 1.00 93.50 296 ILE A C 1
ATOM 2290 O O . ILE A 1 296 ? -0.448 6.294 -0.700 1.00 93.50 296 ILE A O 1
ATOM 2294 N N . PHE A 1 297 ? -2.164 6.636 -2.111 1.00 90.88 297 PHE A N 1
ATOM 2295 C CA . PHE A 1 297 ? -2.923 7.530 -1.254 1.00 90.88 297 PHE A CA 1
ATOM 2296 C C . PHE A 1 297 ? -4.166 6.838 -0.735 1.00 90.88 297 PHE A C 1
ATOM 2298 O O . PHE A 1 297 ? -4.831 6.122 -1.480 1.00 90.88 297 PHE A O 1
ATOM 2305 N N . THR A 1 298 ? -4.515 7.107 0.518 1.00 90.56 298 THR A N 1
ATOM 2306 C CA . THR A 1 298 ? -5.803 6.712 1.076 1.00 90.56 298 THR A CA 1
ATOM 2307 C C . THR A 1 298 ? -6.461 7.853 1.817 1.00 90.56 298 THR A C 1
ATOM 2309 O O . THR A 1 298 ? -5.784 8.697 2.396 1.00 90.56 298 THR A O 1
ATOM 2312 N N . ILE A 1 299 ? -7.788 7.839 1.875 1.00 84.69 299 ILE A N 1
ATOM 2313 C CA . ILE A 1 299 ? -8.485 8.523 2.961 1.00 84.69 299 ILE A CA 1
ATOM 2314 C C . ILE A 1 299 ? -8.441 7.600 4.175 1.00 84.69 299 ILE A C 1
ATOM 2316 O O . ILE A 1 299 ? -8.833 6.434 4.097 1.00 84.69 299 ILE A O 1
ATOM 2320 N N . ASP A 1 300 ? -7.901 8.090 5.275 1.00 82.88 300 ASP A N 1
ATOM 2321 C CA . ASP A 1 300 ? -7.796 7.328 6.510 1.00 82.88 300 ASP A CA 1
ATOM 2322 C C . ASP A 1 300 ? -9.152 7.258 7.223 1.00 82.88 300 ASP A C 1
ATOM 2324 O O . ASP A 1 300 ? -9.829 8.273 7.402 1.00 82.88 300 ASP A O 1
ATOM 2328 N N . ARG A 1 301 ? -9.557 6.051 7.630 1.00 78.06 301 ARG A N 1
ATOM 2329 C CA . ARG A 1 301 ? -10.865 5.782 8.247 1.00 78.06 301 ARG A CA 1
ATOM 2330 C C . ARG A 1 301 ? -11.101 6.590 9.525 1.00 78.06 301 ARG A C 1
ATOM 2332 O O . ARG A 1 301 ? -12.238 6.964 9.801 1.00 78.06 301 ARG A O 1
ATOM 2339 N N . HIS A 1 302 ? -10.056 6.837 10.312 1.00 77.81 302 HIS A N 1
ATOM 2340 C CA . HIS A 1 302 ? -10.183 7.411 11.653 1.00 77.81 302 HIS A CA 1
ATOM 2341 C C . HIS A 1 302 ? -10.027 8.933 11.632 1.00 77.81 302 HIS A C 1
ATOM 2343 O O . HIS A 1 302 ? -10.902 9.665 12.089 1.00 77.81 302 HIS A O 1
ATOM 2349 N N . THR A 1 303 ? -8.934 9.413 11.046 1.00 75.69 303 THR A N 1
ATOM 2350 C CA . THR A 1 303 ? -8.572 10.832 10.941 1.00 75.69 303 THR A CA 1
ATOM 2351 C C . THR A 1 303 ? -9.331 11.549 9.829 1.00 75.69 303 THR A C 1
ATOM 2353 O O . THR A 1 303 ? -9.478 12.773 9.870 1.00 75.69 303 THR A O 1
ATOM 2356 N N . ARG A 1 304 ? -9.841 10.808 8.832 1.00 76.25 304 ARG A N 1
ATOM 2357 C CA . ARG A 1 304 ? -10.556 11.339 7.656 1.00 76.25 304 ARG A CA 1
ATOM 2358 C C . ARG A 1 304 ? -9.677 12.243 6.790 1.00 76.25 304 ARG A C 1
ATOM 2360 O O . ARG A 1 304 ? -10.190 13.080 6.038 1.00 76.25 304 ARG A O 1
ATOM 2367 N N . GLN A 1 305 ? -8.363 12.112 6.926 1.00 78.69 305 GLN A N 1
ATOM 2368 C CA . GLN A 1 305 ? -7.372 12.861 6.168 1.00 78.69 305 GLN A CA 1
ATOM 2369 C C . GLN A 1 305 ? -6.880 12.036 4.982 1.00 78.69 305 GLN A C 1
ATOM 2371 O O . GLN A 1 305 ? -6.926 10.806 5.006 1.00 78.69 305 GLN A O 1
ATOM 2376 N N . LEU A 1 306 ? -6.427 12.729 3.940 1.00 80.19 306 LEU A N 1
ATOM 2377 C CA . LEU A 1 306 ? -5.681 12.102 2.860 1.00 80.19 306 LEU A CA 1
ATOM 2378 C C . LEU A 1 306 ? -4.274 11.804 3.381 1.00 80.19 306 LEU A C 1
ATOM 2380 O O . LEU A 1 306 ? -3.565 12.721 3.788 1.00 80.19 306 LEU A O 1
ATOM 2384 N N . LEU A 1 307 ? -3.899 10.530 3.405 1.00 83.25 307 LEU A N 1
ATOM 2385 C CA . LEU A 1 307 ? -2.600 10.057 3.869 1.00 83.25 307 LEU A CA 1
ATOM 2386 C C . LEU A 1 307 ? -1.895 9.283 2.758 1.00 83.25 307 LEU A C 1
ATOM 2388 O O . LEU A 1 307 ? -2.526 8.627 1.926 1.00 83.25 307 LEU A O 1
ATOM 2392 N N . THR A 1 308 ? -0.565 9.309 2.781 1.00 87.00 308 THR A N 1
ATOM 2393 C CA . THR A 1 308 ? 0.247 8.438 1.923 1.00 87.00 308 THR A CA 1
ATOM 2394 C C . THR A 1 308 ? 0.439 7.092 2.613 1.00 87.00 308 THR A C 1
ATOM 2396 O O . THR A 1 308 ? 1.130 7.015 3.627 1.00 87.00 308 THR A O 1
ATOM 2399 N N . VAL A 1 309 ? -0.131 6.021 2.056 1.00 89.81 309 VAL A N 1
ATOM 2400 C CA . VAL A 1 309 ? 0.098 4.644 2.529 1.00 89.81 309 VAL A CA 1
ATOM 2401 C C . VAL A 1 309 ? 1.571 4.277 2.372 1.00 89.81 309 VAL A C 1
ATOM 2403 O O . VAL A 1 309 ? 2.183 3.716 3.277 1.00 89.81 309 VAL A O 1
ATOM 2406 N N . GLY A 1 310 ? 2.144 4.616 1.220 1.00 90.38 310 GLY A N 1
ATOM 2407 C CA . GLY A 1 310 ? 3.537 4.355 0.906 1.00 90.38 310 GLY A CA 1
ATOM 2408 C C . GLY A 1 310 ? 3.852 4.598 -0.562 1.00 90.38 310 GLY A C 1
ATOM 2409 O O . GLY A 1 310 ? 3.043 5.156 -1.309 1.00 90.38 310 GLY A O 1
ATOM 2410 N N . ILE A 1 311 ? 5.044 4.171 -0.962 1.00 90.88 311 ILE A N 1
ATOM 2411 C CA . ILE A 1 311 ? 5.529 4.238 -2.335 1.00 90.88 311 ILE A CA 1
ATOM 2412 C C . ILE A 1 311 ? 5.976 2.869 -2.828 1.00 90.88 311 ILE A C 1
ATOM 2414 O O . ILE A 1 311 ? 6.584 2.104 -2.088 1.00 90.88 311 ILE A O 1
ATOM 2418 N N . ALA A 1 312 ? 5.722 2.574 -4.091 1.00 92.94 312 ALA A N 1
ATOM 2419 C CA . ALA A 1 312 ? 6.318 1.449 -4.790 1.00 92.94 312 ALA A CA 1
ATOM 2420 C C . ALA A 1 312 ? 7.137 1.981 -5.964 1.00 92.94 312 ALA A C 1
ATOM 2422 O O . ALA A 1 312 ? 6.788 2.995 -6.571 1.00 92.94 312 ALA A O 1
ATOM 2423 N N . LEU A 1 313 ? 8.236 1.305 -6.268 1.00 91.25 313 LEU A N 1
ATOM 2424 C CA . LEU A 1 313 ? 9.156 1.701 -7.323 1.00 91.25 313 LEU A CA 1
ATOM 2425 C C . LEU A 1 313 ? 9.347 0.552 -8.285 1.00 91.25 313 LEU A C 1
ATOM 2427 O O . LEU A 1 313 ? 9.458 -0.595 -7.861 1.00 91.25 313 LEU A O 1
ATOM 2431 N N . PHE A 1 314 ? 9.414 0.876 -9.567 1.00 92.81 314 PHE A N 1
ATOM 2432 C CA . PHE A 1 314 ? 9.566 -0.129 -10.595 1.00 92.81 314 PHE A CA 1
ATOM 2433 C C . PHE A 1 314 ? 10.505 0.331 -11.698 1.00 92.81 314 PHE A C 1
ATOM 2435 O O . PHE A 1 314 ? 10.304 1.378 -12.309 1.00 92.81 314 PHE A O 1
ATOM 2442 N N . ASN A 1 315 ? 11.518 -0.480 -11.973 1.00 91.75 315 ASN A N 1
ATOM 2443 C CA . ASN A 1 315 ? 12.512 -0.179 -12.992 1.00 91.75 315 ASN A CA 1
ATOM 2444 C C . ASN A 1 315 ? 11.974 -0.594 -14.356 1.00 91.75 315 ASN A C 1
ATOM 2446 O O . ASN A 1 315 ? 11.650 -1.767 -14.559 1.00 91.75 315 ASN A O 1
ATOM 2450 N N . VAL A 1 316 ? 11.887 0.368 -15.276 1.00 94.12 316 VAL A N 1
ATOM 2451 C CA . VAL A 1 316 ? 11.357 0.128 -16.624 1.00 94.12 316 VAL A CA 1
ATOM 2452 C C . VAL A 1 316 ? 12.350 -0.677 -17.448 1.00 94.12 316 VAL A C 1
ATOM 2454 O O . VAL A 1 316 ? 11.947 -1.585 -18.171 1.00 94.12 316 VAL A O 1
ATOM 2457 N N . PHE A 1 317 ? 13.642 -0.381 -17.308 1.00 92.81 317 PHE A N 1
ATOM 2458 C CA . PHE A 1 317 ? 14.700 -1.031 -18.068 1.00 92.81 317 PHE A CA 1
ATOM 2459 C C . PHE A 1 317 ? 15.659 -1.816 -17.181 1.00 92.81 317 PHE A C 1
ATOM 2461 O O . PHE A 1 317 ? 15.854 -1.506 -16.002 1.00 92.81 317 PHE A O 1
ATOM 2468 N N . LEU A 1 318 ? 16.277 -2.823 -17.789 1.00 90.00 318 LEU A N 1
ATOM 2469 C CA . LEU A 1 318 ? 17.319 -3.650 -17.203 1.00 90.00 318 LEU A CA 1
ATOM 2470 C C . LEU A 1 318 ? 18.549 -3.681 -18.111 1.00 90.00 318 LEU A C 1
ATOM 2472 O O . LEU A 1 318 ? 18.417 -3.634 -19.337 1.00 90.00 318 LEU A O 1
ATOM 2476 N N . ALA A 1 319 ? 19.725 -3.764 -17.495 1.00 86.31 319 ALA A N 1
ATOM 2477 C CA . ALA A 1 319 ? 20.989 -4.016 -18.173 1.00 86.31 319 ALA A CA 1
ATOM 2478 C C . ALA A 1 319 ? 21.094 -5.487 -18.606 1.00 86.31 319 ALA A C 1
ATOM 2480 O O . ALA A 1 319 ? 20.275 -6.330 -18.212 1.00 86.31 319 ALA A O 1
ATOM 2481 N N . ASP A 1 320 ? 22.095 -5.784 -19.431 1.00 81.38 320 ASP A N 1
ATOM 2482 C CA . ASP A 1 320 ? 22.390 -7.159 -19.810 1.00 81.38 320 ASP A CA 1
ATOM 2483 C C . ASP A 1 320 ? 22.929 -7.972 -18.623 1.00 81.38 320 ASP A C 1
ATOM 2485 O O . ASP A 1 320 ? 23.389 -7.437 -17.615 1.00 81.38 320 ASP A O 1
ATOM 2489 N N . VAL A 1 321 ? 22.849 -9.293 -18.747 1.00 73.94 321 VAL A N 1
ATOM 2490 C CA . VAL A 1 321 ? 23.266 -10.254 -17.724 1.00 73.94 321 VAL A CA 1
ATOM 2491 C C . VAL A 1 321 ? 24.777 -10.205 -17.482 1.00 73.94 321 VAL A C 1
ATOM 2493 O O . VAL A 1 321 ? 25.212 -10.413 -16.350 1.00 73.94 321 VAL A O 1
ATOM 2496 N N . GLU A 1 322 ? 25.568 -9.894 -18.512 1.00 66.94 322 GLU A N 1
ATOM 2497 C CA . GLU A 1 322 ? 27.035 -9.819 -18.424 1.00 66.94 322 GLU A CA 1
ATOM 2498 C C . GLU A 1 322 ? 27.525 -8.750 -17.434 1.00 66.94 322 GLU A C 1
ATOM 2500 O O . GLU A 1 322 ? 28.585 -8.909 -16.832 1.00 66.94 322 GLU A O 1
ATOM 2505 N N . ASP A 1 323 ? 26.722 -7.710 -17.192 1.00 61.59 323 ASP A N 1
ATOM 2506 C CA . ASP A 1 323 ? 27.040 -6.636 -16.245 1.00 61.59 323 ASP A CA 1
ATOM 2507 C C . ASP A 1 323 ? 26.734 -7.011 -14.778 1.00 61.59 323 ASP A C 1
ATOM 2509 O O . ASP A 1 323 ? 26.963 -6.211 -13.863 1.00 61.59 323 ASP A O 1
ATOM 2513 N N . SER A 1 324 ? 26.205 -8.213 -14.521 1.00 62.56 324 SER A N 1
ATOM 2514 C CA . SER A 1 324 ? 25.785 -8.667 -13.191 1.00 62.56 324 SER A CA 1
ATOM 2515 C C . SER A 1 324 ? 26.694 -9.751 -12.613 1.00 62.56 324 SER A C 1
ATOM 2517 O O . SER A 1 324 ? 27.121 -10.679 -13.295 1.00 62.56 324 SER A O 1
ATOM 2519 N N . ILE A 1 325 ? 26.960 -9.661 -11.309 1.00 58.84 325 ILE A N 1
ATOM 2520 C CA . ILE A 1 325 ? 27.826 -10.614 -10.594 1.00 58.84 325 ILE A CA 1
ATOM 2521 C C . ILE A 1 325 ? 27.134 -11.978 -10.410 1.00 58.84 325 ILE A C 1
ATOM 2523 O O . ILE A 1 325 ? 27.801 -13.002 -10.294 1.00 58.84 325 ILE A O 1
ATOM 2527 N N . ASP A 1 326 ? 25.803 -12.004 -10.378 1.00 58.12 326 ASP A N 1
ATOM 2528 C CA . ASP A 1 326 ? 24.983 -13.187 -10.097 1.00 58.12 326 ASP A CA 1
ATOM 2529 C C . ASP A 1 326 ? 24.256 -13.744 -11.332 1.00 58.12 326 ASP A C 1
ATOM 2531 O O . ASP A 1 326 ? 23.461 -14.677 -11.212 1.00 58.12 326 ASP A O 1
ATOM 2535 N N . GLY A 1 327 ? 24.523 -13.193 -12.520 1.00 61.66 327 GLY A N 1
ATOM 2536 C CA . GLY A 1 327 ? 23.820 -13.563 -13.744 1.00 61.66 327 GLY A CA 1
ATOM 2537 C C . GLY A 1 327 ? 22.369 -13.059 -13.797 1.00 61.66 327 GLY A C 1
ATOM 2538 O O . GLY A 1 327 ? 21.583 -13.546 -14.614 1.00 61.66 327 GLY A O 1
ATOM 2539 N N . SER A 1 328 ? 21.984 -12.103 -12.943 1.00 66.38 328 SER A N 1
ATOM 2540 C CA . SER A 1 328 ? 20.657 -11.489 -12.944 1.00 66.38 328 SER A CA 1
ATOM 2541 C C . SER A 1 328 ? 20.639 -10.136 -13.660 1.00 66.38 328 SER A C 1
ATOM 2543 O O . SER A 1 328 ? 21.504 -9.284 -13.495 1.00 66.38 328 SER A O 1
ATOM 2545 N N . ARG A 1 329 ? 19.598 -9.874 -14.454 1.00 74.12 329 ARG A N 1
ATOM 2546 C CA . ARG A 1 329 ? 19.429 -8.550 -15.069 1.00 74.12 329 ARG A CA 1
ATOM 2547 C C . ARG A 1 329 ? 19.071 -7.518 -14.001 1.00 74.12 329 ARG A C 1
ATOM 2549 O O . ARG A 1 329 ? 18.001 -7.600 -13.396 1.00 74.12 329 ARG A O 1
ATOM 2556 N N . VAL A 1 330 ? 19.939 -6.529 -13.809 1.00 80.69 330 VAL A N 1
ATOM 2557 C CA . VAL A 1 330 ? 19.780 -5.461 -12.810 1.00 80.69 330 VAL A CA 1
ATOM 2558 C C . VAL A 1 330 ? 19.397 -4.131 -13.453 1.00 80.69 330 VAL A C 1
ATOM 2560 O O . VAL A 1 330 ? 19.549 -3.930 -14.657 1.00 80.69 330 VAL A O 1
ATOM 2563 N N . GLN A 1 331 ? 18.886 -3.197 -12.649 1.00 83.81 331 GLN A N 1
ATOM 2564 C CA . GLN A 1 331 ? 18.652 -1.833 -13.117 1.00 83.81 331 GLN A CA 1
ATOM 2565 C C . GLN A 1 331 ? 19.980 -1.177 -13.533 1.00 83.81 331 GLN A C 1
ATOM 2567 O O . GLN A 1 331 ? 20.939 -1.227 -12.759 1.00 83.81 331 GLN A O 1
ATOM 2572 N N . PRO A 1 332 ? 20.035 -0.504 -14.695 1.00 87.25 332 PRO A N 1
ATOM 2573 C CA . PRO A 1 332 ? 21.194 0.280 -15.088 1.00 87.25 332 PRO A CA 1
ATOM 2574 C C . PRO A 1 332 ? 21.517 1.379 -14.074 1.00 87.25 332 PRO A C 1
ATOM 2576 O O . PRO A 1 332 ? 20.630 2.079 -13.585 1.00 87.25 332 PRO A O 1
ATOM 2579 N N . SER A 1 333 ? 22.801 1.564 -13.771 1.00 82.75 333 SER A N 1
ATOM 2580 C CA . SER A 1 333 ? 23.265 2.642 -12.891 1.00 82.75 333 SER A CA 1
ATOM 2581 C C . SER A 1 333 ? 23.578 3.933 -13.658 1.00 82.75 333 SER A C 1
ATOM 2583 O O . SER A 1 333 ? 23.478 5.018 -13.081 1.00 82.75 333 SER A O 1
ATOM 2585 N N . SER A 1 334 ? 23.915 3.840 -14.948 1.00 87.25 334 SER A N 1
ATOM 2586 C CA . SER A 1 334 ? 24.190 4.981 -15.824 1.00 87.25 334 SER A CA 1
ATOM 2587 C C . SER A 1 334 ? 23.031 5.216 -16.803 1.00 87.25 334 SER A C 1
ATOM 2589 O O . SER A 1 334 ? 22.529 4.248 -17.377 1.00 87.25 334 SER A O 1
ATOM 2591 N N . PRO A 1 335 ? 22.628 6.475 -17.073 1.00 88.81 335 PRO A N 1
ATOM 2592 C CA . PRO A 1 335 ? 21.583 6.794 -18.058 1.00 88.81 335 PRO A CA 1
ATOM 2593 C C . PRO A 1 335 ? 21.938 6.349 -19.484 1.00 88.81 335 PRO A C 1
ATOM 2595 O O . PRO A 1 335 ? 21.060 6.060 -20.304 1.00 88.81 335 PRO A O 1
ATOM 2598 N N . THR A 1 336 ? 23.233 6.234 -19.775 1.00 90.69 336 THR A N 1
ATOM 2599 C CA . THR A 1 336 ? 23.769 5.862 -21.087 1.00 90.69 336 THR A CA 1
ATOM 2600 C C . THR A 1 336 ? 24.103 4.377 -21.222 1.00 90.69 336 THR A C 1
ATOM 2602 O O . THR A 1 336 ? 24.584 3.982 -22.281 1.00 90.69 336 THR A O 1
ATOM 2605 N N . THR A 1 337 ? 23.858 3.543 -20.199 1.00 89.25 337 THR A N 1
ATOM 2606 C CA . THR A 1 337 ? 24.102 2.088 -20.271 1.00 89.25 337 THR A CA 1
ATOM 2607 C C . THR A 1 337 ? 23.372 1.483 -21.462 1.00 89.25 337 THR A C 1
ATOM 2609 O O . THR A 1 337 ? 22.203 1.804 -21.678 1.00 89.25 337 THR A O 1
ATOM 2612 N N . ARG A 1 338 ? 24.052 0.620 -22.225 1.00 88.81 338 ARG A N 1
ATOM 2613 C CA . ARG A 1 338 ? 23.520 -0.136 -23.367 1.00 88.81 338 ARG A CA 1
ATOM 2614 C C . ARG A 1 338 ? 24.241 -1.496 -23.469 1.00 88.81 338 ARG A C 1
ATOM 2616 O O . ARG A 1 338 ? 25.417 -1.530 -23.119 1.00 88.81 338 ARG A O 1
ATOM 2623 N N . PRO A 1 339 ? 23.599 -2.550 -24.013 1.00 88.81 339 PRO A N 1
ATOM 2624 C CA . PRO A 1 339 ? 22.189 -2.603 -24.413 1.00 88.81 339 PRO A CA 1
ATOM 2625 C C . PRO A 1 339 ? 21.248 -2.503 -23.202 1.00 88.81 339 PRO A C 1
ATOM 2627 O O . PRO A 1 339 ? 21.660 -2.679 -22.059 1.00 88.81 339 PRO A O 1
ATOM 2630 N N . ILE A 1 340 ? 19.987 -2.142 -23.450 1.00 90.44 340 ILE A N 1
ATOM 2631 C CA . ILE A 1 340 ? 18.945 -2.104 -22.417 1.00 90.44 340 ILE A CA 1
ATOM 2632 C C . ILE A 1 340 ? 17.727 -2.881 -22.881 1.00 90.44 340 ILE A C 1
ATOM 2634 O O . ILE A 1 340 ? 17.352 -2.852 -24.056 1.00 90.44 340 ILE A O 1
ATOM 2638 N N . PHE A 1 341 ? 17.092 -3.546 -21.929 1.00 91.44 341 PHE A N 1
ATOM 2639 C CA . PHE A 1 341 ? 15.934 -4.386 -22.171 1.00 91.44 341 PHE A CA 1
ATOM 2640 C C . PHE A 1 341 ? 14.746 -3.884 -21.368 1.00 91.44 341 PHE A C 1
ATOM 2642 O O . PHE A 1 341 ? 14.900 -3.479 -20.215 1.00 91.44 341 PHE A O 1
ATOM 2649 N N . LEU A 1 342 ? 13.555 -3.931 -21.959 1.00 92.44 342 LEU A N 1
ATOM 2650 C CA . LEU A 1 342 ? 12.327 -3.629 -21.236 1.00 92.44 342 LEU A CA 1
ATOM 2651 C C . LEU A 1 342 ? 12.081 -4.709 -20.170 1.00 92.44 342 LEU A C 1
ATOM 2653 O O . LEU A 1 342 ? 12.208 -5.905 -20.434 1.00 92.44 342 LEU A O 1
ATOM 2657 N N . ASN A 1 343 ? 11.727 -4.291 -18.955 1.00 92.69 343 ASN A N 1
ATOM 2658 C CA . ASN A 1 343 ? 11.441 -5.180 -17.834 1.00 92.69 343 ASN A CA 1
ATOM 2659 C C . ASN A 1 343 ? 10.035 -5.803 -17.938 1.00 92.69 343 ASN A C 1
ATOM 2661 O O . ASN A 1 343 ? 9.191 -5.642 -17.055 1.00 92.69 343 ASN A O 1
ATOM 2665 N N . GLU A 1 344 ? 9.762 -6.462 -19.061 1.00 92.94 344 GLU A N 1
ATOM 2666 C CA . GLU A 1 344 ? 8.444 -7.003 -19.395 1.00 92.94 344 GLU A CA 1
ATOM 2667 C C . GLU A 1 344 ? 8.005 -8.091 -18.415 1.00 92.94 344 GLU A C 1
ATOM 2669 O O . GLU A 1 344 ? 8.827 -8.819 -17.849 1.00 92.94 344 GLU A O 1
ATOM 2674 N N . GLY A 1 345 ? 6.690 -8.178 -18.219 1.00 94.00 345 GLY A N 1
ATOM 2675 C CA . GLY A 1 345 ? 6.050 -9.235 -17.451 1.00 94.00 345 GLY A CA 1
ATOM 2676 C C . GLY A 1 345 ? 5.097 -8.747 -16.372 1.00 94.00 345 GLY A C 1
ATOM 2677 O O . GLY A 1 345 ? 4.737 -7.570 -16.306 1.00 94.00 345 GLY A O 1
ATOM 2678 N N . TYR A 1 346 ? 4.685 -9.695 -15.533 1.00 95.56 346 TYR A N 1
ATOM 2679 C CA . TYR A 1 346 ? 3.854 -9.470 -14.355 1.00 95.56 346 TYR A CA 1
ATOM 2680 C C . TYR A 1 346 ? 4.752 -9.369 -13.122 1.00 95.56 346 TYR A C 1
ATOM 2682 O O . TYR A 1 346 ? 5.604 -10.226 -12.894 1.00 95.56 346 TYR A O 1
ATOM 2690 N N . HIS A 1 347 ? 4.534 -8.355 -12.294 1.00 95.62 347 HIS A N 1
ATOM 2691 C CA . HIS A 1 347 ? 5.388 -8.006 -11.163 1.00 95.62 347 HIS A CA 1
ATOM 2692 C C . HIS A 1 347 ? 4.550 -7.776 -9.907 1.00 95.62 347 HIS A C 1
ATOM 2694 O O . HIS A 1 347 ? 3.543 -7.069 -9.940 1.00 95.62 347 HIS A O 1
ATOM 2700 N N . GLN A 1 348 ? 4.979 -8.358 -8.789 1.00 96.88 348 GLN A N 1
ATOM 2701 C CA . GLN A 1 348 ? 4.493 -8.026 -7.456 1.00 96.88 348 GLN A CA 1
ATOM 2702 C C . GLN A 1 348 ? 5.554 -7.160 -6.767 1.00 96.88 348 GLN A C 1
ATOM 2704 O O . GLN A 1 348 ? 6.661 -7.615 -6.482 1.00 96.88 348 GLN A O 1
ATOM 2709 N N . ILE A 1 349 ? 5.208 -5.900 -6.520 1.00 95.69 349 ILE A N 1
ATOM 2710 C CA . ILE A 1 349 ? 6.148 -4.853 -6.118 1.00 95.69 349 ILE A CA 1
ATOM 2711 C C . ILE A 1 349 ? 5.857 -4.461 -4.668 1.00 95.69 349 ILE A C 1
ATOM 2713 O O . ILE A 1 349 ? 4.711 -4.124 -4.357 1.00 95.69 349 ILE A O 1
ATOM 2717 N N . PRO A 1 350 ? 6.848 -4.493 -3.763 1.00 95.00 350 PRO A N 1
ATOM 2718 C CA . PRO A 1 350 ? 6.626 -4.144 -2.366 1.00 95.00 350 PRO A CA 1
ATOM 2719 C C . PRO A 1 350 ? 6.332 -2.649 -2.212 1.00 95.00 350 PRO A C 1
ATOM 2721 O O . PRO A 1 350 ? 6.869 -1.809 -2.936 1.00 95.00 350 PRO A O 1
ATOM 2724 N N . VAL A 1 351 ? 5.498 -2.318 -1.228 1.00 93.94 351 VAL A N 1
ATOM 2725 C CA . VAL A 1 351 ? 5.233 -0.929 -0.843 1.00 93.94 351 VAL A CA 1
ATOM 2726 C C . VAL A 1 351 ? 6.144 -0.547 0.317 1.00 93.94 351 VAL A C 1
ATOM 2728 O O . VAL A 1 351 ? 6.219 -1.248 1.323 1.00 93.94 351 VAL A O 1
ATOM 2731 N N . TYR A 1 352 ? 6.815 0.591 0.202 1.00 88.81 352 TYR A N 1
ATOM 2732 C CA . TYR A 1 352 ? 7.708 1.156 1.205 1.00 88.81 352 TYR A CA 1
ATOM 2733 C C . TYR A 1 352 ? 7.076 2.353 1.899 1.00 88.81 352 TYR A C 1
ATOM 2735 O O . TYR A 1 352 ? 6.345 3.126 1.282 1.00 88.81 352 TYR A O 1
ATOM 2743 N N . MET A 1 353 ? 7.363 2.528 3.188 1.00 82.19 353 MET A N 1
ATOM 2744 C CA . MET A 1 353 ? 6.921 3.716 3.905 1.00 82.19 353 MET A CA 1
ATOM 2745 C C . MET A 1 353 ? 7.510 4.972 3.273 1.00 82.19 353 MET A C 1
ATOM 2747 O O . MET A 1 353 ? 8.715 5.073 3.040 1.00 82.19 353 MET A O 1
ATOM 2751 N N . TRP A 1 354 ? 6.650 5.960 3.048 1.00 70.62 354 TRP A N 1
ATOM 2752 C CA . TRP A 1 354 ? 7.101 7.287 2.671 1.00 70.62 354 TRP A CA 1
ATOM 2753 C C . TRP A 1 354 ? 7.694 7.976 3.899 1.00 70.62 354 TRP A C 1
ATOM 2755 O O . TRP A 1 354 ? 7.000 8.182 4.893 1.00 70.62 354 TRP A O 1
ATOM 2765 N N . THR A 1 355 ? 8.971 8.351 3.840 1.00 60.62 355 THR A N 1
ATOM 2766 C CA . THR A 1 355 ? 9.556 9.254 4.834 1.00 60.62 355 THR A CA 1
ATOM 2767 C C . THR A 1 355 ? 9.959 10.549 4.145 1.00 60.62 355 THR A C 1
ATOM 2769 O O . THR A 1 355 ? 10.617 10.551 3.108 1.00 60.62 355 THR A O 1
ATOM 2772 N N . THR A 1 356 ? 9.587 11.680 4.740 1.00 48.47 356 THR A N 1
ATOM 2773 C CA . THR A 1 356 ? 9.934 13.034 4.269 1.00 48.47 356 THR A CA 1
ATOM 2774 C C . THR A 1 356 ? 11.440 13.302 4.248 1.00 48.47 356 THR A C 1
ATOM 2776 O O . THR A 1 356 ? 11.891 14.289 3.676 1.00 48.47 356 THR A O 1
ATOM 2779 N N . ARG A 1 357 ? 12.226 12.402 4.853 1.00 45.22 357 ARG A N 1
ATOM 2780 C CA . ARG A 1 357 ? 13.690 12.396 4.860 1.00 45.22 357 ARG A CA 1
ATOM 2781 C C . ARG A 1 357 ? 14.313 11.618 3.701 1.00 45.22 357 ARG A C 1
ATOM 2783 O O . ARG A 1 357 ? 15.538 11.552 3.645 1.00 45.22 357 ARG A O 1
ATOM 2790 N N . MET A 1 358 ? 13.527 11.048 2.783 1.00 51.09 358 MET A N 1
ATOM 2791 C CA . MET A 1 358 ? 14.072 10.453 1.561 1.00 51.09 358 MET A CA 1
ATOM 2792 C C . MET A 1 358 ? 14.593 11.546 0.623 1.00 51.09 358 MET A C 1
ATOM 2794 O O . MET A 1 358 ? 13.973 11.902 -0.372 1.00 51.09 358 MET A O 1
ATOM 2798 N N . GLY A 1 359 ? 15.762 12.100 0.942 1.00 46.34 359 GLY A N 1
ATOM 2799 C CA . GLY A 1 359 ? 16.587 12.763 -0.053 1.00 46.34 359 GLY A CA 1
ATOM 2800 C C . GLY A 1 359 ? 17.174 11.682 -0.951 1.00 46.34 359 GLY A C 1
ATOM 2801 O O . GLY A 1 359 ? 18.076 10.966 -0.522 1.00 46.34 359 GLY A O 1
ATOM 2802 N N . PHE A 1 360 ? 16.690 11.533 -2.186 1.00 53.00 360 PHE A N 1
ATOM 2803 C CA . PHE A 1 360 ? 17.223 10.528 -3.117 1.00 53.00 360 PHE A CA 1
ATOM 2804 C C . PHE A 1 360 ? 18.563 10.964 -3.742 1.00 53.00 360 PHE A C 1
ATOM 2806 O O . PHE A 1 360 ? 18.757 10.841 -4.948 1.00 53.00 360 PHE A O 1
ATOM 2813 N N . LYS A 1 361 ? 19.480 11.524 -2.942 1.00 47.56 361 LYS A N 1
ATOM 2814 C CA . LYS A 1 361 ? 20.646 12.239 -3.471 1.00 47.56 361 LYS A CA 1
ATOM 2815 C C . LYS A 1 361 ? 21.747 11.337 -4.041 1.00 47.56 361 LYS A C 1
ATOM 2817 O O . LYS A 1 361 ? 22.384 11.776 -4.984 1.00 47.56 361 LYS A O 1
ATOM 2822 N N . ASP A 1 362 ? 21.901 10.082 -3.592 1.00 43.75 362 ASP A N 1
ATOM 2823 C CA . ASP A 1 362 ? 23.121 9.325 -3.957 1.00 43.75 362 ASP A CA 1
ATOM 2824 C C . ASP A 1 362 ? 22.926 7.905 -4.542 1.00 43.75 362 ASP A C 1
ATOM 2826 O O . ASP A 1 362 ? 23.741 7.452 -5.346 1.00 43.75 362 ASP A O 1
ATOM 2830 N N . ALA A 1 363 ? 21.846 7.176 -4.232 1.00 44.50 363 ALA A N 1
ATOM 2831 C CA . ALA A 1 363 ? 21.772 5.734 -4.546 1.00 44.50 363 ALA A CA 1
ATOM 2832 C C . ALA A 1 363 ? 20.799 5.335 -5.677 1.00 44.50 363 ALA A C 1
ATOM 2834 O O . ALA A 1 363 ? 20.642 4.155 -5.970 1.00 44.50 363 ALA A O 1
ATOM 2835 N N . GLY A 1 364 ? 20.164 6.295 -6.351 1.00 52.53 364 GLY A N 1
ATOM 2836 C CA . GLY A 1 364 ? 19.030 6.003 -7.230 1.00 52.53 364 GLY A CA 1
ATOM 2837 C C . GLY A 1 364 ? 17.767 5.637 -6.447 1.00 52.53 364 GLY A C 1
ATOM 2838 O O . GLY A 1 364 ? 17.811 5.276 -5.266 1.00 52.53 364 GLY A O 1
ATOM 2839 N N . VAL A 1 365 ? 16.614 5.808 -7.093 1.00 53.12 365 VAL A N 1
ATOM 2840 C CA . VAL A 1 365 ? 15.302 5.762 -6.429 1.00 53.12 365 VAL A CA 1
ATOM 2841 C C . VAL A 1 365 ? 15.077 4.393 -5.767 1.00 53.12 365 VAL A C 1
ATOM 2843 O O . VAL A 1 365 ? 14.677 4.324 -4.604 1.00 53.12 365 VAL A O 1
ATOM 2846 N N . HIS A 1 366 ? 15.454 3.309 -6.454 1.00 53.59 366 HIS A N 1
ATOM 2847 C CA . HIS A 1 366 ? 15.236 1.930 -6.013 1.00 53.59 366 HIS A CA 1
ATOM 2848 C C . HIS A 1 366 ? 16.055 1.538 -4.769 1.00 53.59 366 HIS A C 1
ATOM 2850 O O . HIS A 1 366 ? 15.517 0.963 -3.825 1.00 53.59 366 HIS A O 1
ATOM 2856 N N . VAL A 1 367 ? 17.343 1.895 -4.706 1.00 50.03 367 VAL A N 1
ATOM 2857 C CA . VAL A 1 367 ? 18.221 1.528 -3.575 1.00 50.03 367 VAL A CA 1
ATOM 2858 C C . VAL A 1 367 ? 17.828 2.273 -2.296 1.00 50.03 367 VAL A C 1
ATOM 2860 O O . VAL A 1 367 ? 17.926 1.725 -1.198 1.00 50.03 367 VAL A O 1
ATOM 2863 N N . ASN A 1 368 ? 17.347 3.512 -2.416 1.00 48.84 368 ASN A N 1
ATOM 2864 C CA . ASN A 1 368 ? 16.914 4.302 -1.263 1.00 48.84 368 ASN A CA 1
ATOM 2865 C C . ASN A 1 368 ? 15.557 3.850 -0.699 1.00 48.84 368 ASN A C 1
ATOM 2867 O O . ASN A 1 368 ? 15.379 3.861 0.520 1.00 48.84 368 ASN A O 1
ATOM 2871 N N . ALA A 1 369 ? 14.626 3.389 -1.539 1.00 53.75 369 ALA A N 1
ATOM 2872 C CA . ALA A 1 369 ? 13.382 2.803 -1.039 1.00 53.75 369 ALA A CA 1
ATOM 2873 C C . ALA A 1 369 ? 13.603 1.446 -0.361 1.00 53.75 369 ALA A C 1
ATOM 2875 O O . ALA A 1 369 ? 13.002 1.204 0.677 1.00 53.75 369 ALA A O 1
ATOM 2876 N N . VAL A 1 370 ? 14.521 0.606 -0.856 1.00 56.72 370 VAL A N 1
ATOM 2877 C CA . VAL A 1 370 ? 14.868 -0.673 -0.199 1.00 56.72 370 VAL A CA 1
ATOM 2878 C C . VAL A 1 370 ? 15.465 -0.465 1.201 1.00 56.72 370 VAL A C 1
ATOM 2880 O O . VAL A 1 370 ? 15.280 -1.305 2.079 1.00 56.72 370 VAL A O 1
ATOM 2883 N N . LYS A 1 371 ? 16.143 0.666 1.444 1.00 60.38 371 LYS A N 1
ATOM 2884 C CA . LYS A 1 371 ? 16.608 1.055 2.790 1.00 60.38 371 LYS A CA 1
ATOM 2885 C C . LYS A 1 371 ? 15.479 1.537 3.704 1.00 60.38 371 LYS A C 1
ATOM 2887 O O . LYS A 1 371 ? 15.666 1.604 4.917 1.00 60.38 371 LYS A O 1
ATOM 2892 N N . SER A 1 372 ? 14.334 1.901 3.134 1.00 66.00 372 SER A N 1
ATOM 2893 C CA . SER A 1 372 ? 13.156 2.300 3.892 1.00 66.00 372 SER A CA 1
ATOM 2894 C C . SER A 1 372 ? 12.389 1.068 4.349 1.00 66.00 372 SER A C 1
ATOM 2896 O O . SER A 1 372 ? 12.381 0.017 3.709 1.00 66.00 372 SER A O 1
ATOM 2898 N N . GLN A 1 373 ? 11.726 1.191 5.489 1.00 79.44 373 GLN A N 1
ATOM 2899 C CA . GLN A 1 373 ? 10.937 0.096 6.020 1.00 79.44 373 GLN A CA 1
ATOM 2900 C C . GLN A 1 373 ? 9.729 -0.150 5.111 1.00 79.44 373 GLN A C 1
ATOM 2902 O O . GLN A 1 373 ? 8.987 0.774 4.767 1.00 79.44 373 GLN A O 1
ATOM 2907 N N . ARG A 1 374 ? 9.539 -1.408 4.710 1.00 86.00 374 ARG A N 1
ATOM 2908 C CA . ARG A 1 374 ? 8.372 -1.797 3.922 1.00 86.00 374 ARG A CA 1
ATOM 2909 C C . ARG A 1 374 ? 7.092 -1.710 4.743 1.00 86.00 374 ARG A C 1
ATOM 2911 O O . ARG A 1 374 ? 7.101 -1.999 5.940 1.00 86.00 374 ARG A O 1
ATOM 2918 N N . VAL A 1 375 ? 6.000 -1.339 4.088 1.00 89.25 375 VAL A N 1
ATOM 2919 C CA . VAL A 1 375 ? 4.653 -1.475 4.637 1.00 89.25 375 VAL A CA 1
ATOM 2920 C C . VAL A 1 375 ? 4.368 -2.980 4.733 1.00 89.25 375 VAL A C 1
ATOM 2922 O O . VAL A 1 375 ? 4.409 -3.658 3.704 1.00 89.25 375 VAL A O 1
ATOM 2925 N N . PRO A 1 376 ? 4.120 -3.534 5.932 1.00 89.75 376 PRO A N 1
ATOM 2926 C CA . PRO A 1 376 ? 4.034 -4.979 6.110 1.00 89.75 376 PRO A CA 1
ATOM 2927 C C . PRO A 1 376 ? 2.998 -5.632 5.201 1.00 89.75 376 PRO A C 1
ATOM 2929 O O . PRO A 1 376 ? 1.868 -5.155 5.116 1.00 89.75 376 PRO A O 1
ATOM 2932 N N . CYS A 1 377 ? 3.380 -6.738 4.560 1.00 91.94 377 CYS A N 1
ATOM 2933 C CA . CYS A 1 377 ? 2.544 -7.544 3.656 1.00 91.94 377 CYS A CA 1
ATOM 2934 C C . CYS A 1 377 ? 2.045 -6.823 2.384 1.00 91.94 377 CYS A C 1
ATOM 2936 O O . CYS A 1 377 ? 1.482 -7.475 1.503 1.00 91.94 377 CYS A O 1
ATOM 2938 N N . CYS A 1 378 ? 2.233 -5.506 2.278 1.00 95.25 378 CYS A N 1
ATOM 2939 C CA . CYS A 1 378 ? 1.598 -4.660 1.279 1.00 95.25 378 CYS A CA 1
ATOM 2940 C C . CYS A 1 378 ? 2.387 -4.647 -0.036 1.00 95.25 378 CYS A C 1
ATOM 2942 O O . CYS A 1 378 ? 3.602 -4.427 -0.055 1.00 95.25 378 CYS A O 1
ATOM 2944 N N . SER A 1 379 ? 1.688 -4.865 -1.150 1.00 97.12 379 SER A N 1
ATOM 2945 C CA . SER A 1 379 ? 2.301 -4.914 -2.483 1.00 97.12 379 SER A CA 1
ATOM 2946 C C . SER A 1 379 ? 1.356 -4.436 -3.580 1.00 97.12 379 SER A C 1
ATOM 2948 O O . SER A 1 379 ? 0.141 -4.574 -3.447 1.00 97.12 379 SER A O 1
ATOM 2950 N N . ILE A 1 380 ? 1.918 -3.962 -4.688 1.00 97.50 380 ILE A N 1
ATOM 2951 C CA . ILE A 1 380 ? 1.214 -3.656 -5.935 1.00 97.50 380 ILE A CA 1
ATOM 2952 C C . ILE A 1 380 ? 1.405 -4.803 -6.931 1.00 97.50 380 ILE A C 1
ATOM 2954 O O . ILE A 1 380 ? 2.495 -5.358 -7.041 1.00 97.50 380 ILE A O 1
ATOM 2958 N N . LEU A 1 381 ? 0.348 -5.137 -7.665 1.00 97.62 381 LEU A N 1
ATOM 2959 C CA . LEU A 1 381 ? 0.373 -6.009 -8.832 1.00 97.62 381 LEU A CA 1
ATOM 2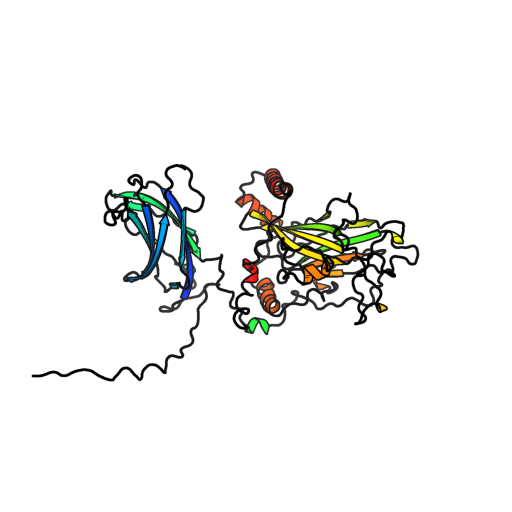960 C C . LEU A 1 381 ? 0.408 -5.145 -10.090 1.00 97.62 381 LEU A C 1
ATOM 2962 O O . LEU A 1 381 ? -0.506 -4.355 -10.329 1.00 97.62 381 LEU A O 1
ATOM 2966 N N . MET A 1 382 ? 1.467 -5.285 -10.873 1.00 96.50 382 MET A N 1
ATOM 2967 C CA . MET A 1 382 ? 1.713 -4.492 -12.070 1.00 96.50 382 MET A CA 1
ATOM 2968 C C . MET A 1 382 ? 2.079 -5.399 -13.235 1.00 96.50 382 MET A C 1
ATOM 2970 O O . MET A 1 382 ? 2.708 -6.439 -13.059 1.00 96.50 382 MET A O 1
ATOM 2974 N N . ARG A 1 383 ? 1.754 -4.954 -14.441 1.00 95.06 383 ARG A N 1
ATOM 2975 C CA . ARG A 1 383 ? 2.182 -5.571 -15.694 1.00 95.06 383 ARG A CA 1
ATOM 2976 C C . ARG A 1 383 ? 2.811 -4.529 -16.601 1.00 95.06 383 ARG A C 1
ATOM 2978 O O . ARG A 1 383 ? 2.305 -3.411 -16.708 1.00 95.06 383 ARG A O 1
ATOM 2985 N N . LEU A 1 384 ? 3.913 -4.908 -17.237 1.00 95.25 384 LEU A N 1
ATOM 2986 C CA . LEU A 1 384 ? 4.654 -4.094 -18.193 1.00 95.25 384 LEU A CA 1
ATOM 2987 C C . LEU A 1 384 ? 4.802 -4.869 -19.499 1.00 95.25 384 LEU A C 1
ATOM 2989 O O . LEU A 1 384 ? 5.261 -6.009 -19.493 1.00 95.25 384 LEU A O 1
ATOM 2993 N N . SER A 1 385 ? 4.454 -4.233 -20.609 1.00 93.69 385 SER A N 1
ATOM 2994 C CA . SER A 1 385 ? 4.525 -4.826 -21.940 1.00 93.69 385 SER A CA 1
ATOM 2995 C C . SER A 1 385 ? 5.046 -3.830 -22.968 1.00 93.69 385 SER A C 1
ATOM 2997 O O . SER A 1 385 ? 4.655 -2.663 -22.957 1.00 93.69 385 SER A O 1
ATOM 2999 N N . GLY A 1 386 ? 5.900 -4.289 -23.874 1.00 90.62 386 GLY A N 1
ATOM 3000 C CA . GLY A 1 386 ? 6.370 -3.540 -25.028 1.00 90.62 386 GLY A CA 1
ATOM 3001 C C . GLY A 1 386 ? 5.426 -3.713 -26.210 1.00 90.62 386 GLY A C 1
ATOM 3002 O O . GLY A 1 386 ? 4.477 -2.946 -26.361 1.00 90.62 386 GLY A O 1
ATOM 3003 N N . ARG A 1 387 ? 5.708 -4.707 -27.062 1.00 83.56 387 ARG A N 1
ATOM 3004 C CA . ARG A 1 387 ? 4.998 -4.922 -28.339 1.00 83.56 387 ARG A CA 1
ATOM 3005 C C . ARG A 1 387 ? 3.662 -5.644 -28.171 1.00 83.56 387 ARG A C 1
ATOM 3007 O O . ARG A 1 387 ? 2.661 -5.187 -28.717 1.00 83.56 387 ARG A O 1
ATOM 3014 N N . ASP A 1 388 ? 3.655 -6.732 -27.408 1.00 85.12 388 ASP A N 1
ATOM 3015 C CA . ASP A 1 388 ? 2.473 -7.565 -27.199 1.00 85.12 388 ASP A CA 1
ATOM 3016 C C . ASP A 1 388 ? 1.814 -7.220 -25.865 1.00 85.12 388 ASP A C 1
ATOM 3018 O O . ASP A 1 388 ? 2.468 -7.233 -24.824 1.00 85.12 388 ASP A O 1
ATOM 3022 N N . ASP A 1 389 ? 0.516 -6.912 -25.873 1.00 87.56 389 ASP A N 1
ATOM 3023 C CA . ASP A 1 389 ? -0.209 -6.600 -24.638 1.00 87.56 389 ASP A CA 1
ATOM 3024 C C . ASP A 1 389 ? -0.341 -7.857 -23.766 1.00 87.56 389 ASP A C 1
ATOM 3026 O O . ASP A 1 389 ? -0.799 -8.911 -24.211 1.00 87.56 389 ASP A O 1
ATOM 3030 N N . LEU A 1 390 ? 0.031 -7.738 -22.495 1.00 90.88 390 LEU A N 1
ATOM 3031 C CA . LEU A 1 390 ? -0.164 -8.804 -21.516 1.00 90.88 390 LEU A CA 1
ATOM 3032 C C . LEU A 1 390 ? -1.600 -8.726 -20.993 1.00 90.88 390 LEU A C 1
ATOM 3034 O O . LEU A 1 390 ? -1.963 -7.670 -20.516 1.00 90.88 390 LEU A O 1
ATOM 3038 N N . PRO A 1 391 ? -2.451 -9.761 -21.038 1.00 93.06 391 PRO A N 1
ATOM 3039 C CA . PRO A 1 391 ? -3.808 -9.672 -20.487 1.00 93.06 391 PRO A CA 1
ATOM 3040 C C . PRO A 1 391 ? -3.808 -9.583 -18.947 1.00 93.06 391 PRO A C 1
ATOM 3042 O O . PRO A 1 391 ? -2.860 -10.034 -18.313 1.00 93.06 391 PRO A O 1
ATOM 3045 N N . PRO A 1 392 ? -4.868 -9.061 -18.301 1.00 91.62 392 PRO A N 1
ATOM 3046 C CA . PRO A 1 392 ? -4.953 -9.065 -16.840 1.00 91.62 392 PRO A CA 1
ATOM 3047 C C . PRO A 1 392 ? -5.039 -10.506 -16.319 1.00 91.62 392 PRO A C 1
ATOM 3049 O O . PRO A 1 392 ? -5.657 -11.371 -16.950 1.00 91.62 392 PRO A O 1
ATOM 3052 N N . LYS A 1 393 ? -4.415 -10.771 -15.168 1.00 93.44 393 LYS A N 1
ATOM 3053 C CA . LYS A 1 393 ? -4.354 -12.106 -14.554 1.00 93.44 393 LYS A CA 1
ATOM 3054 C C . LYS A 1 393 ? -4.803 -12.074 -13.107 1.00 93.44 393 LYS A C 1
ATOM 3056 O O . LYS A 1 393 ? -4.530 -11.119 -12.377 1.00 93.44 393 LYS A O 1
ATOM 3061 N N . LEU A 1 394 ? -5.453 -13.147 -12.672 1.00 92.81 394 LEU A N 1
ATOM 3062 C CA . LEU A 1 394 ? -5.804 -13.304 -11.270 1.00 92.81 394 LEU A CA 1
ATOM 3063 C C . LEU A 1 394 ? -4.534 -13.591 -10.471 1.00 92.81 394 LEU A C 1
ATOM 3065 O O . LEU A 1 394 ? -3.619 -14.265 -10.937 1.00 92.81 394 LEU A O 1
ATOM 3069 N N . TYR A 1 395 ? -4.483 -13.135 -9.219 1.00 94.00 395 TYR A N 1
ATOM 3070 C CA . TYR A 1 395 ? -3.328 -13.427 -8.362 1.00 94.00 395 TYR A CA 1
ATOM 3071 C C . TYR A 1 395 ? -3.096 -14.942 -8.184 1.00 94.00 395 TYR A C 1
ATOM 3073 O O . TYR A 1 395 ? -1.965 -15.405 -8.042 1.00 94.00 395 TYR A O 1
ATOM 3081 N N . GLN A 1 396 ? -4.179 -15.722 -8.232 1.00 94.44 396 GLN A N 1
ATOM 3082 C CA . GLN A 1 396 ? -4.167 -17.181 -8.118 1.00 94.44 396 GLN A CA 1
ATOM 3083 C C . GLN A 1 396 ? -3.487 -17.878 -9.302 1.00 94.44 396 GLN A C 1
ATOM 3085 O O . GLN A 1 396 ? -3.080 -19.028 -9.147 1.00 94.44 396 GLN A O 1
ATOM 3090 N N . ASP A 1 397 ? -3.299 -17.180 -10.427 1.00 94.62 397 ASP A N 1
ATOM 3091 C CA . ASP A 1 397 ? -2.619 -17.703 -11.617 1.00 94.62 397 ASP A CA 1
ATOM 3092 C C . ASP A 1 397 ? -1.101 -17.836 -11.403 1.00 94.62 397 ASP A C 1
ATOM 3094 O O . ASP A 1 397 ? -0.422 -18.474 -12.201 1.00 94.62 397 ASP A O 1
ATOM 3098 N N . ARG A 1 398 ? -0.559 -17.264 -10.313 1.00 94.94 398 ARG A N 1
ATOM 3099 C CA . ARG A 1 398 ? 0.862 -17.360 -9.916 1.00 94.94 398 ARG A CA 1
ATOM 3100 C C . ARG A 1 398 ? 1.837 -16.875 -10.994 1.00 94.94 398 ARG A C 1
ATOM 3102 O O . ARG A 1 398 ? 2.909 -17.443 -11.162 1.00 94.94 398 ARG A O 1
ATOM 3109 N N . VAL A 1 399 ? 1.463 -15.811 -11.699 1.00 94.25 399 VAL A N 1
ATOM 3110 C CA . VAL A 1 399 ? 2.272 -15.228 -12.783 1.00 94.25 399 VAL A CA 1
ATOM 3111 C C . VAL A 1 399 ? 3.116 -14.027 -12.352 1.00 94.25 399 VAL A C 1
ATOM 3113 O O . VAL A 1 399 ? 4.087 -13.697 -13.019 1.00 94.25 399 VAL A O 1
ATOM 3116 N N . TYR A 1 400 ? 2.752 -13.354 -11.257 1.00 95.62 400 TYR A N 1
ATOM 3117 C CA . TYR A 1 400 ? 3.426 -12.134 -10.813 1.00 95.62 400 TYR A CA 1
ATOM 3118 C C . TYR A 1 400 ? 4.756 -12.470 -10.145 1.00 95.62 400 TYR A C 1
ATOM 3120 O O . TYR A 1 400 ? 4.744 -13.058 -9.064 1.00 95.62 400 TYR A O 1
ATOM 3128 N N . ASN A 1 401 ? 5.876 -12.051 -10.741 1.00 94.38 401 ASN A N 1
ATOM 3129 C CA . ASN A 1 401 ? 7.201 -12.171 -10.139 1.00 94.38 401 ASN A CA 1
ATOM 3130 C C . ASN A 1 401 ? 7.195 -11.514 -8.756 1.00 94.38 401 ASN A C 1
ATOM 3132 O O . ASN A 1 401 ? 6.999 -10.305 -8.628 1.00 94.38 401 ASN A O 1
ATOM 3136 N N . SER A 1 402 ? 7.397 -12.324 -7.725 1.00 94.75 402 SER A N 1
ATOM 3137 C CA . SER A 1 402 ? 7.169 -11.954 -6.332 1.00 94.75 402 SER A CA 1
ATOM 3138 C C . SER A 1 402 ? 8.432 -12.005 -5.483 1.00 94.75 402 SER A C 1
ATOM 3140 O O . SER A 1 402 ? 8.361 -11.861 -4.259 1.00 94.75 402 SER A O 1
ATOM 3142 N N . MET A 1 403 ? 9.595 -12.175 -6.119 1.00 90.88 403 MET A N 1
ATOM 3143 C CA . MET A 1 403 ? 10.886 -12.313 -5.444 1.00 90.88 403 MET A CA 1
ATOM 3144 C C . MET A 1 403 ? 11.265 -11.071 -4.626 1.00 90.88 403 MET A C 1
ATOM 3146 O O . MET A 1 403 ? 11.914 -11.187 -3.590 1.00 90.88 403 MET A O 1
ATOM 3150 N N . GLN A 1 404 ? 10.787 -9.886 -5.013 1.00 88.31 404 GLN A N 1
ATOM 3151 C CA . GLN A 1 404 ? 10.970 -8.654 -4.232 1.00 88.31 404 GLN A CA 1
ATOM 3152 C C . GLN A 1 404 ? 10.016 -8.552 -3.026 1.00 88.31 404 GLN A C 1
ATOM 3154 O O . GLN A 1 404 ? 10.219 -7.736 -2.128 1.00 88.31 404 GLN A O 1
ATOM 3159 N N . CYS A 1 405 ? 8.976 -9.385 -2.985 1.00 92.50 405 CYS A N 1
ATOM 3160 C CA . CYS A 1 405 ? 7.948 -9.423 -1.946 1.00 92.50 405 CYS A CA 1
ATOM 3161 C C . CYS A 1 405 ? 8.060 -10.654 -1.041 1.00 92.50 405 CYS A C 1
ATOM 3163 O O . CYS A 1 405 ? 7.066 -11.027 -0.421 1.00 92.50 405 CYS A O 1
ATOM 3165 N N . ILE A 1 406 ? 9.235 -11.291 -0.950 1.00 92.06 406 ILE A N 1
ATOM 3166 C CA . ILE A 1 406 ? 9.434 -12.422 -0.034 1.00 92.06 406 ILE A CA 1
ATOM 3167 C C . ILE A 1 406 ? 8.994 -12.007 1.385 1.00 92.06 406 ILE A C 1
ATOM 3169 O O . ILE A 1 406 ? 9.496 -10.997 1.910 1.00 92.06 406 ILE A O 1
ATOM 3173 N N . PRO A 1 407 ? 8.056 -12.748 2.011 1.00 91.25 407 PRO A N 1
ATOM 3174 C CA . PRO A 1 407 ? 7.595 -12.475 3.364 1.00 91.25 407 PRO A CA 1
ATOM 3175 C C . PRO A 1 407 ? 8.749 -12.447 4.364 1.00 91.25 407 PRO A C 1
ATOM 3177 O O . PRO A 1 407 ? 9.596 -13.338 4.388 1.00 91.25 407 PRO A O 1
ATOM 3180 N N . LEU A 1 408 ? 8.778 -11.418 5.206 1.00 86.00 408 LEU A N 1
ATOM 3181 C CA . LEU A 1 408 ? 9.696 -11.348 6.335 1.00 86.00 408 LEU A CA 1
ATOM 3182 C C . LEU A 1 408 ? 9.184 -12.294 7.421 1.00 86.00 408 LEU A C 1
ATOM 3184 O O . LEU A 1 408 ? 7.977 -12.541 7.485 1.00 86.00 408 LEU A O 1
ATOM 3188 N N . PRO A 1 409 ? 10.051 -12.772 8.330 1.00 81.62 409 PRO A N 1
ATOM 3189 C CA . PRO A 1 409 ? 9.627 -13.693 9.378 1.00 81.62 409 PRO A CA 1
ATOM 3190 C C . PRO A 1 409 ? 8.388 -13.200 10.141 1.00 81.62 409 PRO A C 1
ATOM 3192 O O . PRO A 1 409 ? 7.413 -13.928 10.272 1.00 81.62 409 PRO A O 1
ATOM 3195 N N . TYR A 1 410 ? 8.357 -11.930 10.559 1.00 79.50 410 TYR A N 1
ATOM 3196 C CA . TYR A 1 410 ? 7.202 -11.386 11.285 1.00 79.50 410 TYR A CA 1
ATOM 3197 C C . TYR A 1 410 ? 5.926 -11.289 10.433 1.00 79.50 410 TYR A C 1
ATOM 3199 O O . TYR A 1 410 ? 4.820 -11.390 10.964 1.00 79.50 410 TYR A O 1
ATOM 3207 N N . GLU A 1 411 ? 6.055 -11.131 9.115 1.00 86.38 411 GLU A N 1
ATOM 3208 C CA . GLU A 1 411 ? 4.904 -11.062 8.218 1.00 86.38 411 GLU A CA 1
ATOM 3209 C C . GLU A 1 411 ? 4.232 -12.414 8.028 1.00 86.38 411 GLU A C 1
ATOM 3211 O O . GLU A 1 411 ? 3.033 -12.454 7.782 1.00 86.38 411 GLU A O 1
ATOM 3216 N N . MET A 1 412 ? 4.958 -13.525 8.185 1.00 83.62 412 MET A N 1
ATOM 3217 C CA . MET A 1 412 ? 4.362 -14.861 8.083 1.00 83.62 412 MET A CA 1
ATOM 3218 C C . MET A 1 412 ? 3.202 -15.032 9.075 1.00 83.62 412 MET A C 1
ATOM 3220 O O . MET A 1 412 ? 2.122 -15.494 8.700 1.00 83.62 412 MET A O 1
ATOM 3224 N N . GLY A 1 413 ? 3.387 -14.570 10.317 1.00 79.25 413 GLY A N 1
ATOM 3225 C CA . GLY A 1 413 ? 2.323 -14.550 11.323 1.00 79.25 413 GLY A CA 1
ATOM 3226 C C . GLY A 1 413 ? 1.240 -13.503 11.035 1.00 79.25 413 GLY A C 1
ATOM 3227 O O . GLY A 1 413 ? 0.063 -13.747 11.312 1.00 79.25 413 GLY A O 1
ATOM 3228 N N . LEU A 1 414 ? 1.619 -12.365 10.445 1.00 83.88 414 LEU A N 1
ATOM 3229 C CA . LEU A 1 414 ? 0.689 -11.293 10.089 1.00 83.88 414 LEU A CA 1
ATOM 3230 C C . LEU A 1 414 ? -0.243 -11.697 8.939 1.00 83.88 414 LEU A C 1
ATOM 3232 O O . LEU A 1 414 ? -1.438 -11.438 9.019 1.00 83.88 414 LEU A O 1
ATOM 3236 N N . PHE A 1 415 ? 0.242 -12.402 7.914 1.00 87.81 415 PHE A N 1
ATOM 3237 C CA . PHE A 1 415 ? -0.598 -12.911 6.826 1.00 87.81 415 PHE A CA 1
ATOM 3238 C C . PHE A 1 415 ? -1.736 -13.793 7.340 1.00 87.81 415 PHE A C 1
ATOM 3240 O O . PHE A 1 415 ? -2.853 -13.707 6.836 1.00 87.81 415 PHE A O 1
ATOM 3247 N N . TYR A 1 416 ? -1.485 -14.609 8.368 1.00 81.50 416 TYR A N 1
ATOM 3248 C CA . TYR A 1 416 ? -2.531 -15.420 8.991 1.00 81.50 416 TYR A CA 1
ATOM 3249 C C . TYR A 1 416 ? -3.641 -14.550 9.593 1.00 81.50 416 TYR A C 1
ATOM 3251 O O . TYR A 1 416 ? -4.818 -14.793 9.331 1.00 81.50 416 TYR A O 1
ATOM 3259 N N . PHE A 1 417 ? -3.262 -13.514 10.346 1.00 79.88 417 PHE A N 1
ATOM 3260 C CA . PHE A 1 417 ? -4.195 -12.531 10.898 1.00 79.88 417 PHE A CA 1
ATOM 3261 C C . PHE A 1 417 ? -4.973 -11.818 9.783 1.00 79.88 417 PHE A C 1
ATOM 3263 O O . PHE A 1 417 ? -6.203 -11.825 9.768 1.00 79.88 417 PHE A O 1
ATOM 3270 N N . LEU A 1 418 ? -4.259 -11.282 8.791 1.00 84.06 418 LEU A N 1
ATOM 3271 C CA . LEU A 1 418 ? -4.844 -10.503 7.702 1.00 84.06 418 LEU A CA 1
ATOM 3272 C C . LEU A 1 418 ? -5.782 -11.313 6.800 1.00 84.06 418 LEU A C 1
ATOM 3274 O O . LEU A 1 418 ? -6.679 -10.726 6.205 1.00 84.06 418 LEU A O 1
ATOM 3278 N N . MET A 1 419 ? -5.574 -12.626 6.663 1.00 82.94 419 MET A N 1
ATOM 3279 C CA . MET A 1 419 ? -6.414 -13.477 5.814 1.00 82.94 419 MET A CA 1
ATOM 3280 C C . MET A 1 419 ? -7.562 -14.169 6.550 1.00 82.94 419 MET A C 1
ATOM 3282 O O . MET A 1 419 ? -8.562 -14.478 5.910 1.00 82.94 419 MET A O 1
ATOM 3286 N N . LYS A 1 420 ? -7.425 -14.463 7.851 1.00 74.44 420 LYS A N 1
ATOM 3287 C CA . LYS A 1 420 ? -8.458 -15.190 8.611 1.00 74.44 420 LYS A CA 1
ATOM 3288 C C . LYS A 1 420 ? -9.226 -14.337 9.609 1.00 74.44 420 LYS A C 1
ATOM 3290 O O . LYS A 1 420 ? -10.409 -14.582 9.805 1.00 74.44 420 LYS A O 1
ATOM 3295 N N . GLU A 1 421 ? -8.542 -13.428 10.296 1.00 64.25 421 GLU A N 1
ATOM 3296 C CA . GLU A 1 421 ? -9.112 -12.674 11.420 1.00 64.25 421 GLU A CA 1
ATOM 3297 C C . GLU A 1 421 ? -9.652 -11.316 10.965 1.00 64.25 421 GLU A C 1
ATOM 3299 O O . GLU A 1 421 ? -10.644 -10.828 11.502 1.00 64.25 421 GLU A O 1
ATOM 3304 N N . ARG A 1 422 ? -9.053 -10.727 9.924 1.00 69.56 422 ARG A N 1
ATOM 3305 C CA . ARG A 1 422 ? -9.596 -9.532 9.280 1.00 69.56 422 ARG A CA 1
ATOM 3306 C C . ARG A 1 422 ? -10.887 -9.927 8.561 1.00 69.56 422 ARG A C 1
ATOM 3308 O O . ARG A 1 422 ? -10.843 -10.647 7.565 1.00 69.56 422 ARG A O 1
ATOM 3315 N N . GLY A 1 423 ? -12.023 -9.513 9.128 1.00 59.84 423 GLY A N 1
ATOM 3316 C CA . GLY A 1 423 ? -13.363 -9.844 8.642 1.00 59.84 423 GLY A CA 1
ATOM 3317 C C . GLY A 1 423 ? -13.600 -9.469 7.175 1.00 59.84 423 GLY A C 1
ATOM 3318 O O . GLY A 1 423 ? -12.754 -8.851 6.525 1.00 59.84 423 GLY A O 1
ATOM 3319 N N . LEU A 1 424 ? -14.773 -9.859 6.656 1.00 58.59 424 LEU A N 1
ATOM 3320 C CA . LEU A 1 424 ? -15.184 -9.594 5.274 1.00 58.59 424 LEU A CA 1
ATOM 3321 C C . LEU A 1 424 ? -14.881 -8.146 4.891 1.00 58.59 424 LEU A C 1
ATOM 3323 O O . LEU A 1 424 ? -15.320 -7.198 5.540 1.00 58.59 424 LEU A O 1
ATOM 3327 N N . GLN A 1 425 ? -14.087 -8.003 3.839 1.00 71.88 425 GLN A N 1
ATOM 3328 C CA . GLN A 1 425 ? -13.593 -6.713 3.406 1.00 71.88 425 GLN A CA 1
ATOM 3329 C C . GLN A 1 425 ? -14.727 -5.988 2.695 1.00 71.88 425 GLN A C 1
ATOM 3331 O O . GLN A 1 425 ? -15.173 -6.475 1.652 1.00 71.88 425 GLN A O 1
ATOM 3336 N N . PRO A 1 426 ? -15.216 -4.855 3.226 1.00 82.44 426 PRO A N 1
ATOM 3337 C CA . PRO A 1 426 ? -16.261 -4.130 2.540 1.00 82.44 426 PRO A CA 1
ATOM 3338 C C . PRO A 1 426 ? -15.727 -3.680 1.172 1.00 82.44 426 PRO A C 1
ATOM 3340 O O . PRO A 1 426 ? -14.561 -3.257 1.072 1.00 82.44 426 PRO A O 1
ATOM 3343 N N . PRO A 1 427 ? -16.561 -3.745 0.122 1.00 88.94 427 PRO A N 1
ATOM 3344 C CA . PRO A 1 427 ? -16.266 -3.065 -1.126 1.00 88.94 427 PRO A CA 1
ATOM 3345 C C . PRO A 1 427 ? -15.954 -1.592 -0.860 1.00 88.94 427 PRO A C 1
ATOM 3347 O O . PRO A 1 427 ? -16.518 -0.987 0.061 1.00 88.94 427 PRO A O 1
ATOM 3350 N N . ILE A 1 428 ? -15.096 -0.993 -1.682 1.00 87.88 428 ILE A N 1
ATOM 3351 C CA . ILE A 1 428 ? -14.750 0.434 -1.576 1.00 87.88 428 ILE A CA 1
ATOM 3352 C C . ILE A 1 428 ? -16.013 1.302 -1.610 1.00 87.88 428 ILE A C 1
ATOM 3354 O O . ILE A 1 428 ? -16.113 2.280 -0.872 1.00 87.88 428 ILE A O 1
ATOM 3358 N N . ARG A 1 429 ? -17.028 0.910 -2.389 1.00 85.94 429 ARG A N 1
ATOM 3359 C CA . ARG A 1 429 ? -18.350 1.548 -2.425 1.00 85.94 429 ARG A CA 1
ATOM 3360 C C . ARG A 1 429 ? -19.020 1.596 -1.051 1.00 85.94 429 ARG A C 1
ATOM 3362 O O . ARG A 1 429 ? -19.566 2.630 -0.676 1.00 85.94 429 ARG A O 1
ATOM 3369 N N . THR A 1 430 ? -18.969 0.509 -0.287 1.00 88.12 430 THR A N 1
ATOM 3370 C CA . THR A 1 430 ? -19.532 0.457 1.069 1.00 88.12 430 THR A CA 1
ATOM 3371 C C . THR A 1 430 ? -18.715 1.316 2.032 1.00 88.12 430 THR A C 1
ATOM 3373 O O . THR A 1 430 ? -19.293 2.057 2.824 1.00 88.12 430 THR A O 1
ATOM 3376 N N . ALA A 1 431 ? -17.381 1.290 1.935 1.00 84.69 431 ALA A N 1
ATOM 3377 C CA . ALA A 1 431 ? -16.520 2.166 2.732 1.00 84.69 431 ALA A CA 1
ATOM 3378 C C . ALA A 1 431 ? -16.779 3.657 2.430 1.00 84.69 431 ALA A C 1
ATOM 3380 O O . ALA A 1 431 ? -16.828 4.479 3.343 1.00 84.69 431 ALA A O 1
ATOM 3381 N N . LEU A 1 432 ? -17.027 3.998 1.162 1.00 81.25 432 LEU A N 1
ATOM 3382 C CA . LEU A 1 432 ? -17.436 5.332 0.717 1.00 81.25 432 LEU A CA 1
ATOM 3383 C C . LEU A 1 432 ? -18.781 5.757 1.303 1.00 81.25 432 LEU A C 1
ATOM 3385 O O . LEU A 1 432 ? -18.907 6.889 1.759 1.00 81.25 432 LEU A O 1
ATOM 3389 N N . GLN A 1 433 ? -19.778 4.869 1.309 1.00 82.56 433 GLN A N 1
ATOM 3390 C CA . GLN A 1 433 ? -21.085 5.147 1.912 1.00 82.56 433 GLN A CA 1
ATOM 3391 C C . GLN A 1 433 ? -20.962 5.398 3.417 1.00 82.56 433 GLN A C 1
ATOM 3393 O O . GLN A 1 433 ? -21.465 6.405 3.910 1.00 82.56 433 GLN A O 1
ATOM 3398 N N . GLN A 1 434 ? -20.203 4.560 4.127 1.00 82.88 434 GLN A N 1
ATOM 3399 C CA . GLN A 1 434 ? -19.919 4.763 5.550 1.00 82.88 434 GLN A CA 1
ATOM 3400 C C . GLN A 1 434 ? -19.201 6.095 5.796 1.00 82.88 434 GLN A C 1
ATOM 3402 O O . GLN A 1 434 ? -19.551 6.836 6.714 1.00 82.88 434 GLN A O 1
ATOM 3407 N N . LEU A 1 435 ? -18.225 6.444 4.953 1.00 77.69 435 LEU A N 1
ATOM 3408 C CA . LEU A 1 435 ? -17.534 7.727 5.037 1.00 77.69 435 LEU A CA 1
ATOM 3409 C C . LEU A 1 435 ? -18.491 8.901 4.766 1.00 77.69 435 LEU A C 1
ATOM 3411 O O . LEU A 1 435 ? -18.435 9.909 5.468 1.00 77.69 435 LEU A O 1
ATOM 3415 N N . LYS A 1 436 ? -19.399 8.769 3.792 1.00 76.94 436 LYS A N 1
ATOM 3416 C CA . LYS A 1 436 ? -20.422 9.771 3.458 1.00 76.94 436 LYS A CA 1
ATOM 3417 C C . LYS A 1 436 ? -21.338 10.056 4.646 1.00 76.94 436 LYS A C 1
ATOM 3419 O O . LYS A 1 436 ? -21.550 11.224 4.978 1.00 76.94 436 LYS A O 1
ATOM 3424 N N . GLU A 1 437 ? -21.833 9.005 5.298 1.00 80.19 437 GLU A N 1
ATOM 3425 C CA . GLU A 1 437 ? -22.668 9.093 6.501 1.00 80.19 437 GLU A CA 1
ATOM 3426 C C . GLU A 1 437 ? -21.917 9.771 7.651 1.00 80.19 437 GLU A C 1
ATOM 3428 O O . GLU A 1 437 ? -22.424 10.704 8.276 1.00 80.19 437 GLU A O 1
ATOM 3433 N N . GLN A 1 438 ? -20.665 9.372 7.883 1.00 73.94 438 GLN A N 1
ATOM 3434 C CA . GLN A 1 438 ? -19.834 9.917 8.958 1.00 73.94 438 GLN A CA 1
ATOM 3435 C C . GLN A 1 438 ? -19.459 11.389 8.750 1.00 73.94 438 GLN A C 1
ATOM 3437 O O . GLN A 1 438 ? -19.366 12.149 9.715 1.00 73.94 438 GLN A O 1
ATOM 3442 N N . VAL A 1 439 ? -19.239 11.804 7.502 1.00 73.75 439 VAL A N 1
ATOM 3443 C CA . VAL A 1 439 ? -18.903 13.190 7.134 1.00 73.75 439 VAL A CA 1
ATOM 3444 C C . VAL A 1 439 ? -20.163 14.052 6.973 1.00 73.75 439 VAL A C 1
ATOM 3446 O O . VAL A 1 439 ? -20.059 15.272 6.854 1.00 73.75 439 VAL A O 1
ATOM 3449 N N . ARG A 1 440 ? -21.358 13.445 7.021 1.00 80.12 440 ARG A N 1
ATOM 3450 C CA . ARG A 1 440 ? -22.655 14.104 6.791 1.00 80.12 440 ARG A CA 1
ATOM 3451 C C . ARG A 1 440 ? -22.702 14.843 5.448 1.00 80.12 440 ARG A C 1
ATOM 3453 O O . ARG A 1 440 ? -23.253 15.938 5.347 1.00 80.12 440 ARG A O 1
ATOM 3460 N N . ALA A 1 441 ? -22.095 14.265 4.411 1.00 74.25 441 ALA A N 1
ATOM 3461 C CA . ALA A 1 441 ? -22.134 14.855 3.079 1.00 74.25 441 ALA A CA 1
ATOM 3462 C C . ALA A 1 441 ? -23.553 14.736 2.500 1.00 74.25 441 ALA A C 1
ATOM 3464 O O . ALA A 1 441 ? -24.100 13.640 2.393 1.00 74.25 441 ALA A O 1
ATOM 3465 N N . ALA A 1 442 ? -24.143 15.874 2.124 1.00 75.44 442 ALA A N 1
ATOM 3466 C CA . ALA A 1 442 ? -25.542 15.951 1.698 1.00 75.44 442 ALA A CA 1
ATOM 3467 C C . ALA A 1 442 ? -25.847 15.131 0.429 1.00 75.44 442 ALA A C 1
ATOM 3469 O O . ALA A 1 442 ? -26.942 14.596 0.283 1.00 75.44 442 ALA A O 1
ATOM 3470 N N . ASN A 1 443 ? -24.886 15.019 -0.490 1.00 73.56 443 ASN A N 1
ATOM 3471 C CA . ASN A 1 443 ? -24.988 14.254 -1.732 1.00 73.56 443 ASN A CA 1
ATOM 3472 C C . ASN A 1 443 ? -23.590 13.816 -2.216 1.00 73.56 443 ASN A C 1
ATOM 3474 O O . ASN A 1 443 ? -22.579 14.121 -1.576 1.00 73.56 443 ASN A O 1
ATOM 3478 N N . ASP A 1 444 ? -23.537 13.058 -3.314 1.00 64.75 444 ASP A N 1
ATOM 3479 C CA . ASP A 1 444 ? -22.276 12.538 -3.861 1.00 64.75 444 ASP A CA 1
ATOM 3480 C C . ASP A 1 444 ? -21.376 13.662 -4.383 1.00 64.75 444 ASP A C 1
ATOM 3482 O O . ASP A 1 444 ? -20.174 13.620 -4.150 1.00 64.75 444 ASP A O 1
ATOM 3486 N N . ASP A 1 445 ? -21.940 14.727 -4.957 1.00 63.66 445 ASP A N 1
ATOM 3487 C CA . ASP A 1 445 ? -21.174 15.906 -5.386 1.00 63.66 445 ASP A CA 1
ATOM 3488 C C . ASP A 1 445 ? -20.526 16.640 -4.204 1.00 63.66 445 ASP A C 1
ATOM 3490 O O . ASP A 1 445 ? -19.397 17.118 -4.299 1.00 63.66 445 ASP A O 1
ATOM 3494 N N . ALA A 1 446 ? -21.199 16.701 -3.052 1.00 67.06 446 ALA A N 1
ATOM 3495 C CA . ALA A 1 446 ? -20.645 17.263 -1.825 1.00 67.06 446 ALA A CA 1
ATOM 3496 C C . ALA A 1 446 ? -19.519 16.387 -1.266 1.00 67.06 446 ALA A C 1
ATOM 3498 O O . ALA A 1 446 ? -18.535 16.928 -0.756 1.00 67.06 446 ALA A O 1
ATOM 3499 N N . LEU A 1 447 ? -19.638 15.060 -1.386 1.00 63.47 447 LEU A N 1
ATOM 3500 C CA . LEU A 1 447 ? -18.587 14.112 -1.021 1.00 63.47 447 LEU A CA 1
ATOM 3501 C C . LEU A 1 447 ? -17.395 14.219 -1.978 1.00 63.47 447 LEU A C 1
ATOM 3503 O O . LEU A 1 447 ? -16.271 14.360 -1.511 1.00 63.47 447 LEU A O 1
ATOM 3507 N N . ILE A 1 448 ? -17.620 14.235 -3.293 1.00 60.78 448 ILE A N 1
ATOM 3508 C CA . ILE A 1 448 ? -16.587 14.426 -4.321 1.00 60.78 448 ILE A CA 1
ATOM 3509 C C . ILE A 1 448 ? -15.927 15.790 -4.157 1.00 60.78 448 ILE A C 1
ATOM 3511 O O . ILE A 1 448 ? -14.709 15.878 -4.192 1.00 60.78 448 ILE A O 1
ATOM 3515 N N . GLY A 1 449 ? -16.688 16.849 -3.891 1.00 61.72 449 GLY A N 1
ATOM 3516 C CA . GLY A 1 449 ? -16.152 18.172 -3.592 1.00 61.72 449 GLY A CA 1
ATOM 3517 C C . GLY A 1 449 ? -15.378 18.208 -2.272 1.00 61.72 449 GLY A C 1
ATOM 3518 O O . GLY A 1 449 ? -14.385 18.920 -2.163 1.00 61.72 449 GLY A O 1
ATOM 3519 N N . TRP A 1 450 ? -15.784 17.439 -1.260 1.00 70.88 450 TRP A N 1
ATOM 3520 C CA . TRP A 1 450 ? -15.043 17.292 -0.003 1.00 70.88 450 TRP A CA 1
ATOM 3521 C C . TRP A 1 450 ? -13.738 16.509 -0.194 1.00 70.88 450 TRP A C 1
ATOM 3523 O O . TRP A 1 450 ? -12.695 16.962 0.279 1.00 70.88 450 TRP A O 1
ATOM 3533 N N . MET A 1 451 ? -13.779 15.401 -0.941 1.00 62.91 451 MET A N 1
ATOM 3534 C CA . MET A 1 451 ? -12.613 14.597 -1.313 1.00 62.91 451 MET A CA 1
ATOM 3535 C C . MET A 1 451 ? -11.671 15.430 -2.175 1.00 62.91 451 MET A C 1
ATOM 3537 O O . MET A 1 451 ? -10.512 15.592 -1.825 1.00 62.91 451 MET A O 1
ATOM 3541 N N . GLY A 1 452 ? -12.197 16.056 -3.225 1.00 58.72 452 GLY A N 1
ATOM 3542 C CA . GLY A 1 452 ? -11.508 16.990 -4.102 1.00 58.72 452 GLY A CA 1
ATOM 3543 C C . GLY A 1 452 ? -10.853 18.111 -3.313 1.00 58.72 452 GLY A C 1
ATOM 3544 O O . GLY A 1 452 ? -9.663 18.308 -3.441 1.00 58.72 452 GLY A O 1
ATOM 3545 N N . ARG A 1 453 ? -11.536 18.777 -2.373 1.00 65.75 453 ARG A N 1
ATOM 3546 C CA . ARG A 1 453 ? -10.895 19.801 -1.521 1.00 65.75 453 ARG A CA 1
ATOM 3547 C C . ARG A 1 453 ? -9.738 19.265 -0.676 1.00 65.75 453 ARG A C 1
ATOM 3549 O O . ARG A 1 453 ? -8.841 20.042 -0.365 1.00 65.75 453 ARG A O 1
ATOM 3556 N N . ARG A 1 454 ? -9.756 17.995 -0.267 1.00 65.31 454 ARG A N 1
ATOM 3557 C CA . ARG A 1 454 ? -8.648 17.382 0.483 1.00 65.31 454 ARG A CA 1
ATOM 3558 C C . ARG A 1 454 ? -7.519 16.895 -0.418 1.00 65.31 454 ARG A C 1
ATOM 3560 O O . ARG A 1 454 ? -6.372 17.071 -0.045 1.00 65.31 454 ARG A O 1
ATOM 3567 N N . VAL A 1 455 ? -7.846 16.400 -1.607 1.00 53.00 455 VAL A N 1
ATOM 3568 C CA . VAL A 1 455 ? -6.890 15.992 -2.647 1.00 53.00 455 VAL A CA 1
ATOM 3569 C C . VAL A 1 455 ? -6.240 17.208 -3.328 1.00 53.00 455 VAL A C 1
ATOM 3571 O O . VAL A 1 455 ? -5.068 17.184 -3.668 1.00 53.00 455 VAL A O 1
ATOM 3574 N N . SER A 1 456 ? -6.974 18.307 -3.506 1.00 48.38 456 SER A N 1
ATOM 3575 C CA . SER A 1 456 ? -6.545 19.512 -4.232 1.00 48.38 456 SER A CA 1
ATOM 3576 C C . SER A 1 456 ? -5.889 20.576 -3.346 1.00 48.38 456 SER A C 1
ATOM 3578 O O . SER A 1 456 ? -5.262 21.491 -3.873 1.00 48.38 456 SER A O 1
ATOM 3580 N N . LYS A 1 457 ? -6.011 20.501 -2.009 1.00 47.59 457 LYS A N 1
ATOM 3581 C CA . LYS A 1 457 ? -5.332 21.437 -1.084 1.00 47.59 457 LYS A CA 1
ATOM 3582 C C . LYS A 1 457 ? -3.814 21.226 -0.998 1.00 47.59 457 LYS A C 1
ATOM 3584 O O . LYS A 1 457 ? -3.130 22.003 -0.337 1.00 47.59 457 LYS A O 1
ATOM 3589 N N . GLU A 1 458 ? -3.267 20.222 -1.669 1.00 47.59 458 GLU A N 1
ATOM 3590 C CA . GLU A 1 458 ? -1.881 19.795 -1.496 1.00 47.59 458 GLU A CA 1
ATOM 3591 C C . GLU A 1 458 ? -0.922 20.484 -2.473 1.00 47.59 458 GLU A C 1
ATOM 3593 O O . GLU A 1 458 ? -0.352 19.884 -3.378 1.00 47.59 458 GLU A O 1
ATOM 3598 N N . LYS A 1 459 ? -0.660 21.770 -2.225 1.00 38.59 459 LYS A N 1
ATOM 3599 C CA . LYS A 1 459 ? 0.685 22.315 -2.454 1.00 38.59 459 LYS A CA 1
ATOM 3600 C C . LYS A 1 459 ? 1.485 22.086 -1.166 1.00 38.59 459 LYS A C 1
ATOM 3602 O O . LYS A 1 459 ? 1.563 22.980 -0.331 1.00 38.59 459 LYS A O 1
ATOM 3607 N N . GLY A 1 460 ? 2.004 20.873 -0.947 1.00 50.16 460 GLY A N 1
ATOM 3608 C CA . GLY A 1 460 ? 2.741 20.545 0.281 1.00 50.16 460 GLY A CA 1
ATOM 3609 C C . GLY A 1 460 ? 3.101 19.067 0.459 1.00 50.16 460 GLY A C 1
ATOM 3610 O O . GLY A 1 460 ? 2.805 18.228 -0.386 1.00 50.16 460 GLY A O 1
ATOM 3611 N N . ILE A 1 461 ? 3.774 18.762 1.572 1.00 50.91 461 ILE A N 1
ATOM 3612 C CA . ILE A 1 461 ? 4.137 17.401 1.984 1.00 50.91 461 ILE A CA 1
ATOM 3613 C C . ILE A 1 461 ? 2.903 16.713 2.580 1.00 50.91 461 ILE A C 1
ATOM 3615 O O . ILE A 1 461 ? 2.402 17.136 3.619 1.00 50.91 461 ILE A O 1
ATOM 3619 N N . ILE A 1 462 ? 2.456 15.633 1.945 1.00 53.22 462 ILE A N 1
ATOM 3620 C CA . ILE A 1 462 ? 1.364 14.783 2.433 1.00 53.22 462 ILE A CA 1
ATOM 3621 C C . ILE A 1 462 ? 1.906 13.925 3.583 1.00 53.22 462 ILE A C 1
ATOM 3623 O O . ILE A 1 462 ? 2.938 13.265 3.396 1.00 53.22 462 ILE A O 1
ATOM 3627 N N . PRO A 1 463 ? 1.266 13.916 4.765 1.00 51.81 463 PRO A N 1
ATOM 3628 C CA . PRO A 1 463 ? 1.712 13.080 5.868 1.00 51.81 463 PRO A CA 1
ATOM 3629 C C . PRO A 1 463 ? 1.651 11.596 5.482 1.00 51.81 463 PRO A C 1
ATOM 3631 O O . PRO A 1 463 ? 0.735 11.131 4.792 1.00 51.81 463 PRO A O 1
ATOM 3634 N N . SER A 1 464 ? 2.667 10.845 5.906 1.00 53.09 464 SER A N 1
ATOM 3635 C CA . SER A 1 464 ? 2.647 9.393 5.792 1.00 53.09 464 SER A CA 1
ATOM 3636 C C . SER A 1 464 ? 1.618 8.819 6.754 1.00 53.09 464 SER A C 1
ATOM 3638 O O . SER A 1 464 ? 1.353 9.366 7.825 1.00 53.09 464 SER A O 1
ATOM 3640 N N . MET A 1 465 ? 1.024 7.705 6.353 1.00 48.12 465 MET A N 1
ATOM 3641 C CA . MET A 1 465 ? 0.086 6.997 7.193 1.00 48.12 465 MET A CA 1
ATOM 3642 C C . MET A 1 465 ? 0.803 6.436 8.415 1.00 48.12 465 MET A C 1
ATOM 3644 O O . MET A 1 465 ? 1.850 5.792 8.301 1.00 48.12 465 MET A O 1
ATOM 3648 N N . GLU A 1 466 ? 0.226 6.669 9.588 1.00 49.12 466 GLU A N 1
ATOM 3649 C CA . GLU A 1 466 ? 0.769 6.136 10.824 1.00 49.12 466 GLU A CA 1
ATOM 3650 C C . GLU A 1 466 ? 0.551 4.619 10.849 1.00 49.12 466 GLU A C 1
ATOM 3652 O O . GLU A 1 466 ? -0.541 4.115 11.104 1.00 49.12 466 GLU A O 1
ATOM 3657 N N . LEU A 1 467 ? 1.608 3.860 10.562 1.00 49.31 467 LEU A N 1
ATOM 3658 C CA . LEU A 1 467 ? 1.533 2.404 10.577 1.00 49.31 467 LEU A CA 1
ATOM 3659 C C . LEU A 1 467 ? 1.557 1.830 11.998 1.00 49.31 467 LEU A C 1
ATOM 3661 O O . LEU A 1 467 ? 1.714 0.626 12.129 1.00 49.31 467 LEU A O 1
ATOM 3665 N N . SER A 1 468 ? 1.417 2.616 13.071 1.00 41.56 468 SER A N 1
ATOM 3666 C CA . SER A 1 468 ? 1.395 2.106 14.454 1.00 41.56 468 SER A CA 1
ATOM 3667 C C . SER A 1 468 ? 0.281 1.071 14.683 1.00 41.56 468 SER A C 1
ATOM 3669 O O . SER A 1 468 ? 0.451 0.156 15.490 1.00 41.56 468 SER A O 1
ATOM 3671 N N . CYS A 1 469 ? -0.790 1.139 13.884 1.00 36.34 469 CYS A N 1
ATOM 3672 C CA . CYS A 1 469 ? -1.860 0.140 13.812 1.00 36.34 469 CYS A CA 1
ATOM 3673 C C . CYS A 1 469 ? -1.416 -1.205 13.185 1.00 36.34 469 CYS A C 1
ATOM 3675 O O . CYS A 1 469 ? -2.059 -2.223 13.405 1.00 36.34 469 CYS A O 1
ATOM 3677 N N . ILE A 1 470 ? -0.303 -1.236 12.437 1.00 37.56 470 ILE A N 1
ATOM 3678 C CA . ILE A 1 470 ? 0.284 -2.435 11.794 1.00 37.56 470 ILE A CA 1
ATOM 3679 C C . ILE A 1 470 ? 1.618 -2.851 12.444 1.00 37.56 470 ILE A C 1
ATOM 3681 O O . ILE A 1 470 ? 1.932 -4.035 12.544 1.00 37.56 470 ILE A O 1
ATOM 3685 N N . LEU A 1 471 ? 2.436 -1.883 12.868 1.00 37.12 471 LEU A N 1
ATOM 3686 C CA . LEU A 1 471 ? 3.860 -2.026 13.194 1.00 37.12 471 LEU A CA 1
ATOM 3687 C C . LEU A 1 471 ? 4.176 -2.255 14.671 1.00 37.12 471 LEU A C 1
ATOM 3689 O O . LEU A 1 471 ? 5.345 -2.472 14.997 1.00 37.12 471 LEU A O 1
ATOM 3693 N N . LYS A 1 472 ? 3.188 -2.329 15.570 1.00 38.72 472 LYS A N 1
ATOM 3694 C CA . LYS A 1 472 ? 3.445 -2.719 16.976 1.00 38.72 472 LYS A CA 1
ATOM 3695 C C . LYS A 1 472 ? 3.962 -4.144 17.173 1.00 38.72 472 LYS A C 1
ATOM 3697 O O . LYS A 1 472 ? 4.226 -4.565 18.293 1.00 38.72 472 LYS A O 1
ATOM 3702 N N . TYR A 1 473 ? 4.213 -4.844 16.074 1.00 33.34 473 TYR A N 1
ATOM 3703 C CA . TYR A 1 473 ? 5.015 -6.054 16.006 1.00 33.34 473 TYR A CA 1
ATOM 3704 C C . TYR A 1 473 ? 6.529 -5.850 16.207 1.00 33.34 473 TYR A C 1
ATOM 3706 O O . TYR A 1 473 ? 7.202 -6.802 16.598 1.00 33.34 473 TYR A O 1
ATOM 3714 N N . HIS A 1 474 ? 7.090 -4.660 15.954 1.00 34.28 474 HIS A N 1
ATOM 3715 C CA . HIS A 1 474 ? 8.552 -4.492 15.867 1.00 34.28 474 HIS A CA 1
ATOM 3716 C C . HIS A 1 474 ? 9.247 -3.979 17.143 1.00 34.28 474 HIS A C 1
ATOM 3718 O O . HIS A 1 474 ? 10.449 -4.196 17.306 1.00 34.28 474 HIS A O 1
ATOM 3724 N N . GLU A 1 475 ? 8.527 -3.374 18.092 1.00 35.75 475 GLU A N 1
ATOM 3725 C CA . GLU A 1 475 ? 9.141 -2.800 19.307 1.00 35.75 475 GLU A CA 1
ATOM 3726 C C . GLU A 1 475 ? 9.523 -3.842 20.375 1.00 35.75 475 GLU A C 1
ATOM 3728 O O . GLU A 1 475 ? 10.302 -3.546 21.279 1.00 35.75 475 GLU A O 1
ATOM 3733 N N . GLY A 1 476 ? 9.068 -5.092 20.239 1.00 33.16 476 GLY A N 1
ATOM 3734 C CA . GLY A 1 476 ? 9.410 -6.176 21.168 1.00 33.16 476 GLY A CA 1
ATOM 3735 C C . GLY A 1 476 ? 10.803 -6.794 20.981 1.00 33.16 476 GLY A C 1
ATOM 3736 O O . GLY A 1 476 ? 11.258 -7.508 21.869 1.00 33.16 476 GLY A O 1
ATOM 3737 N N . ARG A 1 477 ? 11.494 -6.550 19.853 1.00 33.75 477 ARG A N 1
ATOM 3738 C CA . ARG A 1 477 ? 12.788 -7.200 19.535 1.00 33.75 477 ARG A CA 1
ATOM 3739 C C . ARG A 1 477 ? 14.007 -6.278 19.555 1.00 33.75 477 ARG A C 1
ATOM 3741 O O . ARG A 1 477 ? 15.115 -6.764 19.752 1.00 33.75 477 ARG A O 1
ATOM 3748 N N . SER A 1 478 ? 13.839 -4.965 19.406 1.00 30.39 478 SER A N 1
ATOM 3749 C CA . SER A 1 478 ? 14.985 -4.039 19.370 1.00 30.39 478 SER A CA 1
ATOM 3750 C C . SER A 1 478 ? 15.582 -3.710 20.744 1.00 30.39 478 SER A C 1
ATOM 3752 O O . SER A 1 478 ? 16.621 -3.065 20.800 1.00 30.39 478 SER A O 1
ATOM 3754 N N . ARG A 1 479 ? 14.983 -4.168 21.854 1.00 32.72 479 ARG A N 1
ATOM 3755 C CA . ARG A 1 479 ? 15.550 -4.011 23.210 1.00 32.72 479 ARG A CA 1
ATOM 3756 C C . ARG A 1 479 ? 16.333 -5.226 23.722 1.00 32.72 479 ARG A C 1
ATOM 3758 O O . ARG A 1 479 ? 16.845 -5.166 24.829 1.00 32.72 479 ARG A O 1
ATOM 3765 N N . SER A 1 480 ? 16.440 -6.308 22.947 1.00 28.44 480 SER A N 1
ATOM 3766 C CA . SER A 1 480 ? 17.180 -7.518 23.351 1.00 28.44 480 SER A CA 1
ATOM 3767 C C . SER A 1 480 ? 18.447 -7.784 22.526 1.00 28.44 480 SER A C 1
ATOM 3769 O O . SER A 1 480 ? 18.975 -8.890 22.577 1.00 28.44 480 SER A O 1
ATOM 3771 N N . LEU A 1 481 ? 18.906 -6.811 21.731 1.00 27.66 481 LEU A N 1
ATOM 3772 C CA . LEU A 1 481 ? 20.132 -6.902 20.921 1.00 27.66 481 LEU A CA 1
ATOM 3773 C C . LEU A 1 481 ? 21.006 -5.636 21.018 1.00 27.66 481 LEU A C 1
ATOM 3775 O O . LEU A 1 481 ? 21.705 -5.289 20.067 1.00 27.66 481 LEU A O 1
ATOM 3779 N N . LEU A 1 482 ? 20.977 -4.967 22.173 1.00 29.55 482 LEU A N 1
ATOM 3780 C CA . LEU A 1 482 ? 22.042 -4.067 22.623 1.00 29.55 482 LEU A CA 1
ATOM 3781 C C . LEU A 1 482 ? 22.522 -4.514 23.999 1.00 29.55 482 LEU A C 1
ATOM 3783 O O . LEU A 1 482 ? 21.639 -4.769 24.851 1.00 29.55 482 LEU A O 1
#

Sequence (482 aa):
MEKRSMSSVLADSRNSLAGARAGARLGSTNTLNMGQVLHCNLGFRIEQLKNLDVEPNTQIKVRIKIGDQVNPWVSGVAEIGFEKRNYGWPDDIAEIIFNDLPIISGTFATVELVGSVGDEPDRVITLKPVTMDLFQNLEDKSIVVNEGLFTPTAQIINTEAPCEFSIRIFSDARVPAPFLFDSKRLDKPLPAGAWYKVDRDPSMQCTNVLEGGGLSSFKFSIDGARFLPENCTICRIQCQLMHRDQSLFDATQEPIDLIPDLDSPTYFPTYTNSVTIKLPSLASAIDATLTIVMKIFTIDRHTRQLLTVGIALFNVFLADVEDSIDGSRVQPSSPTTRPIFLNEGYHQIPVYMWTTRMGFKDAGVHVNAVKSQRVPCCSILMRLSGRDDLPPKLYQDRVYNSMQCIPLPYEMGLFYFLMKERGLQPPIRTALQQLKEQVRAANDDALIGWMGRRVSKEKGIIPSMELSCILKYHEGRSRSLL

Organism: NCBI:txid329046